Protein AF-A0A521L7B9-F1 (afdb_monomer_lite)

Radius of gyration: 40.17 Å; chains: 1; bounding box: 87×58×120 Å

Secondary structure (DSSP, 8-state):
-HHHHHHHHHHHHHHHHHHHHHHHHHHHTT-GGGHHHHHHHHHHHHHHHHHHHHHHHHHHTTS-HHHHHHHHHHHHHHHHHHHHHHHHHHHHHTTTHHHHHHHHHHHHTTSS-HHHHHHHHHHHHHHHHHHHHHHHHHHHHHTS-SSHHHHHHHHHHHHHHHHHHHHHHH-----HHHHHHHHHHHHHHHHHHHHHHHHHHHHHTTS--SS--EEEE-TTTS-SSSHHHHHHHHHH---SEEEHHHHHHHHHHHHHHHHHHHS-------PPPPP-----PPP--HHHHHHHHHHHHHHHHHHHHHHHT-------TTEEEEEE-SS-EESSEEEEESEEEEEEEEE-SSS-EEEEEEETTEEEEEEEEE-TT-EEEEEEEEPSEEEEEEEESTTSPPEEEEEE--TTSPPP---HHHHHHHHHHHHHHHHHHHHHHHHHHHHHHHTTT-HHHHHHHHHHHHHHHHHHGGGGTT-HHHHHHHHHHHHHHH-TT--HHHHHHHHHHHHHHHHH----HHHHHHHHHHHHS-TT-PPPPHHHHHHHHHHHHHHHHHHHHH-HHHHHHHHHHHHHTTT--STTSHHHHHHHHHHHHHHHTPPPTTTT--

pLDDT: mean 78.17, std 13.89, range [32.19, 95.44]

Foldseek 3Di:
DQLLLLLLLVLLLQLLQLLLVLCLVCVVVVNNVLNVLLVLLLLVLLVVLVVVLVVVVVVLQPDALLVNLLVLLVLLLVLLVVLLVVLVVCVVCVVCVVPVSVVQLVVLCPDPPNSVSSSVVSNVSSNVSSNSSSSVLVSVCSVADDCVSLVSSLNSNVVSNVVSVCCNQPVDPDPVVVVSLVSSLQSLLQSLLSQLSSVVSCCVSVNDVPQQAWPAQQCVPQNCVDPVNVVCCSRRVDDNTGGRSSVCSSCVRSVVSVCVSPPDPPDPDDDDDDDDDDDDHDDDPPPVVVVSVCSSCVSSVVVVVVVVPPDAPDADPQEAEWEFEQAAIVVLEDEEEFFKYKYKYFYQYQAFFKKFKADPPDTPGIDGRAHHGGIGMHIDGGDADKIWMDGGDPPHDIGIYGYDYDPPDDFDADDPVNFCQLLVVVLVVLLVLLVQLLVLLVQLLVCVPPVVSNVVSLVSNLLSLLLCQLLCFPPPVLNVLSVVLVVLSVDPPRDSVSNNVSSVVSSVVSNVDRQTLLSSLRSLLCLLPPPPPDDRDPSSLVSSLVSLVSCLVVCCRGPVVLSVQLVVLSVCCVPPVDPDPSSVSNSVSSVVSSVSPDHDPVNVVD

Structure (mmCIF, N/CA/C/O backbone):
data_AF-A0A521L7B9-F1
#
_entry.id   AF-A0A521L7B9-F1
#
loop_
_atom_site.group_PDB
_atom_site.id
_atom_site.type_symbol
_atom_site.label_atom_id
_atom_site.label_alt_id
_atom_site.label_comp_id
_atom_site.label_asym_id
_atom_site.label_entity_id
_atom_site.label_seq_id
_atom_site.pdbx_PDB_ins_code
_atom_site.Cartn_x
_atom_site.Cartn_y
_atom_site.Cartn_z
_atom_site.occupancy
_atom_site.B_iso_or_equiv
_atom_site.auth_seq_id
_atom_site.auth_comp_id
_atom_site.auth_asym_id
_atom_site.auth_atom_id
_atom_site.pdbx_PDB_model_num
ATOM 1 N N . MET A 1 1 ? -19.609 1.562 13.236 1.00 66.69 1 MET A N 1
ATOM 2 C CA . MET A 1 1 ? -20.322 1.809 14.518 1.00 66.69 1 MET A CA 1
ATOM 3 C C . MET A 1 1 ? -20.718 0.514 15.228 1.00 66.69 1 MET A C 1
ATOM 5 O O . MET A 1 1 ? -20.285 0.310 16.351 1.00 66.69 1 MET A O 1
ATOM 9 N N . ILE A 1 2 ? -21.509 -0.377 14.615 1.00 68.56 2 ILE A N 1
ATOM 10 C CA . ILE A 1 2 ? -22.089 -1.525 15.342 1.00 68.56 2 ILE A CA 1
ATOM 11 C C . ILE A 1 2 ? -21.047 -2.578 15.768 1.00 68.56 2 ILE A C 1
ATOM 13 O O . ILE A 1 2 ? -21.135 -3.087 16.880 1.00 68.56 2 ILE A O 1
ATOM 17 N N . ILE A 1 3 ? -20.024 -2.859 14.952 1.00 71.88 3 ILE A N 1
ATOM 18 C CA . ILE A 1 3 ? -18.948 -3.794 15.341 1.00 71.88 3 ILE A CA 1
ATOM 19 C C . ILE A 1 3 ? -18.228 -3.304 16.598 1.00 71.88 3 ILE A C 1
ATOM 21 O O . ILE A 1 3 ? -18.140 -4.018 17.591 1.00 71.88 3 ILE A O 1
ATOM 25 N N . ALA A 1 4 ? -17.779 -2.046 16.567 1.00 79.06 4 ALA A N 1
ATOM 26 C CA . ALA A 1 4 ? -17.117 -1.394 17.689 1.00 79.06 4 ALA A CA 1
ATOM 27 C C . ALA A 1 4 ? -18.012 -1.370 18.939 1.00 79.06 4 ALA A C 1
ATOM 29 O O . ALA A 1 4 ? -17.526 -1.588 20.045 1.00 79.06 4 ALA A O 1
ATOM 30 N N . PHE A 1 5 ? -19.327 -1.182 18.763 1.00 82.44 5 PHE A N 1
ATOM 31 C CA . PHE A 1 5 ? -20.308 -1.322 19.839 1.00 82.44 5 PHE A CA 1
ATOM 32 C C . PHE A 1 5 ? -20.319 -2.726 20.441 1.00 82.44 5 PHE A C 1
ATOM 34 O O . PHE A 1 5 ? -20.245 -2.846 21.657 1.00 82.44 5 PHE A O 1
ATOM 41 N N . LEU A 1 6 ? -20.390 -3.782 19.631 1.00 75.50 6 LEU A N 1
ATOM 42 C CA . LEU A 1 6 ? -20.463 -5.159 20.129 1.00 75.50 6 LEU A CA 1
ATOM 43 C C . LEU A 1 6 ? -19.169 -5.626 20.784 1.00 75.50 6 LEU A C 1
ATOM 45 O O . LEU A 1 6 ? -19.227 -6.293 21.814 1.00 75.50 6 LEU A O 1
ATOM 49 N N . ILE A 1 7 ? -18.026 -5.254 20.210 1.00 80.06 7 ILE A N 1
ATOM 50 C CA . ILE A 1 7 ? -16.709 -5.538 20.784 1.00 80.06 7 ILE A CA 1
ATOM 51 C C . ILE A 1 7 ? -16.604 -4.852 22.140 1.00 80.06 7 ILE A C 1
ATOM 53 O O . ILE A 1 7 ? -16.412 -5.520 23.150 1.00 80.06 7 ILE A O 1
ATOM 57 N N . MET A 1 8 ? -16.847 -3.541 22.198 1.00 85.69 8 MET A N 1
ATOM 58 C CA . MET A 1 8 ? -16.730 -2.801 23.453 1.00 85.69 8 MET A CA 1
ATOM 59 C C . MET A 1 8 ? -17.795 -3.203 24.479 1.00 85.69 8 MET A C 1
ATOM 61 O O . MET A 1 8 ? -17.537 -3.187 25.679 1.00 85.69 8 MET A O 1
ATOM 65 N N . LEU A 1 9 ? -18.988 -3.601 24.031 1.00 82.62 9 LEU A N 1
ATOM 66 C CA . LEU A 1 9 ? -20.015 -4.173 24.897 1.00 82.62 9 LEU A CA 1
ATOM 67 C C . LEU A 1 9 ? -19.541 -5.489 25.513 1.00 82.62 9 LEU A C 1
ATOM 69 O O . LEU A 1 9 ? -19.749 -5.709 26.700 1.00 82.62 9 LEU A O 1
ATOM 73 N N . ARG A 1 10 ? -18.918 -6.367 24.726 1.00 82.31 10 ARG A N 1
ATOM 74 C CA . ARG A 1 10 ? -18.399 -7.644 25.209 1.00 82.31 10 ARG A CA 1
ATOM 75 C C . ARG A 1 10 ? -17.252 -7.435 26.190 1.00 82.31 10 ARG A C 1
ATOM 77 O O . ARG A 1 10 ? -17.404 -7.820 27.346 1.00 82.31 10 ARG A O 1
ATOM 84 N N . GLU A 1 11 ? -16.162 -6.814 25.749 1.00 86.31 11 GLU A N 1
ATOM 85 C CA . GLU A 1 11 ? -14.968 -6.641 26.587 1.00 86.31 11 GLU A CA 1
ATOM 86 C C . GLU A 1 11 ? -15.295 -5.781 27.812 1.00 86.31 11 GLU A C 1
ATOM 88 O O . GLU A 1 11 ? -14.889 -6.072 28.938 1.00 86.31 11 GLU A O 1
ATOM 93 N N . GLY A 1 12 ? -16.161 -4.780 27.627 1.00 85.56 12 GLY A N 1
ATOM 94 C CA . GLY A 1 12 ? -16.713 -3.993 28.717 1.00 85.56 12 GLY A CA 1
ATOM 95 C C . GLY A 1 12 ? -17.512 -4.838 29.711 1.00 85.56 12 GLY A C 1
ATOM 96 O O . GLY A 1 12 ? -17.372 -4.625 30.912 1.00 85.56 12 GLY A O 1
ATOM 97 N N . ILE A 1 13 ? -18.353 -5.783 29.264 1.00 81.62 13 ILE A N 1
ATOM 98 C CA . ILE A 1 13 ? -19.098 -6.683 30.163 1.00 81.62 13 ILE A CA 1
ATOM 99 C C . ILE A 1 13 ? -18.137 -7.615 30.902 1.00 81.62 13 ILE A C 1
ATOM 101 O O . ILE A 1 13 ? -18.343 -7.849 32.092 1.00 81.62 13 ILE A O 1
ATOM 105 N N . GLU A 1 14 ? -17.107 -8.142 30.240 1.00 80.50 14 GLU A N 1
ATOM 106 C CA . GLU A 1 14 ? -16.111 -9.026 30.858 1.00 80.50 14 GLU A CA 1
ATOM 107 C C . GLU A 1 14 ? -15.335 -8.284 31.960 1.00 80.50 14 GLU A C 1
ATOM 109 O O . GLU A 1 14 ? -15.332 -8.717 33.120 1.00 80.50 14 GLU A O 1
ATOM 114 N N . ALA A 1 15 ? -14.819 -7.090 31.654 1.00 85.31 15 ALA A N 1
ATOM 115 C CA . ALA A 1 15 ? -14.180 -6.214 32.633 1.00 85.31 15 ALA A CA 1
ATOM 116 C C . ALA A 1 15 ? -15.143 -5.815 33.768 1.00 85.31 15 ALA A C 1
ATOM 118 O O . ALA A 1 15 ? -14.800 -5.904 34.952 1.00 85.31 15 ALA A O 1
ATOM 119 N N . ALA A 1 16 ? -16.378 -5.424 33.437 1.00 82.94 16 ALA A N 1
ATOM 120 C CA . ALA A 1 16 ? -17.378 -5.014 34.419 1.00 82.94 16 ALA A CA 1
ATOM 121 C C . ALA A 1 16 ? -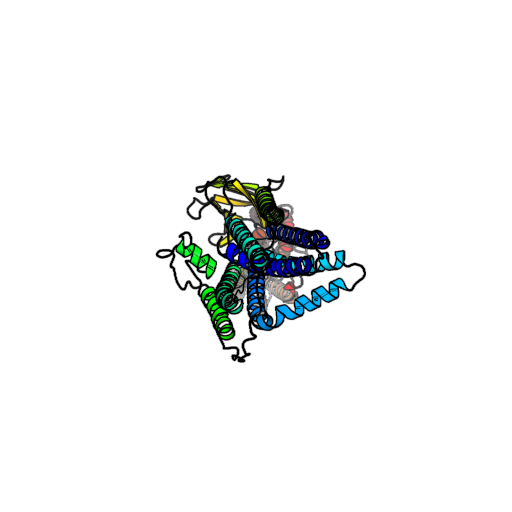17.838 -6.174 35.317 1.00 82.94 16 ALA A C 1
ATOM 123 O O . ALA A 1 16 ? -18.167 -5.953 36.484 1.00 82.94 16 ALA A O 1
ATOM 124 N N . LEU A 1 17 ? -17.828 -7.411 34.817 1.00 76.94 17 LEU A N 1
ATOM 125 C CA . LEU A 1 17 ? -18.130 -8.610 35.592 1.00 76.94 17 LEU A CA 1
ATOM 126 C C . LEU A 1 17 ? -17.011 -8.909 36.594 1.00 76.94 17 LEU A C 1
ATOM 128 O O . LEU A 1 17 ? -17.313 -9.173 37.758 1.00 76.94 17 LEU A O 1
ATOM 132 N N . ILE A 1 18 ? -15.740 -8.815 36.190 1.00 79.31 18 ILE A N 1
ATOM 133 C CA . ILE A 1 18 ? -14.602 -9.009 37.103 1.00 79.31 18 ILE A CA 1
ATOM 134 C C . ILE A 1 18 ? -14.622 -7.944 38.206 1.00 79.31 18 ILE A C 1
ATOM 136 O O . ILE A 1 18 ? -14.633 -8.277 39.395 1.00 79.31 18 ILE A O 1
ATOM 140 N N . VAL A 1 19 ? -14.717 -6.666 37.824 1.00 82.94 19 VAL A N 1
ATOM 141 C CA . VAL A 1 19 ? -14.792 -5.543 38.772 1.00 82.94 19 VAL A CA 1
ATOM 142 C C . VAL A 1 19 ? -16.025 -5.675 39.670 1.00 82.94 19 VAL A C 1
ATOM 144 O O . VAL A 1 19 ? -15.927 -5.483 40.882 1.00 82.94 19 VAL A O 1
ATOM 147 N N . GLY A 1 20 ? -17.173 -6.069 39.113 1.00 78.00 20 GLY A N 1
ATOM 148 C CA . GLY A 1 20 ? -18.419 -6.280 39.847 1.00 78.00 20 GLY A CA 1
ATOM 149 C C . GLY A 1 20 ? -18.338 -7.407 40.879 1.00 78.00 20 GLY A C 1
ATOM 150 O O . GLY A 1 20 ? -18.853 -7.251 41.990 1.00 78.00 20 GLY A O 1
ATOM 151 N N . ILE A 1 21 ? -17.662 -8.520 40.565 1.00 73.44 21 ILE A N 1
ATOM 152 C CA . ILE A 1 21 ? -17.423 -9.627 41.506 1.00 73.44 21 ILE A CA 1
ATOM 153 C C . ILE A 1 21 ? -16.518 -9.170 42.652 1.00 73.44 21 ILE A C 1
ATOM 155 O O . ILE A 1 21 ? -16.868 -9.382 43.816 1.00 73.44 21 ILE A O 1
ATOM 159 N N . VAL A 1 22 ? -15.397 -8.509 42.346 1.00 77.19 22 VAL A N 1
ATOM 160 C CA . VAL A 1 22 ? -14.447 -8.016 43.358 1.00 77.19 22 VAL A CA 1
ATOM 161 C C . VAL A 1 22 ? -15.104 -6.958 44.249 1.00 77.19 22 VAL A C 1
ATOM 163 O O . VAL A 1 22 ? -15.042 -7.059 45.475 1.00 77.19 22 VAL A O 1
ATOM 166 N N . ALA A 1 23 ? -15.823 -5.996 43.663 1.00 79.06 23 ALA A N 1
ATOM 167 C CA . ALA A 1 23 ? -16.570 -4.982 44.405 1.00 79.06 23 ALA A CA 1
ATOM 168 C C . ALA A 1 23 ? -17.636 -5.613 45.314 1.00 79.06 23 ALA A C 1
ATOM 170 O O . A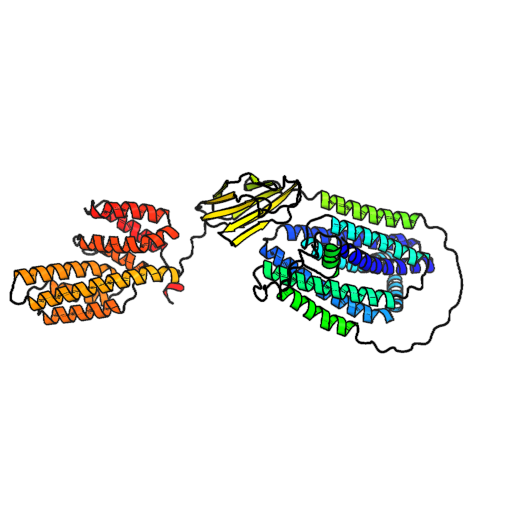LA A 1 23 ? -17.745 -5.263 46.491 1.00 79.06 23 ALA A O 1
ATOM 171 N N . SER A 1 24 ? -18.393 -6.588 44.799 1.00 72.94 24 SER A N 1
ATOM 172 C CA . SER A 1 24 ? -19.403 -7.310 45.579 1.00 72.94 24 SER A CA 1
ATOM 173 C C . SER A 1 24 ? -18.784 -8.097 46.734 1.00 72.94 24 SER A C 1
ATOM 175 O O . SER A 1 24 ? -19.358 -8.124 47.822 1.00 72.94 24 SER A O 1
ATOM 177 N N . TYR A 1 25 ? -17.620 -8.720 46.530 1.00 72.44 25 TYR A N 1
ATOM 178 C CA . TYR A 1 25 ? -16.895 -9.436 47.580 1.00 72.44 25 TYR A CA 1
ATOM 179 C C . TYR A 1 25 ? -16.409 -8.481 48.677 1.00 72.44 25 TYR A C 1
ATOM 181 O O . TYR A 1 25 ? -16.700 -8.711 49.846 1.00 72.44 25 TYR A O 1
ATOM 189 N N . LEU A 1 26 ? -15.769 -7.361 48.322 1.00 77.62 26 LEU A N 1
ATOM 190 C CA . LEU A 1 26 ? -15.310 -6.356 49.293 1.00 77.62 26 LEU A CA 1
ATOM 191 C C . LEU A 1 26 ? -16.465 -5.796 50.133 1.00 77.62 26 LEU A C 1
ATOM 193 O O . LEU A 1 26 ? -16.333 -5.622 51.345 1.00 77.62 26 LEU A O 1
ATOM 197 N N . VAL A 1 27 ? -17.623 -5.564 49.505 1.00 77.06 27 VAL A N 1
ATOM 198 C CA . VAL A 1 27 ? -18.835 -5.104 50.194 1.00 77.06 27 VAL A CA 1
ATOM 199 C C . VAL A 1 27 ? -19.421 -6.188 51.105 1.00 77.06 27 VAL A C 1
ATOM 201 O O . VAL A 1 27 ? -19.838 -5.868 52.219 1.00 77.06 27 VAL A O 1
ATOM 204 N N . ARG A 1 28 ? -19.451 -7.457 50.669 1.00 73.62 28 ARG A N 1
ATOM 205 C CA . ARG A 1 28 ? -19.952 -8.592 51.472 1.00 73.62 28 ARG A CA 1
ATOM 206 C C . ARG A 1 28 ? -19.047 -8.922 52.657 1.00 73.62 28 ARG A C 1
ATOM 208 O O . ARG A 1 28 ? -19.558 -9.265 53.716 1.00 73.62 28 ARG A O 1
ATOM 215 N N . SER A 1 29 ? -17.740 -8.758 52.496 1.00 71.62 29 SER A N 1
ATOM 216 C CA . SER A 1 29 ? -16.729 -8.997 53.531 1.00 71.62 29 SER A CA 1
ATOM 217 C C . SER A 1 29 ? -16.524 -7.796 54.468 1.00 71.62 29 SER A C 1
ATOM 219 O O . SER A 1 29 ? -15.582 -7.789 55.253 1.00 71.62 29 SER A O 1
ATOM 221 N N . ASN A 1 30 ? -17.392 -6.776 54.389 1.00 75.94 30 ASN A N 1
ATOM 222 C CA . ASN A 1 30 ? -17.356 -5.545 55.189 1.00 75.94 30 ASN A CA 1
ATOM 223 C C . ASN A 1 30 ? -16.046 -4.731 55.071 1.00 75.94 30 ASN A C 1
ATOM 225 O O . ASN A 1 30 ? -15.676 -4.004 55.985 1.00 75.94 30 ASN A O 1
ATOM 229 N N . ARG A 1 31 ? -15.347 -4.832 53.933 1.00 76.81 31 ARG A N 1
ATOM 230 C CA . ARG A 1 31 ? -14.055 -4.181 53.642 1.00 76.81 31 ARG A CA 1
ATOM 231 C C . ARG A 1 31 ? -14.212 -3.041 52.628 1.00 76.81 31 ARG A C 1
ATOM 233 O O . ARG A 1 31 ? -13.482 -2.958 51.641 1.00 76.81 31 ARG A O 1
ATOM 240 N N . ARG A 1 32 ? -15.204 -2.171 52.846 1.00 76.19 32 ARG A N 1
ATOM 241 C CA . ARG A 1 32 ? -15.571 -1.088 51.908 1.00 76.19 32 ARG A CA 1
ATOM 242 C C . ARG A 1 32 ? -14.468 -0.049 51.710 1.00 76.19 32 ARG A C 1
ATOM 244 O O . ARG A 1 32 ? -14.416 0.560 50.646 1.00 76.19 32 ARG A O 1
ATOM 251 N N . ASP A 1 33 ? -13.570 0.090 52.678 1.00 79.75 33 ASP A N 1
ATOM 252 C CA . ASP A 1 33 ? -12.459 1.051 52.647 1.00 79.75 33 ASP A CA 1
ATOM 253 C C . ASP A 1 33 ? -11.467 0.792 51.504 1.00 79.75 33 ASP A C 1
ATOM 255 O O . ASP A 1 33 ? -10.721 1.681 51.109 1.00 79.75 33 ASP A O 1
ATOM 259 N N . TRP A 1 34 ? -11.495 -0.408 50.916 1.00 80.56 34 TRP A N 1
ATOM 260 C CA . TRP A 1 34 ? -10.646 -0.791 49.789 1.00 80.56 34 TRP A CA 1
ATOM 261 C C . TRP A 1 34 ? -11.301 -0.577 48.415 1.00 80.56 34 TRP A C 1
ATOM 263 O O . TRP A 1 34 ? -10.661 -0.790 47.386 1.00 80.56 34 TRP A O 1
ATOM 273 N N . LEU A 1 35 ? -12.556 -0.114 48.361 1.00 80.88 35 LEU A N 1
ATOM 274 C CA . LEU A 1 35 ? -13.212 0.243 47.097 1.00 80.88 35 LEU A CA 1
ATOM 275 C C . LEU A 1 35 ? -12.468 1.349 46.321 1.00 80.88 35 LEU A C 1
ATOM 277 O O . LEU A 1 35 ? -12.334 1.197 45.109 1.00 80.88 35 LEU A O 1
ATOM 281 N N . PRO A 1 36 ? -11.934 2.421 46.944 1.00 85.31 36 PRO A N 1
ATOM 282 C CA . PRO A 1 36 ? -11.129 3.412 46.227 1.00 85.31 36 PRO A CA 1
ATOM 283 C C . PRO A 1 36 ? -9.871 2.811 45.588 1.00 85.31 36 PRO A C 1
ATOM 285 O O . PRO A 1 36 ? -9.504 3.205 44.487 1.00 85.31 36 PRO A O 1
ATOM 288 N N . ALA A 1 37 ? -9.244 1.822 46.234 1.00 82.81 37 ALA A N 1
ATOM 289 C CA . ALA A 1 37 ? -8.082 1.116 45.694 1.00 82.81 37 ALA A CA 1
ATOM 290 C C . ALA A 1 37 ? -8.448 0.284 44.447 1.00 82.81 37 ALA A C 1
ATOM 292 O O . ALA A 1 37 ? -7.736 0.322 43.445 1.00 82.81 37 ALA A O 1
ATOM 293 N N . LEU A 1 38 ? -9.601 -0.396 44.465 1.00 84.38 38 LEU A N 1
ATOM 294 C CA . LEU A 1 38 ? -10.159 -1.062 43.281 1.00 84.38 38 LEU A CA 1
ATOM 295 C C . LEU A 1 38 ? -10.376 -0.064 42.129 1.00 84.38 38 LEU A C 1
ATOM 297 O O . LEU A 1 38 ? -9.899 -0.296 41.020 1.00 84.38 38 LEU A O 1
ATOM 301 N N . TRP A 1 39 ? -11.039 1.067 42.391 1.00 86.69 39 TRP A N 1
ATOM 302 C CA . TRP A 1 39 ? -11.306 2.090 41.371 1.00 86.69 39 TRP A CA 1
ATOM 303 C C . TRP A 1 39 ? -10.042 2.768 40.841 1.00 86.69 39 TRP A C 1
ATOM 305 O O . TRP A 1 39 ? -9.980 3.070 39.652 1.00 86.69 39 TRP A O 1
ATOM 315 N N . LEU A 1 40 ? -9.023 2.958 41.682 1.00 87.75 40 LEU A N 1
ATOM 316 C CA . LEU A 1 40 ? -7.717 3.454 41.254 1.00 87.75 40 LEU A CA 1
ATOM 317 C C . LEU A 1 40 ? -7.061 2.493 40.252 1.00 87.75 40 LEU A C 1
ATOM 319 O O . LEU A 1 40 ? -6.557 2.942 39.226 1.00 87.75 40 LEU A O 1
ATOM 323 N N . GLY A 1 41 ? -7.118 1.180 40.507 1.00 86.75 41 GLY A N 1
ATOM 324 C CA . GLY A 1 41 ? -6.627 0.164 39.569 1.00 86.75 41 GLY A CA 1
ATOM 325 C C . GLY A 1 41 ? -7.365 0.189 38.227 1.00 86.75 41 GLY A C 1
ATOM 326 O O . GLY A 1 41 ? -6.726 0.182 37.176 1.00 86.75 41 GLY A O 1
ATOM 327 N N . VAL A 1 42 ? -8.699 0.305 38.252 1.00 88.88 42 VAL A N 1
ATOM 328 C CA . VAL A 1 42 ? -9.531 0.436 37.039 1.00 88.88 42 VAL A CA 1
ATOM 329 C C . VAL A 1 42 ? -9.184 1.710 36.260 1.00 88.88 42 VAL A C 1
ATOM 331 O O . VAL A 1 42 ? -9.010 1.656 35.043 1.00 88.88 42 VAL A O 1
ATOM 334 N N . ALA A 1 43 ? -9.049 2.851 36.942 1.00 87.38 43 ALA A N 1
ATOM 335 C CA . ALA A 1 43 ? -8.714 4.127 36.310 1.00 87.38 43 ALA A CA 1
ATOM 336 C C . ALA A 1 43 ? -7.321 4.098 35.661 1.00 87.38 43 ALA A C 1
ATOM 338 O O . ALA A 1 43 ? -7.171 4.531 34.518 1.00 87.38 43 ALA A O 1
ATOM 339 N N . LEU A 1 44 ? -6.323 3.530 36.349 1.00 88.81 44 LEU A N 1
ATOM 340 C CA . LEU A 1 44 ? -4.974 3.336 35.808 1.00 88.81 44 LEU A CA 1
ATOM 341 C C . LEU A 1 44 ? -4.977 2.415 34.581 1.00 88.81 44 LEU A C 1
ATOM 343 O O . LEU A 1 44 ? -4.301 2.714 33.601 1.00 88.81 44 LEU A O 1
ATOM 347 N N . ALA A 1 45 ? -5.760 1.333 34.599 1.00 88.06 45 ALA A N 1
ATOM 348 C CA . ALA A 1 45 ? -5.880 0.421 33.462 1.00 88.06 45 ALA A CA 1
ATOM 349 C C . ALA A 1 45 ? -6.527 1.093 32.242 1.00 88.06 45 ALA A C 1
ATOM 351 O O . ALA A 1 45 ? -6.048 0.925 31.119 1.00 88.06 45 ALA A O 1
ATOM 352 N N . CYS A 1 46 ? -7.576 1.895 32.456 1.00 87.69 46 CYS A N 1
ATOM 353 C CA . CYS A 1 46 ? -8.218 2.665 31.389 1.00 87.69 46 CYS A CA 1
ATOM 354 C C . CYS A 1 46 ? -7.249 3.692 30.784 1.00 87.69 46 CYS A C 1
ATOM 356 O O . CYS A 1 46 ? -7.134 3.781 29.564 1.00 87.69 46 CYS A O 1
ATOM 358 N N . ALA A 1 47 ? -6.516 4.429 31.627 1.00 86.12 47 ALA A N 1
ATOM 359 C CA . ALA A 1 47 ? -5.520 5.398 31.179 1.00 86.12 47 ALA A CA 1
ATOM 360 C C . ALA A 1 47 ? -4.382 4.731 30.389 1.00 86.12 47 ALA A C 1
ATOM 362 O O . ALA A 1 47 ? -4.018 5.214 29.320 1.00 86.12 47 ALA A O 1
ATOM 363 N N . ALA A 1 48 ? -3.864 3.597 30.873 1.00 87.94 48 ALA A N 1
ATOM 364 C CA . ALA A 1 48 ? -2.827 2.833 30.184 1.00 87.94 48 ALA A CA 1
ATOM 365 C C . ALA A 1 48 ? -3.307 2.308 28.821 1.00 87.94 48 ALA A C 1
ATOM 367 O O . ALA A 1 48 ? -2.598 2.449 27.830 1.00 87.94 48 ALA A O 1
ATOM 368 N N . SER A 1 49 ? -4.528 1.769 28.750 1.00 88.56 49 SER A N 1
ATOM 369 C CA . SER A 1 49 ? -5.103 1.262 27.496 1.00 88.56 49 SER A CA 1
ATOM 370 C C . SER A 1 49 ? -5.282 2.387 26.469 1.00 88.56 49 SER A C 1
ATOM 372 O O . SER A 1 49 ? -4.875 2.246 25.319 1.00 88.56 49 SER A O 1
ATOM 374 N N . LEU A 1 50 ? -5.807 3.546 26.890 1.00 85.25 50 LEU A N 1
ATOM 375 C CA . LEU A 1 50 ? -5.929 4.726 26.026 1.00 85.25 50 LEU A CA 1
ATOM 376 C C . LEU A 1 50 ? -4.565 5.247 25.554 1.00 85.25 50 LEU A C 1
ATOM 378 O O . LEU A 1 50 ? -4.429 5.607 24.388 1.00 85.25 50 LEU A O 1
ATOM 382 N N . ALA A 1 51 ? -3.557 5.265 26.431 1.00 84.25 51 ALA A N 1
ATOM 383 C CA . ALA A 1 51 ? -2.205 5.690 26.077 1.00 84.25 51 ALA A CA 1
ATOM 384 C C . ALA A 1 51 ? -1.567 4.762 25.032 1.00 84.25 51 ALA A C 1
ATOM 386 O O . ALA A 1 51 ? -0.981 5.248 24.069 1.00 84.25 51 ALA A O 1
ATOM 387 N N . VAL A 1 52 ? -1.726 3.441 25.181 1.00 84.81 52 VAL A N 1
ATOM 388 C CA . VAL A 1 52 ? -1.255 2.460 24.190 1.00 84.81 52 VAL A CA 1
ATOM 389 C C . VAL A 1 52 ? -1.987 2.633 22.861 1.00 84.81 52 VAL A C 1
ATOM 391 O O . VAL A 1 52 ? -1.341 2.666 21.819 1.00 84.81 52 VAL A O 1
ATOM 394 N N . GLY A 1 53 ? -3.311 2.811 22.884 1.00 82.00 53 GLY A N 1
ATOM 395 C CA . GLY A 1 53 ? -4.089 3.059 21.668 1.00 82.00 53 GLY A CA 1
ATOM 396 C C . GLY A 1 53 ? -3.659 4.329 20.936 1.00 82.00 53 GLY A C 1
ATOM 397 O O . GLY A 1 53 ? -3.464 4.297 19.725 1.00 82.00 53 GLY A O 1
ATOM 398 N N . ALA A 1 54 ? -3.438 5.424 21.667 1.00 78.62 54 ALA A N 1
ATOM 399 C CA . ALA A 1 54 ? -2.941 6.672 21.094 1.00 78.62 54 ALA A CA 1
ATOM 400 C C . ALA A 1 54 ? -1.519 6.523 20.528 1.00 78.62 54 ALA A C 1
ATOM 402 O O . ALA A 1 54 ? -1.246 7.007 19.435 1.00 78.62 54 ALA A O 1
ATOM 403 N N . ALA A 1 55 ? -0.622 5.832 21.238 1.00 78.00 55 ALA A N 1
ATOM 404 C CA . ALA A 1 55 ? 0.739 5.589 20.766 1.00 78.00 55 ALA A CA 1
ATOM 405 C C . ALA A 1 55 ? 0.759 4.755 19.474 1.00 78.00 55 ALA A C 1
ATOM 407 O O . ALA A 1 55 ? 1.495 5.087 18.549 1.00 78.00 55 ALA A O 1
ATOM 408 N N . LEU A 1 56 ? -0.069 3.709 19.388 1.00 75.94 56 LEU A N 1
ATOM 409 C CA . LEU A 1 56 ? -0.190 2.884 18.184 1.00 75.94 56 LEU A CA 1
ATOM 410 C C . LEU A 1 56 ? -0.753 3.683 16.999 1.00 75.94 56 LEU A C 1
ATOM 412 O O . LEU A 1 56 ? -0.194 3.611 15.910 1.00 75.94 56 LEU A O 1
ATOM 416 N N . ASP A 1 57 ? -1.806 4.480 17.210 1.00 73.25 57 ASP A N 1
ATOM 417 C CA . ASP A 1 57 ? -2.408 5.324 16.164 1.00 73.25 57 ASP A CA 1
ATOM 418 C C . ASP A 1 57 ? -1.404 6.341 15.588 1.00 73.25 57 ASP A C 1
ATOM 420 O O . ASP A 1 57 ? -1.337 6.528 14.374 1.00 73.25 57 ASP A O 1
ATOM 424 N N . LEU A 1 58 ? -0.572 6.948 16.446 1.00 70.50 58 LEU A N 1
ATOM 425 C CA . LEU A 1 58 ? 0.477 7.882 16.024 1.00 70.50 58 LEU A CA 1
ATOM 426 C C . LEU A 1 58 ? 1.541 7.209 15.148 1.00 70.50 58 LEU A C 1
ATOM 428 O O . LEU A 1 58 ? 1.921 7.767 14.124 1.00 70.50 58 LEU A O 1
ATOM 432 N N . VAL A 1 59 ? 1.992 6.008 15.521 1.00 71.38 59 VAL A N 1
ATOM 433 C CA . VAL A 1 59 ? 3.036 5.276 14.781 1.00 71.38 59 VAL A CA 1
ATOM 434 C C . VAL A 1 59 ? 2.542 4.817 13.404 1.00 71.38 59 VAL A C 1
ATOM 436 O O . VAL A 1 59 ? 3.298 4.848 12.437 1.00 71.38 59 VAL A O 1
ATOM 439 N N . ILE A 1 60 ? 1.274 4.415 13.285 1.00 66.62 60 ILE A N 1
ATOM 440 C CA . ILE A 1 60 ? 0.711 3.911 12.018 1.00 66.62 60 ILE A CA 1
ATOM 441 C C . ILE A 1 60 ? 0.487 5.042 11.006 1.00 66.62 60 ILE A C 1
ATOM 443 O O . ILE A 1 60 ? 0.651 4.842 9.799 1.00 66.62 60 ILE A O 1
ATOM 447 N N . GLY A 1 61 ? 0.157 6.245 11.487 1.00 62.88 61 GLY A N 1
ATOM 448 C CA . GLY A 1 61 ? -0.084 7.413 10.640 1.00 62.88 61 GLY A CA 1
ATOM 449 C C . GLY A 1 61 ? 1.125 7.871 9.813 1.00 62.88 61 GLY A C 1
ATOM 450 O O . GLY A 1 61 ? 0.936 8.587 8.832 1.00 62.88 61 GLY A O 1
ATOM 451 N N . GLU A 1 62 ? 2.341 7.456 10.177 1.00 66.75 62 GLU A N 1
ATOM 452 C CA . GLU A 1 62 ? 3.588 7.832 9.494 1.00 66.75 62 GLU A CA 1
ATOM 453 C C . GLU A 1 62 ? 4.069 6.799 8.458 1.00 66.75 62 GLU A C 1
ATOM 455 O O . GLU A 1 62 ? 5.031 7.058 7.733 1.00 66.75 62 GLU A O 1
ATOM 460 N N . LEU A 1 63 ? 3.423 5.630 8.363 1.00 63.16 63 LEU A N 1
ATOM 461 C CA . LEU A 1 63 ? 3.868 4.554 7.474 1.00 63.16 63 LEU A CA 1
ATOM 462 C C . LEU A 1 63 ? 3.530 4.824 5.986 1.00 63.16 63 LEU A C 1
ATOM 464 O O . LEU A 1 63 ? 2.469 5.378 5.684 1.00 63.16 63 LEU A O 1
ATOM 468 N N . PRO A 1 64 ? 4.393 4.398 5.037 1.00 64.56 64 PRO A N 1
ATOM 469 C CA . PRO A 1 64 ? 4.069 4.347 3.604 1.00 64.56 64 PRO A CA 1
ATOM 470 C C . PRO A 1 64 ? 2.862 3.436 3.331 1.00 64.56 64 PRO A C 1
ATOM 472 O O . PRO A 1 64 ? 2.671 2.466 4.067 1.00 64.56 64 PRO A O 1
ATOM 475 N N . GLN A 1 65 ? 2.093 3.676 2.262 1.00 65.81 65 GLN A N 1
ATOM 476 C CA . GLN A 1 65 ? 0.811 2.994 2.023 1.00 65.81 65 GLN A CA 1
ATOM 477 C C . GLN A 1 65 ? 0.934 1.467 1.969 1.00 65.81 65 GLN A C 1
ATOM 479 O O . GLN A 1 65 ? 0.237 0.758 2.688 1.00 65.81 65 GLN A O 1
ATOM 484 N N . ARG A 1 66 ? 1.923 0.940 1.238 1.00 69.19 66 ARG A N 1
ATOM 485 C CA . ARG A 1 66 ? 2.198 -0.508 1.216 1.00 69.19 66 ARG A CA 1
ATOM 486 C C . ARG A 1 66 ? 2.468 -1.089 2.611 1.00 69.19 66 ARG A C 1
ATOM 488 O O . ARG A 1 66 ? 2.154 -2.245 2.875 1.00 69.19 66 ARG A O 1
ATOM 495 N N . GLY A 1 67 ? 3.082 -0.300 3.493 1.00 70.12 67 GLY A N 1
ATOM 496 C CA . GLY A 1 67 ? 3.307 -0.667 4.888 1.00 70.12 67 GLY A CA 1
ATOM 497 C C . GLY A 1 67 ? 2.029 -0.613 5.726 1.00 70.12 67 GLY A C 1
ATOM 498 O O . GLY A 1 67 ? 1.865 -1.463 6.594 1.00 70.12 67 GLY A O 1
ATOM 499 N N . GLN A 1 68 ? 1.129 0.336 5.449 1.00 71.19 68 GLN A N 1
ATOM 500 C CA . GLN A 1 68 ? -0.179 0.453 6.103 1.00 71.19 68 GLN A CA 1
ATOM 501 C C . GLN A 1 68 ? -1.068 -0.748 5.772 1.00 71.19 68 GLN A C 1
ATOM 503 O O . GLN A 1 68 ? -1.525 -1.407 6.701 1.00 71.19 68 GLN A O 1
ATOM 508 N N . GLU A 1 69 ? -1.185 -1.118 4.495 1.00 77.94 69 GLU A N 1
ATOM 509 C CA . GLU A 1 69 ? -1.980 -2.276 4.054 1.00 77.94 69 GLU A CA 1
ATOM 510 C C . GLU A 1 69 ? -1.461 -3.604 4.627 1.00 77.94 69 GLU A C 1
ATOM 512 O O . GLU A 1 69 ? -2.205 -4.458 5.113 1.00 77.94 69 GLU A O 1
ATOM 517 N N . LEU A 1 70 ? -0.137 -3.778 4.640 1.00 78.50 70 LEU A N 1
ATOM 518 C CA . LEU A 1 70 ? 0.497 -4.971 5.204 1.00 78.50 70 LEU A CA 1
ATOM 519 C C . LEU A 1 70 ? 0.284 -5.040 6.721 1.00 78.50 70 LEU A C 1
ATOM 521 O O . LEU A 1 70 ? -0.010 -6.103 7.273 1.00 78.50 70 LEU A O 1
ATOM 525 N N . PHE A 1 71 ? 0.410 -3.904 7.403 1.00 75.94 71 PHE A N 1
ATOM 526 C CA . PHE A 1 71 ? 0.178 -3.814 8.836 1.00 75.94 71 PHE A CA 1
ATOM 527 C C . PHE A 1 71 ? -1.297 -4.042 9.192 1.00 75.94 71 PHE A C 1
ATOM 529 O O . PHE A 1 71 ? -1.576 -4.752 10.160 1.00 75.94 71 PHE A O 1
ATOM 536 N N . GLU A 1 72 ? -2.230 -3.524 8.389 1.00 78.38 72 GLU A N 1
ATOM 537 C CA . GLU A 1 72 ? -3.664 -3.787 8.509 1.00 78.38 72 GLU A CA 1
ATOM 538 C C . GLU A 1 72 ? -3.958 -5.280 8.389 1.00 78.38 72 GLU A C 1
ATOM 540 O O . GLU A 1 72 ? -4.594 -5.852 9.278 1.00 78.38 72 GLU A O 1
ATOM 545 N N . ALA A 1 73 ? -3.420 -5.943 7.365 1.00 82.88 73 ALA A N 1
ATOM 546 C CA . ALA A 1 73 ? -3.603 -7.376 7.198 1.00 82.88 73 ALA A CA 1
ATOM 547 C C . ALA A 1 73 ? -3.058 -8.180 8.388 1.00 82.88 73 ALA A C 1
ATOM 549 O O . ALA A 1 73 ? -3.721 -9.089 8.895 1.00 82.88 73 ALA A O 1
ATOM 550 N N . VAL A 1 74 ? -1.859 -7.839 8.872 1.00 83.69 74 VAL A N 1
ATOM 551 C CA . VAL A 1 74 ? -1.238 -8.512 10.022 1.00 83.69 74 VAL A CA 1
ATOM 552 C C . VAL A 1 74 ? -2.071 -8.309 11.284 1.00 83.69 74 VAL A C 1
ATOM 554 O O . VAL A 1 74 ? -2.365 -9.285 11.977 1.00 83.69 74 VAL A O 1
ATOM 557 N N . ILE A 1 75 ? -2.494 -7.078 11.580 1.00 78.56 75 ILE A N 1
ATOM 558 C CA . ILE A 1 75 ? -3.354 -6.798 12.735 1.00 78.56 75 ILE A CA 1
ATOM 559 C C . ILE A 1 75 ? -4.699 -7.508 12.599 1.00 78.56 75 ILE A C 1
ATOM 561 O O . ILE A 1 75 ? -5.156 -8.100 13.575 1.00 78.56 75 ILE A O 1
ATOM 565 N N . GLY A 1 76 ? -5.319 -7.495 11.419 1.00 81.25 76 GLY A N 1
ATOM 566 C CA . GLY A 1 76 ? -6.580 -8.184 11.152 1.00 81.25 76 GLY A CA 1
ATOM 567 C C . GLY A 1 76 ? -6.486 -9.687 11.427 1.00 81.25 76 GLY A C 1
ATOM 568 O O . GLY A 1 76 ? -7.345 -10.247 12.112 1.00 81.25 76 GLY A O 1
ATOM 569 N N . LEU A 1 77 ? -5.400 -10.333 10.989 1.00 85.88 77 LEU A N 1
ATOM 570 C CA . LEU A 1 77 ? -5.138 -11.752 11.255 1.00 85.88 77 LEU A CA 1
ATOM 571 C C . LEU A 1 77 ? -4.845 -12.034 12.732 1.00 85.88 77 LEU A C 1
ATOM 573 O O . LEU A 1 77 ? -5.368 -13.005 13.284 1.00 85.88 77 LEU A O 1
ATOM 577 N N . VAL A 1 78 ? -4.045 -11.191 13.393 1.00 81.06 78 VAL A N 1
ATOM 578 C CA . VAL A 1 78 ? -3.768 -11.307 14.834 1.00 81.06 78 VAL A CA 1
ATOM 579 C C . VAL A 1 78 ? -5.061 -11.156 15.634 1.00 81.06 78 VAL A C 1
ATOM 581 O O . VAL A 1 78 ? -5.343 -11.983 16.502 1.00 81.06 78 VAL A O 1
ATOM 584 N N . ALA A 1 79 ? -5.888 -10.165 15.298 1.00 80.94 79 ALA A N 1
ATOM 585 C CA . ALA A 1 79 ? -7.194 -9.948 15.901 1.00 80.94 79 ALA A CA 1
ATOM 586 C C . ALA A 1 79 ? -8.117 -11.159 15.693 1.00 80.94 79 ALA A C 1
ATOM 588 O O . ALA A 1 79 ? -8.704 -11.653 16.656 1.00 80.94 79 ALA A O 1
ATOM 589 N N . ALA A 1 80 ? -8.203 -11.703 14.475 1.00 85.19 80 ALA A N 1
ATOM 590 C CA . ALA A 1 80 ? -9.007 -12.890 14.189 1.00 85.19 80 ALA A CA 1
ATOM 591 C C . ALA A 1 80 ? -8.531 -14.129 14.974 1.00 85.19 80 ALA A C 1
ATOM 593 O O . ALA A 1 80 ? -9.351 -14.860 15.543 1.00 85.19 80 ALA A O 1
ATOM 594 N N . ALA A 1 81 ? -7.216 -14.355 15.059 1.00 84.56 81 ALA A N 1
ATOM 595 C CA . ALA A 1 81 ? -6.630 -15.451 15.831 1.00 84.56 81 ALA A CA 1
ATOM 596 C C . ALA A 1 81 ? -6.916 -15.305 17.333 1.00 84.56 81 ALA A C 1
ATOM 598 O O . ALA A 1 81 ? -7.295 -16.273 18.000 1.00 84.56 81 ALA A O 1
ATOM 599 N N . MET A 1 82 ? -6.790 -14.086 17.854 1.00 78.44 82 MET A N 1
ATOM 600 C CA . MET A 1 82 ? -7.042 -13.753 19.249 1.00 78.44 82 MET A CA 1
ATOM 601 C C . MET A 1 82 ? -8.524 -13.911 19.620 1.00 78.44 82 MET A C 1
ATOM 603 O O . MET A 1 82 ? -8.825 -14.621 20.581 1.00 78.44 82 MET A O 1
ATOM 607 N N . LEU A 1 83 ? -9.449 -13.379 18.806 1.00 79.69 83 LEU A N 1
ATOM 608 C CA . LEU A 1 83 ? -10.898 -13.582 18.962 1.00 79.69 83 LEU A CA 1
ATOM 609 C C . LEU A 1 83 ? -11.249 -15.070 18.978 1.00 79.69 83 LEU A C 1
ATOM 611 O O . LEU A 1 83 ? -11.973 -15.540 19.855 1.00 79.69 83 LEU A O 1
ATOM 615 N N . THR A 1 84 ? -10.695 -15.833 18.038 1.00 84.88 84 THR A N 1
ATOM 616 C CA . THR A 1 84 ? -10.948 -17.274 17.938 1.00 84.88 84 THR A CA 1
ATOM 617 C C . THR A 1 84 ? -10.441 -18.004 19.175 1.00 84.88 84 THR A C 1
ATOM 619 O O . THR A 1 84 ? -11.189 -18.763 19.795 1.00 84.88 84 THR A O 1
ATOM 622 N N . SER A 1 85 ? -9.197 -17.737 19.584 1.00 80.50 85 SER A N 1
ATOM 623 C CA . SER A 1 85 ? -8.598 -18.302 20.796 1.00 80.50 85 SER A CA 1
ATOM 624 C C . SER A 1 85 ? -9.463 -18.024 22.027 1.00 80.50 85 SER A C 1
ATOM 626 O O . SER A 1 85 ? -9.781 -18.946 22.781 1.00 80.50 85 SER A O 1
ATOM 628 N N . MET A 1 86 ? -9.932 -16.786 22.188 1.00 73.12 86 MET A N 1
ATOM 629 C CA . MET A 1 86 ? -10.757 -16.375 23.320 1.00 73.12 86 MET A CA 1
ATOM 630 C C . MET A 1 86 ? -12.135 -17.050 23.316 1.00 73.12 86 MET A C 1
ATOM 632 O O . MET A 1 86 ? -12.570 -17.553 24.353 1.00 73.12 86 MET A O 1
ATOM 636 N N . VAL A 1 87 ? -12.789 -17.172 22.156 1.00 79.25 87 VAL A N 1
ATOM 637 C CA . VAL A 1 87 ? -14.064 -17.899 22.011 1.00 79.25 87 VAL A CA 1
ATOM 638 C C . VAL A 1 87 ? -13.920 -19.365 22.453 1.00 79.25 87 VAL A C 1
ATOM 640 O O . VAL A 1 87 ? -14.766 -19.888 23.190 1.00 79.25 87 VAL A O 1
ATOM 643 N N . PHE A 1 88 ? -12.827 -20.037 22.074 1.00 79.06 88 PHE A N 1
ATOM 644 C CA . PHE A 1 88 ? -12.549 -21.410 22.515 1.00 79.06 88 PHE A CA 1
ATOM 645 C C . PHE A 1 88 ? -12.108 -21.493 23.986 1.00 79.06 88 PHE A C 1
ATOM 647 O O . PHE A 1 88 ? -12.499 -22.434 24.689 1.00 79.06 88 PHE A O 1
ATOM 654 N N . TRP A 1 89 ? -11.352 -20.511 24.482 1.00 74.00 89 TRP A N 1
ATOM 655 C CA . TRP A 1 89 ? -10.925 -20.431 25.879 1.00 74.00 89 TRP A CA 1
ATOM 656 C C . TRP A 1 89 ? -12.117 -20.243 26.821 1.00 74.00 89 TRP A C 1
ATOM 658 O O . TRP A 1 89 ? -12.292 -21.038 27.745 1.00 74.00 89 TRP A O 1
ATOM 668 N N . MET A 1 90 ? -13.012 -19.290 26.545 1.00 65.88 90 MET A N 1
ATOM 669 C CA . MET A 1 90 ? -14.214 -19.047 27.353 1.00 65.88 90 MET A CA 1
ATOM 670 C C . MET A 1 90 ? -15.152 -20.253 27.370 1.00 65.88 90 MET A C 1
ATOM 672 O O . MET A 1 90 ? -15.714 -20.598 28.412 1.00 65.88 90 MET A O 1
ATOM 676 N N . ARG A 1 91 ? -15.277 -20.968 26.245 1.00 69.38 91 ARG A N 1
ATOM 677 C CA . ARG A 1 91 ? -16.029 -22.229 26.192 1.00 69.38 91 ARG A CA 1
ATOM 678 C C . ARG A 1 91 ? -15.480 -23.274 27.174 1.00 69.38 91 ARG A C 1
ATOM 680 O O . ARG A 1 91 ? -16.248 -24.075 27.719 1.00 69.38 91 ARG A O 1
ATOM 687 N N . LYS A 1 92 ? -14.166 -23.282 27.412 1.00 64.19 92 LYS A N 1
ATOM 688 C CA . LYS A 1 92 ? -13.505 -24.153 28.393 1.00 64.19 92 LYS A CA 1
ATOM 689 C C . LYS A 1 92 ? -13.640 -23.601 29.821 1.00 64.19 92 LYS A C 1
ATOM 691 O O . LYS A 1 92 ? -13.990 -24.369 30.717 1.00 64.19 92 LYS A O 1
ATOM 696 N N . ALA A 1 93 ? -13.452 -22.293 30.006 1.00 56.69 93 ALA A N 1
ATOM 697 C CA . ALA A 1 93 ? -13.400 -21.600 31.296 1.00 56.69 93 ALA A CA 1
ATOM 698 C C . ALA A 1 93 ? -14.770 -21.352 31.958 1.00 56.69 93 ALA A C 1
ATOM 700 O O . ALA A 1 93 ? -14.852 -21.273 33.183 1.00 56.69 93 ALA A O 1
ATOM 701 N N . ALA A 1 94 ? -15.877 -21.333 31.200 1.00 56.47 94 ALA A N 1
ATOM 702 C CA . ALA A 1 94 ? -17.241 -21.122 31.718 1.00 56.47 94 ALA A CA 1
ATOM 703 C C . ALA A 1 94 ? -17.696 -22.132 32.803 1.00 56.47 94 ALA A C 1
ATOM 705 O O . ALA A 1 94 ? -18.801 -22.014 33.337 1.00 56.47 94 ALA A O 1
ATOM 706 N N . ARG A 1 95 ? -16.871 -23.141 33.122 1.00 57.12 95 ARG A N 1
ATOM 707 C CA . ARG A 1 95 ? -17.097 -24.147 34.166 1.00 57.12 95 ARG A CA 1
ATOM 708 C C . ARG A 1 95 ? -16.361 -23.884 35.496 1.00 57.12 95 ARG A C 1
ATOM 710 O O . ARG A 1 95 ? -16.841 -24.410 36.494 1.00 57.12 95 ARG A O 1
ATOM 717 N N . SER A 1 96 ? -15.279 -23.090 35.554 1.00 54.28 96 SER A N 1
ATOM 718 C CA . SER A 1 96 ? -14.437 -22.933 36.771 1.00 54.28 96 SER A CA 1
ATOM 719 C C . SER A 1 96 ? -14.237 -21.496 37.287 1.00 54.28 96 SER A C 1
ATOM 721 O O . SER A 1 96 ? -13.842 -21.324 38.440 1.00 54.28 96 SER A O 1
ATOM 723 N N . ILE A 1 97 ? -14.599 -20.466 36.508 1.00 54.78 97 ILE A N 1
ATOM 724 C CA . ILE A 1 97 ? -14.333 -19.034 36.791 1.00 54.78 97 ILE A CA 1
ATOM 725 C C . ILE A 1 97 ? -14.710 -18.582 38.212 1.00 54.78 97 ILE A C 1
ATOM 727 O O . ILE A 1 97 ? -13.985 -17.811 38.834 1.00 54.78 97 ILE A O 1
ATOM 731 N N . LYS A 1 98 ? -15.828 -19.067 38.766 1.00 53.16 98 LYS A N 1
ATOM 732 C CA . LYS A 1 98 ? -16.284 -18.637 40.097 1.00 53.16 98 LYS A CA 1
ATOM 733 C C . LYS A 1 98 ? -15.331 -19.065 41.226 1.00 53.16 98 LYS A C 1
ATOM 735 O O . LYS A 1 98 ? -15.191 -18.313 42.182 1.00 53.16 98 LYS A O 1
ATOM 740 N N . GLY A 1 99 ? -14.700 -20.239 41.125 1.00 56.00 99 GLY A N 1
ATOM 741 C CA . GLY A 1 99 ? -13.827 -20.779 42.178 1.00 56.00 99 GLY A CA 1
ATOM 742 C C . GLY A 1 99 ? -12.415 -20.189 42.159 1.00 56.00 99 GLY A C 1
ATOM 743 O O . GLY A 1 99 ? -11.870 -19.861 43.209 1.00 56.00 99 GLY A O 1
ATOM 744 N N . GLU A 1 100 ? -11.847 -19.988 40.968 1.00 57.31 100 GLU A N 1
ATOM 745 C CA . GLU A 1 100 ? -10.481 -19.470 40.795 1.00 57.31 100 GLU A CA 1
ATOM 746 C C . GLU A 1 100 ? -10.364 -17.985 41.185 1.00 57.31 100 GLU A C 1
ATOM 748 O O . GLU A 1 100 ? -9.403 -17.590 41.844 1.00 57.31 100 GLU A O 1
ATOM 753 N N . LEU A 1 101 ? -11.378 -17.169 40.868 1.00 55.47 101 LEU A N 1
ATOM 754 C CA . LEU A 1 101 ? -11.417 -15.755 41.267 1.00 55.47 101 LEU A CA 1
ATOM 755 C C . LEU A 1 101 ? -11.541 -15.568 42.784 1.00 55.47 101 LEU A C 1
ATOM 757 O O . LEU A 1 101 ? -10.942 -14.645 43.331 1.00 55.47 101 LEU A O 1
ATOM 761 N N . GLN A 1 102 ? -12.291 -16.437 43.472 1.00 60.44 102 GLN A N 1
ATOM 762 C CA . GLN A 1 102 ? -12.400 -16.386 44.934 1.00 60.44 102 GLN A CA 1
ATOM 763 C C . GLN A 1 102 ? -11.052 -16.706 45.596 1.00 60.44 102 GLN A C 1
ATOM 765 O O . GLN A 1 102 ? -10.604 -15.945 46.449 1.00 60.44 102 GLN A O 1
ATOM 770 N N . ALA A 1 103 ? -10.353 -17.742 45.120 1.00 59.34 103 ALA A N 1
ATOM 771 C CA . ALA A 1 103 ? -9.027 -18.109 45.620 1.00 59.34 103 ALA A CA 1
ATOM 772 C C . ALA A 1 103 ? -7.961 -17.021 45.369 1.00 59.34 103 ALA A C 1
ATOM 774 O O . ALA A 1 103 ? -7.131 -16.757 46.237 1.00 59.34 103 ALA A O 1
ATOM 775 N N . GLY A 1 104 ? -7.996 -16.354 44.207 1.00 58.31 104 GLY A N 1
ATOM 776 C CA . GLY A 1 104 ? -7.069 -15.264 43.881 1.00 58.31 104 GLY A CA 1
ATOM 777 C C . GLY A 1 104 ? -7.264 -14.012 44.744 1.00 58.31 104 GLY A C 1
ATOM 778 O O . GLY A 1 104 ? -6.288 -13.384 45.155 1.00 58.31 104 GLY A O 1
ATOM 779 N N . VAL A 1 105 ? -8.516 -13.670 45.071 1.00 58.75 105 VAL A N 1
ATOM 780 C CA . VAL A 1 105 ? -8.831 -12.556 45.982 1.00 58.75 105 VAL A CA 1
ATOM 781 C C . VAL A 1 105 ? -8.408 -12.886 47.415 1.00 58.75 105 VAL A C 1
ATOM 783 O O . VAL A 1 105 ? -7.802 -12.041 48.073 1.00 58.75 105 VAL A O 1
ATOM 786 N N . ASP A 1 106 ? -8.650 -14.113 47.882 1.00 62.59 106 ASP A N 1
ATOM 787 C CA . ASP A 1 106 ? -8.241 -14.545 49.222 1.00 62.59 106 ASP A CA 1
ATOM 788 C C . ASP A 1 106 ? -6.704 -14.539 49.384 1.00 62.59 106 ASP A C 1
ATOM 790 O O . ASP A 1 106 ? -6.197 -14.087 50.413 1.00 62.59 106 ASP A O 1
ATOM 794 N N . ALA A 1 107 ? -5.950 -14.922 48.345 1.00 60.88 107 ALA A N 1
ATOM 795 C CA . ALA A 1 107 ? -4.483 -14.868 48.328 1.00 60.88 107 ALA A CA 1
ATOM 796 C C . ALA A 1 107 ? -3.913 -13.434 48.263 1.00 60.88 107 ALA A C 1
ATOM 798 O O . ALA A 1 107 ? -2.887 -13.133 48.875 1.00 60.88 107 ALA A O 1
ATOM 799 N N . ALA A 1 108 ? -4.576 -12.515 47.552 1.00 56.94 108 ALA A N 1
ATOM 800 C CA . ALA A 1 108 ? -4.169 -11.107 47.510 1.00 56.94 108 ALA A CA 1
ATOM 801 C C . ALA A 1 108 ? -4.381 -10.396 48.862 1.00 56.94 108 ALA A C 1
ATOM 803 O O . ALA A 1 108 ? -3.674 -9.439 49.192 1.00 56.94 108 ALA A O 1
ATOM 804 N N . LEU A 1 109 ? -5.334 -10.879 49.663 1.00 58.47 109 LEU A N 1
ATOM 805 C CA . LEU A 1 109 ? -5.687 -10.318 50.966 1.00 58.47 109 LEU A CA 1
ATOM 806 C C . LEU A 1 109 ? -4.852 -10.871 52.134 1.00 58.47 109 LEU A C 1
ATOM 808 O O . LEU A 1 109 ? -4.962 -10.334 53.237 1.00 58.47 109 LEU A O 1
ATOM 812 N N . SER A 1 110 ? -4.004 -11.885 51.921 1.00 62.16 110 SER A N 1
ATOM 813 C CA . SER A 1 110 ? -3.151 -12.483 52.964 1.00 62.16 110 SER A CA 1
ATOM 814 C C . SER A 1 110 ? -1.740 -11.875 53.085 1.00 62.16 110 SER A C 1
ATOM 816 O O . SER A 1 110 ? -1.002 -12.242 53.994 1.00 62.16 110 SER A O 1
ATOM 818 N N . GLY A 1 111 ? -1.338 -10.951 52.200 1.00 57.62 111 GLY A N 1
ATOM 819 C CA . GLY A 1 111 ? -0.013 -10.300 52.221 1.00 57.62 111 GLY A CA 1
ATOM 820 C C . GLY A 1 111 ? 0.045 -8.974 53.002 1.00 57.62 111 GLY A C 1
ATOM 821 O O . GLY A 1 111 ? -0.983 -8.405 53.345 1.00 57.62 111 GLY A O 1
ATOM 822 N N . GLY A 1 112 ? 1.245 -8.430 53.257 1.00 54.44 112 GLY A N 1
ATOM 823 C CA . GLY A 1 112 ? 1.454 -7.173 54.011 1.00 54.44 112 GLY A CA 1
ATOM 824 C C . GLY A 1 112 ? 1.225 -5.857 53.236 1.00 54.44 112 GLY A C 1
ATOM 825 O O . GLY A 1 112 ? 1.210 -4.789 53.838 1.00 54.44 112 GLY A O 1
ATOM 826 N N . ARG A 1 113 ? 1.025 -5.903 51.907 1.00 63.38 113 ARG A N 1
ATOM 827 C CA . ARG A 1 113 ? 0.761 -4.732 51.027 1.00 63.38 113 ARG A CA 1
ATOM 828 C C . ARG A 1 113 ? -0.603 -4.855 50.327 1.00 63.38 113 ARG A C 1
ATOM 830 O O . ARG A 1 113 ? -0.707 -4.738 49.109 1.00 63.38 113 ARG A O 1
ATOM 837 N N . GLN A 1 114 ? -1.644 -5.105 51.120 1.00 69.75 114 GLN A N 1
ATOM 838 C CA . GLN A 1 114 ? -3.000 -5.498 50.685 1.00 69.75 114 GLN A CA 1
ATOM 839 C C . GLN A 1 114 ? -3.643 -4.511 49.696 1.00 69.75 114 GLN A C 1
ATOM 841 O O . GLN A 1 114 ? -4.266 -4.927 48.723 1.00 69.75 114 GLN A O 1
ATOM 846 N N . GLY A 1 115 ? -3.431 -3.204 49.889 1.00 69.06 115 GLY A N 1
ATOM 847 C CA . GLY A 1 115 ? -3.947 -2.169 48.987 1.00 69.06 115 GLY A CA 1
ATOM 848 C C . GLY A 1 115 ? -3.323 -2.181 47.602 1.00 69.06 115 GLY A C 1
ATOM 849 O O . GLY A 1 115 ? -4.032 -2.117 46.605 1.00 69.06 115 GLY A O 1
ATOM 850 N N . LEU A 1 116 ? -1.998 -2.311 47.537 1.00 75.25 116 LEU A N 1
ATOM 851 C CA . LEU A 1 116 ? -1.267 -2.375 46.270 1.00 75.25 116 LEU A CA 1
ATOM 852 C C . LEU A 1 116 ? -1.554 -3.680 45.524 1.00 75.25 116 LEU A C 1
ATOM 854 O O . LEU A 1 116 ? -1.656 -3.664 44.302 1.00 75.25 116 LEU A O 1
ATOM 858 N N . ALA A 1 117 ? -1.739 -4.788 46.248 1.00 76.25 117 ALA A N 1
ATOM 859 C CA . ALA A 1 117 ? -2.144 -6.060 45.656 1.00 76.25 117 ALA A CA 1
ATOM 860 C C . ALA A 1 117 ? -3.540 -5.969 45.019 1.00 76.25 117 ALA A C 1
ATOM 862 O O . ALA A 1 117 ? -3.734 -6.458 43.910 1.00 76.25 117 ALA A O 1
ATOM 863 N N . LEU A 1 118 ? -4.491 -5.289 45.671 1.00 78.94 118 LEU A N 1
ATOM 864 C CA . LEU A 1 118 ? -5.833 -5.087 45.126 1.00 78.94 118 LEU A CA 1
ATOM 865 C C . LEU A 1 118 ? -5.844 -4.127 43.924 1.00 78.94 118 LEU A C 1
ATOM 867 O O . LEU A 1 118 ? -6.510 -4.417 42.932 1.00 78.94 118 LEU A O 1
ATOM 871 N N . VAL A 1 119 ? -5.081 -3.025 43.986 1.00 83.31 119 VAL A N 1
ATOM 872 C CA . VAL A 1 119 ? -4.875 -2.116 42.839 1.00 83.31 119 VAL A CA 1
ATOM 873 C C . VAL A 1 119 ? -4.271 -2.889 41.669 1.00 83.31 119 VAL A C 1
ATOM 875 O O . VAL A 1 119 ? -4.784 -2.796 40.561 1.00 83.31 119 VAL A O 1
ATOM 878 N N . GLY A 1 120 ? -3.218 -3.675 41.912 1.00 80.19 120 GLY A N 1
ATOM 879 C CA . GLY A 1 120 ? -2.536 -4.471 40.892 1.00 80.19 120 GLY A CA 1
ATOM 880 C C . GLY A 1 120 ? -3.425 -5.557 40.289 1.00 80.19 120 GLY A C 1
ATOM 881 O O . GLY A 1 120 ? -3.438 -5.721 39.075 1.00 80.19 120 GLY A O 1
ATOM 882 N N . LEU A 1 121 ? -4.222 -6.251 41.107 1.00 80.38 121 LEU A N 1
ATOM 883 C CA . LEU A 1 121 ? -5.182 -7.253 40.642 1.00 80.38 121 LEU A CA 1
ATOM 884 C C . LEU A 1 121 ? -6.238 -6.624 39.725 1.00 80.38 121 LEU A C 1
ATOM 886 O O . LEU A 1 121 ? -6.487 -7.129 38.634 1.00 80.38 121 LEU A O 1
ATOM 890 N N . ALA A 1 122 ? -6.838 -5.513 40.158 1.00 84.06 122 ALA A N 1
ATOM 891 C CA . ALA A 1 122 ? -7.827 -4.781 39.375 1.00 84.06 122 ALA A CA 1
ATOM 892 C C . ALA A 1 122 ? -7.228 -4.210 38.085 1.00 84.06 122 ALA A C 1
ATOM 894 O O . ALA A 1 122 ? -7.830 -4.326 37.021 1.00 84.06 122 ALA A O 1
ATOM 895 N N . PHE A 1 123 ? -6.029 -3.634 38.183 1.00 87.31 123 PHE A N 1
ATOM 896 C CA . PHE A 1 123 ? -5.285 -3.110 37.048 1.00 87.31 123 PHE A CA 1
ATOM 897 C C . PHE A 1 123 ? -5.006 -4.207 36.020 1.00 87.31 123 PHE A C 1
ATOM 899 O O . PHE A 1 123 ? -5.387 -4.051 34.870 1.00 87.31 123 PHE A O 1
ATOM 906 N N . LEU A 1 124 ? -4.405 -5.330 36.425 1.00 81.81 124 LEU A N 1
ATOM 907 C CA . LEU A 1 124 ? -4.055 -6.426 35.517 1.00 81.81 124 LEU A CA 1
ATOM 908 C C . LEU A 1 124 ? -5.287 -7.083 34.891 1.00 81.81 124 LEU A C 1
ATOM 910 O O . LEU A 1 124 ? -5.258 -7.436 33.714 1.00 81.81 124 LEU A O 1
ATOM 914 N N . ALA A 1 125 ? -6.370 -7.221 35.658 1.00 82.69 125 ALA A N 1
ATOM 915 C CA . ALA A 1 125 ? -7.618 -7.762 35.143 1.00 82.69 125 ALA A CA 1
ATOM 916 C C . ALA A 1 125 ? -8.236 -6.858 34.067 1.00 82.69 125 ALA A C 1
ATOM 918 O O . ALA A 1 125 ? -8.639 -7.354 33.025 1.00 82.69 125 ALA A O 1
ATOM 919 N N . VAL A 1 126 ? -8.293 -5.542 34.297 1.00 88.81 126 VAL A N 1
ATOM 920 C CA . VAL A 1 126 ? -8.937 -4.603 33.364 1.00 88.81 126 VAL A CA 1
ATOM 921 C C . VAL A 1 126 ? -8.023 -4.219 32.202 1.00 88.81 126 VAL A C 1
ATOM 923 O O . VAL A 1 126 ? -8.506 -4.070 31.086 1.00 88.81 126 VAL A O 1
ATOM 926 N N . VAL A 1 127 ? -6.713 -4.069 32.424 1.00 86.12 127 VAL A N 1
ATOM 927 C CA . VAL A 1 127 ? -5.766 -3.668 31.368 1.00 86.12 127 VAL A CA 1
ATOM 928 C C . VAL A 1 127 ? -5.660 -4.736 30.293 1.00 86.12 127 VAL A C 1
ATOM 930 O O . VAL A 1 127 ? -5.486 -4.393 29.134 1.00 86.12 127 VAL A O 1
ATOM 933 N N . ARG A 1 128 ? -5.809 -6.018 30.649 1.00 84.81 128 ARG A N 1
ATOM 934 C CA . ARG A 1 128 ? -5.866 -7.100 29.670 1.00 84.81 128 ARG A CA 1
ATOM 935 C C . ARG A 1 128 ? -7.015 -6.864 28.693 1.00 84.81 128 ARG A C 1
ATOM 937 O O . ARG A 1 128 ? -6.739 -6.622 27.526 1.00 84.81 128 ARG A O 1
ATOM 944 N N . GLU A 1 129 ? -8.252 -6.822 29.191 1.00 88.00 129 GLU A N 1
ATOM 945 C CA . GLU A 1 129 ? -9.461 -6.598 28.376 1.00 88.00 129 GLU A CA 1
ATOM 946 C C . GLU A 1 129 ? -9.415 -5.247 27.633 1.00 88.00 129 GLU A C 1
ATOM 948 O O . GLU A 1 129 ? -9.867 -5.115 26.494 1.00 88.00 129 GLU A O 1
ATOM 953 N N . GLY A 1 130 ? -8.819 -4.228 28.263 1.00 86.75 130 GLY A N 1
ATOM 954 C CA . GLY A 1 130 ? -8.601 -2.910 27.673 1.00 86.75 130 GLY A CA 1
ATOM 955 C C . GLY A 1 130 ? -7.623 -2.930 26.497 1.00 86.75 130 GLY A C 1
ATOM 956 O O . GLY A 1 130 ? -7.903 -2.314 25.471 1.00 86.75 130 GLY A O 1
ATOM 957 N N . LEU A 1 131 ? -6.513 -3.666 26.600 1.00 83.81 131 LEU A N 1
ATOM 958 C CA . LEU A 1 131 ? -5.565 -3.851 25.499 1.00 83.81 131 LEU A CA 1
ATOM 959 C C . LEU A 1 131 ? -6.198 -4.649 24.356 1.00 83.81 131 LEU A C 1
ATOM 961 O O . LEU A 1 131 ? -6.033 -4.260 23.203 1.00 83.81 131 LEU A O 1
ATOM 965 N N . GLU A 1 132 ? -6.966 -5.702 24.659 1.00 84.19 132 GLU A N 1
ATOM 966 C CA . GLU A 1 132 ? -7.711 -6.459 23.641 1.00 84.19 132 GLU A CA 1
ATOM 967 C C . GLU A 1 132 ? -8.659 -5.525 22.868 1.00 84.19 132 GLU A C 1
ATOM 969 O O . GLU A 1 132 ? -8.616 -5.456 21.639 1.00 84.19 132 GLU A O 1
ATOM 974 N N . SER A 1 133 ? -9.424 -4.703 23.596 1.00 86.69 133 SER A N 1
ATOM 975 C CA . SER A 1 133 ? -10.322 -3.696 23.018 1.00 86.69 133 SER A CA 1
ATOM 976 C C . SER A 1 133 ? -9.587 -2.698 22.122 1.00 86.69 133 SER A C 1
ATOM 978 O O . SER A 1 133 ? -10.078 -2.369 21.046 1.00 86.69 133 SER A O 1
ATOM 980 N N . VAL A 1 134 ? -8.410 -2.220 22.540 1.00 86.19 134 VAL A N 1
ATOM 981 C CA . VAL A 1 134 ? -7.585 -1.288 21.757 1.00 86.19 134 VAL A CA 1
ATOM 982 C C . VAL A 1 134 ? -7.144 -1.923 20.444 1.00 86.19 134 VAL A C 1
ATOM 984 O O . VAL A 1 134 ? -7.323 -1.305 19.397 1.00 86.19 134 VAL A O 1
ATOM 987 N N . PHE A 1 135 ? -6.631 -3.156 20.473 1.00 80.25 135 PHE A N 1
ATOM 988 C CA . PHE A 1 135 ? -6.224 -3.862 19.257 1.00 80.25 135 PHE A CA 1
ATOM 989 C C . PHE A 1 135 ? -7.401 -4.072 18.298 1.00 80.25 135 PHE A C 1
ATOM 991 O O . PHE A 1 135 ? -7.266 -3.824 17.100 1.00 80.25 135 PHE A O 1
ATOM 998 N N . PHE A 1 136 ? -8.572 -4.461 18.806 1.00 79.25 136 PHE A N 1
ATOM 999 C CA . PHE A 1 136 ? -9.756 -4.670 17.970 1.00 79.25 136 PHE A CA 1
ATOM 1000 C C . PHE A 1 136 ? -10.327 -3.373 17.395 1.00 79.25 136 PHE A C 1
ATOM 1002 O O . PHE A 1 136 ? -10.695 -3.322 16.221 1.00 79.25 136 PHE A O 1
ATOM 1009 N N . LEU A 1 137 ? -10.407 -2.317 18.207 1.00 80.56 137 LEU A N 1
ATOM 1010 C CA . LEU A 1 137 ? -10.882 -1.016 17.746 1.00 80.56 137 LEU A CA 1
ATOM 1011 C C . LEU A 1 137 ? -9.924 -0.410 16.726 1.00 80.56 137 LEU A C 1
ATOM 1013 O O . LEU A 1 137 ? -10.396 0.183 15.763 1.00 80.56 137 LEU A O 1
ATOM 1017 N N . LEU A 1 138 ? -8.614 -0.601 16.898 1.00 77.44 138 LEU A N 1
ATOM 1018 C CA . LEU A 1 138 ? -7.609 -0.172 15.934 1.00 77.44 138 LEU A CA 1
ATOM 1019 C C . LEU A 1 138 ? -7.758 -0.924 14.609 1.00 77.44 138 LEU A C 1
ATOM 1021 O O . LEU A 1 138 ? -7.818 -0.280 13.571 1.00 77.44 138 LEU A O 1
ATOM 1025 N N . ALA A 1 139 ? -7.918 -2.252 14.642 1.00 75.19 139 ALA A N 1
ATOM 1026 C CA . ALA A 1 139 ? -8.138 -3.063 13.442 1.00 75.19 139 ALA A CA 1
ATOM 1027 C C . ALA A 1 139 ? -9.347 -2.585 12.616 1.00 75.19 139 ALA A C 1
ATOM 1029 O O . ALA A 1 139 ? -9.306 -2.595 11.393 1.00 75.19 139 ALA A O 1
ATOM 1030 N N . ILE A 1 140 ? -10.422 -2.150 13.283 1.00 73.25 140 ILE A N 1
ATOM 1031 C CA . ILE A 1 140 ? -11.642 -1.648 12.627 1.00 73.25 140 ILE A CA 1
ATOM 1032 C C . ILE A 1 140 ? -11.516 -0.178 12.225 1.00 73.25 140 ILE A C 1
ATOM 1034 O O . ILE A 1 140 ? -12.129 0.243 11.250 1.00 73.25 140 ILE A O 1
ATOM 1038 N N . ALA A 1 141 ? -10.769 0.622 12.986 1.00 72.25 141 ALA A N 1
ATOM 1039 C CA . ALA A 1 141 ? -10.562 2.034 12.686 1.00 72.25 141 ALA A CA 1
ATOM 1040 C C . ALA A 1 141 ? -9.692 2.252 11.440 1.00 72.25 141 ALA A C 1
ATOM 1042 O O . ALA A 1 141 ? -9.808 3.312 10.833 1.00 72.25 141 ALA A O 1
ATOM 1043 N N . GLN A 1 142 ? -8.861 1.274 11.058 1.00 66.50 142 GLN A N 1
ATOM 1044 C CA . GLN A 1 142 ? -8.123 1.314 9.789 1.00 66.50 142 GLN A CA 1
ATOM 1045 C C . GLN A 1 142 ? -9.040 1.077 8.579 1.00 66.50 142 GLN A C 1
ATOM 1047 O O . GLN A 1 142 ? -8.928 1.779 7.585 1.00 66.50 142 GLN A O 1
ATOM 1052 N N . GLN A 1 143 ? -10.055 0.219 8.720 1.00 63.38 143 GLN A N 1
ATOM 1053 C CA . GLN A 1 143 ? -10.976 -0.164 7.636 1.00 63.38 143 GLN A CA 1
ATOM 1054 C C . GLN A 1 143 ? -11.932 0.955 7.169 1.00 63.38 143 GLN A C 1
ATOM 1056 O O . GLN A 1 143 ? -12.749 0.734 6.276 1.00 63.38 143 GLN A O 1
ATOM 1061 N N . GLY A 1 144 ? -11.919 2.138 7.793 1.00 59.59 144 GLY A N 1
ATOM 1062 C CA . GLY A 1 144 ? -12.750 3.253 7.345 1.00 59.59 144 GLY A CA 1
ATOM 1063 C C . GLY A 1 144 ? -12.567 4.535 8.148 1.00 59.59 144 GLY A C 1
ATOM 1064 O O . GLY A 1 144 ? -12.474 4.528 9.377 1.00 59.59 144 GLY A O 1
ATOM 1065 N N . SER A 1 145 ? -12.583 5.679 7.461 1.00 52.03 145 SER A N 1
ATOM 1066 C CA . SER A 1 145 ? -12.478 6.979 8.121 1.00 52.03 145 SER A CA 1
ATOM 1067 C C . SER A 1 145 ? -13.784 7.407 8.780 1.00 52.03 145 SER A C 1
ATOM 1069 O O . SER A 1 145 ? -14.833 7.483 8.137 1.00 52.03 145 SER A O 1
ATOM 1071 N N . GLY A 1 146 ? -13.709 7.771 10.060 1.00 62.06 146 GLY A N 1
ATOM 1072 C CA . GLY A 1 146 ? -14.796 8.466 10.732 1.00 62.06 146 GLY A CA 1
ATOM 1073 C C . GLY A 1 146 ? -14.809 8.310 12.249 1.00 62.06 146 GLY A C 1
ATOM 1074 O O . GLY A 1 146 ? -14.065 7.538 12.845 1.00 62.06 146 GLY A O 1
ATOM 1075 N N . TRP A 1 147 ? -15.690 9.065 12.894 1.00 68.31 147 TRP A N 1
ATOM 1076 C CA . TRP A 1 147 ? -15.923 9.060 14.343 1.00 68.31 147 TRP A CA 1
ATOM 1077 C C . TRP A 1 147 ? -16.984 8.020 14.754 1.00 68.31 147 TRP A C 1
ATOM 1079 O O . TRP A 1 147 ? -17.202 7.753 15.936 1.00 68.31 147 TRP A O 1
ATOM 1089 N N . GLN A 1 148 ? -17.629 7.380 13.775 1.00 70.31 148 GLN A N 1
ATOM 1090 C CA . GLN A 1 148 ? -18.687 6.391 13.961 1.00 70.31 148 GLN A CA 1
ATOM 1091 C C . GLN A 1 148 ? -18.219 5.120 14.703 1.00 70.31 148 GLN A C 1
ATOM 1093 O O . GLN A 1 148 ? -18.996 4.600 15.509 1.00 70.31 148 GLN A O 1
ATOM 1098 N N . PRO A 1 149 ? -17.008 4.559 14.488 1.00 74.94 149 PRO A N 1
ATOM 1099 C CA . PRO A 1 149 ? -16.507 3.457 15.316 1.00 74.94 149 PRO A CA 1
ATOM 1100 C C . PRO A 1 149 ? -16.366 3.863 16.788 1.00 74.94 149 PRO A C 1
ATOM 1102 O O . PRO A 1 149 ? -16.799 3.122 17.668 1.00 74.94 149 PRO A O 1
ATOM 1105 N N . ALA A 1 150 ? -15.870 5.075 17.049 1.00 79.56 150 ALA A N 1
ATOM 1106 C CA . ALA A 1 150 ? -15.702 5.608 18.398 1.00 79.56 150 ALA A CA 1
ATOM 1107 C C . ALA A 1 150 ? -17.038 5.784 19.134 1.00 79.56 150 ALA A C 1
ATOM 1109 O O . ALA A 1 150 ? -17.163 5.379 20.289 1.00 79.56 150 ALA A O 1
ATOM 1110 N N . LEU A 1 151 ? -18.062 6.315 18.454 1.00 82.12 151 LEU A N 1
ATOM 1111 C CA . LEU A 1 151 ? -19.421 6.381 19.001 1.00 82.12 151 LEU A CA 1
ATOM 1112 C C . LEU A 1 151 ? -19.962 4.996 19.356 1.00 82.12 151 LEU A C 1
ATOM 1114 O O . LEU A 1 151 ? -20.537 4.807 20.425 1.00 82.12 151 LEU A O 1
ATOM 1118 N N . GLY A 1 152 ? -19.763 4.026 18.462 1.00 82.81 152 GLY A N 1
ATOM 1119 C CA . GLY A 1 152 ? -20.154 2.641 18.692 1.00 82.81 152 GLY A CA 1
ATOM 1120 C C . GLY A 1 152 ? -19.525 2.088 19.963 1.00 82.81 152 GLY A C 1
ATOM 1121 O O . GLY A 1 152 ? -20.242 1.635 20.855 1.00 82.81 152 GLY A O 1
ATOM 1122 N N . ALA A 1 153 ? -18.202 2.206 20.077 1.00 85.00 153 ALA A N 1
ATOM 1123 C CA . ALA A 1 153 ? -17.463 1.798 21.264 1.00 85.00 153 ALA A CA 1
ATOM 1124 C C . ALA A 1 153 ? -17.991 2.490 22.534 1.00 85.00 153 ALA A C 1
ATOM 1126 O O . ALA A 1 153 ? -18.260 1.822 23.530 1.00 85.00 153 ALA A O 1
ATOM 1127 N N . ALA A 1 154 ? -18.231 3.804 22.493 1.00 86.75 154 ALA A N 1
ATOM 1128 C CA . ALA A 1 154 ? -18.762 4.551 23.634 1.00 86.75 154 ALA A CA 1
ATOM 1129 C C . ALA A 1 154 ? -20.138 4.032 24.093 1.00 86.75 154 ALA A C 1
ATOM 1131 O O . ALA A 1 154 ? -20.343 3.813 25.288 1.00 86.75 154 ALA A O 1
ATOM 1132 N N . PHE A 1 155 ? -21.064 3.768 23.164 1.00 87.00 155 PHE A N 1
ATOM 1133 C CA . PHE A 1 155 ? -22.361 3.165 23.494 1.00 87.00 155 PHE A CA 1
ATOM 1134 C C . PHE A 1 155 ? -22.220 1.746 24.060 1.00 87.00 155 PHE A C 1
ATOM 1136 O O . PHE A 1 155 ? -22.942 1.387 24.993 1.00 87.00 155 PHE A O 1
ATOM 1143 N N . GLY A 1 156 ? -21.282 0.954 23.533 1.00 86.12 156 GLY A N 1
ATOM 1144 C CA . GLY A 1 156 ? -21.004 -0.399 24.015 1.00 86.12 156 GLY A CA 1
ATOM 1145 C C . GLY A 1 156 ? -20.502 -0.380 25.454 1.00 86.12 156 GLY A C 1
ATOM 1146 O O . GLY A 1 156 ? -21.034 -1.089 26.307 1.00 86.12 156 GLY A O 1
ATOM 1147 N N . LEU A 1 157 ? -19.558 0.519 25.748 1.00 87.56 157 LEU A N 1
ATOM 1148 C CA . LEU A 1 157 ? -19.011 0.721 27.087 1.00 87.56 157 LEU A CA 1
ATOM 1149 C C . LEU A 1 157 ? -20.072 1.223 28.078 1.00 87.56 157 LEU A C 1
ATOM 1151 O O . LEU A 1 157 ? -20.141 0.732 29.204 1.00 87.56 157 LEU A O 1
ATOM 1155 N N . LEU A 1 158 ? -20.922 2.172 27.670 1.00 87.56 158 LEU A N 1
ATOM 1156 C CA . LEU A 1 158 ? -22.025 2.676 28.497 1.00 87.56 158 LEU A CA 1
ATOM 1157 C C . LEU A 1 158 ? -22.996 1.555 28.882 1.00 87.56 158 LEU A C 1
ATOM 1159 O O . LEU A 1 158 ? -23.366 1.421 30.052 1.00 87.56 158 LEU A O 1
ATOM 1163 N N . LEU A 1 159 ? -23.390 0.727 27.913 1.00 85.94 159 LEU A N 1
ATOM 1164 C CA . LEU A 1 159 ? -24.285 -0.397 28.165 1.00 85.94 159 LEU A CA 1
ATOM 1165 C C . LEU A 1 159 ? -23.605 -1.472 29.025 1.00 85.94 159 LEU A C 1
ATOM 1167 O O . LEU A 1 159 ? -24.227 -1.979 29.959 1.00 85.94 159 LEU A O 1
ATOM 1171 N N . ALA A 1 160 ? -22.327 -1.769 28.783 1.00 85.25 160 ALA A N 1
ATOM 1172 C CA . ALA A 1 160 ? -21.539 -2.682 29.604 1.00 85.25 160 ALA A CA 1
ATOM 1173 C C . ALA A 1 160 ? -21.435 -2.225 31.067 1.00 85.25 160 ALA A C 1
ATOM 1175 O O . ALA A 1 160 ? -21.651 -3.023 31.981 1.00 85.25 160 ALA A O 1
ATOM 1176 N N . ALA A 1 161 ? -21.188 -0.934 31.300 1.00 83.81 161 ALA A N 1
ATOM 1177 C CA . ALA A 1 161 ? -21.189 -0.346 32.635 1.00 83.81 161 ALA A CA 1
ATOM 1178 C C . ALA A 1 161 ? -22.567 -0.473 33.309 1.00 83.81 161 ALA A C 1
ATOM 1180 O O . ALA A 1 161 ? -22.651 -0.834 34.486 1.00 83.81 161 ALA A O 1
ATOM 1181 N N . GLY A 1 162 ? -23.651 -0.251 32.558 1.00 83.56 162 GLY A N 1
ATOM 1182 C CA . GLY A 1 162 ? -25.021 -0.470 33.028 1.00 83.56 162 GLY A CA 1
ATOM 1183 C C . GLY A 1 162 ? -25.288 -1.926 33.427 1.00 83.56 162 GLY A C 1
ATOM 1184 O O . GLY A 1 162 ? -25.849 -2.184 34.494 1.00 83.56 162 GLY A O 1
ATOM 1185 N N . VAL A 1 163 ? -24.831 -2.888 32.619 1.00 77.75 163 VAL A N 1
ATOM 1186 C CA . VAL A 1 163 ? -24.925 -4.328 32.918 1.00 77.75 163 VAL A CA 1
ATOM 1187 C C . VAL A 1 163 ? -24.090 -4.691 34.148 1.00 77.75 163 VAL A C 1
ATOM 1189 O O . VAL A 1 163 ? -24.586 -5.388 35.032 1.00 77.75 163 VAL A O 1
ATOM 1192 N N . GLY A 1 164 ? -22.862 -4.184 34.264 1.00 76.56 164 GLY A N 1
ATOM 1193 C CA . GLY A 1 164 ? -22.010 -4.372 35.441 1.00 76.56 164 GLY A CA 1
ATOM 1194 C C . GLY A 1 164 ? -22.650 -3.843 36.722 1.00 76.56 164 GLY A C 1
ATOM 1195 O O . GLY A 1 164 ? -22.678 -4.533 37.744 1.00 76.56 164 GLY A O 1
ATOM 1196 N N . TYR A 1 165 ? -23.250 -2.652 36.650 1.00 78.75 165 TYR A N 1
ATOM 1197 C CA . TYR A 1 165 ? -24.019 -2.087 37.754 1.00 78.75 165 TYR A CA 1
ATOM 1198 C C . TYR A 1 165 ? -25.227 -2.960 38.106 1.00 78.75 165 TYR A C 1
ATOM 1200 O O . TYR A 1 165 ? -25.468 -3.218 39.284 1.00 78.75 165 TYR A O 1
ATOM 1208 N N . ALA A 1 166 ? -25.959 -3.471 37.112 1.00 74.75 166 ALA A N 1
ATOM 1209 C CA . ALA A 1 166 ? -27.075 -4.383 37.339 1.00 74.75 166 ALA A CA 1
ATOM 1210 C C . ALA A 1 166 ? -26.621 -5.701 37.995 1.00 74.75 166 ALA A C 1
ATOM 1212 O O . ALA A 1 166 ? -27.299 -6.198 38.891 1.00 74.75 166 ALA A O 1
ATOM 1213 N N . ILE A 1 167 ? -25.460 -6.250 37.623 1.00 70.25 167 ILE A N 1
ATOM 1214 C CA . ILE A 1 167 ? -24.878 -7.444 38.262 1.00 70.25 167 ILE A CA 1
ATOM 1215 C C . ILE A 1 167 ? -24.532 -7.158 39.729 1.00 70.25 167 ILE A C 1
ATOM 1217 O O . ILE A 1 167 ? -24.906 -7.943 40.604 1.00 70.25 167 ILE A O 1
ATOM 1221 N N . TYR A 1 168 ? -23.883 -6.022 40.004 1.00 69.56 168 TYR A N 1
ATOM 1222 C CA . TYR A 1 168 ? -23.576 -5.565 41.362 1.00 69.56 168 TYR A CA 1
ATOM 1223 C C . TYR A 1 168 ? -24.847 -5.339 42.204 1.00 69.56 168 TYR A C 1
ATOM 1225 O O . TYR A 1 168 ? -24.909 -5.764 43.357 1.00 69.56 168 TYR A O 1
ATOM 1233 N N . ALA A 1 169 ? -25.875 -4.707 41.628 1.00 67.62 169 ALA A N 1
ATOM 1234 C CA . ALA A 1 169 ? -27.090 -4.311 42.335 1.00 67.62 169 ALA A CA 1
ATOM 1235 C C . ALA A 1 169 ? -28.103 -5.454 42.525 1.00 67.62 169 ALA A C 1
ATOM 1237 O O . ALA A 1 169 ? -28.765 -5.510 43.561 1.00 67.62 169 ALA A O 1
ATOM 1238 N N . LEU A 1 170 ? -28.256 -6.353 41.543 1.00 62.75 170 LEU A N 1
ATOM 1239 C CA . LEU A 1 170 ? -29.323 -7.364 41.528 1.00 62.75 170 LEU A CA 1
ATOM 1240 C C . LEU A 1 170 ? -28.848 -8.811 41.758 1.00 62.75 170 LEU A C 1
ATOM 1242 O O . LEU A 1 170 ? -29.695 -9.683 41.946 1.00 62.75 170 LEU A O 1
ATOM 1246 N N . GLY A 1 171 ? -27.545 -9.120 41.748 1.00 57.81 171 GLY A N 1
ATOM 1247 C CA . GLY A 1 171 ? -27.064 -10.499 41.951 1.00 57.81 171 GLY A CA 1
ATOM 1248 C C . GLY A 1 171 ? -27.699 -11.524 40.991 1.00 57.81 171 GLY A C 1
ATOM 1249 O O . GLY A 1 171 ? -28.004 -12.651 41.390 1.00 57.81 171 GLY A O 1
ATOM 1250 N N . VAL A 1 172 ? -27.972 -11.105 39.750 1.00 54.09 172 VAL A N 1
ATOM 1251 C CA . VAL A 1 172 ? -28.847 -11.803 38.793 1.00 54.09 172 VAL A CA 1
ATOM 1252 C C . VAL A 1 172 ? -28.286 -13.161 38.365 1.00 54.09 172 VAL A C 1
ATOM 1254 O O . VAL A 1 172 ? -27.114 -13.302 38.019 1.00 54.09 172 VAL A O 1
ATOM 1257 N N . LYS A 1 173 ? -29.182 -14.154 38.293 1.00 55.78 173 LYS A N 1
ATOM 1258 C CA . LYS A 1 173 ? -28.988 -15.492 37.709 1.00 55.78 173 LYS A CA 1
ATOM 1259 C C . LYS A 1 173 ? -28.915 -15.438 36.170 1.00 55.78 173 LYS A C 1
ATOM 1261 O O . LYS A 1 173 ? -29.752 -16.023 35.487 1.00 55.78 173 LYS A O 1
ATOM 1266 N N . LEU A 1 174 ? -27.955 -14.709 35.603 1.00 56.47 174 LEU A N 1
ATOM 1267 C CA . LEU A 1 174 ? -27.727 -14.705 34.153 1.00 56.47 174 LEU A CA 1
ATOM 1268 C C . LEU A 1 174 ? -27.204 -16.078 33.709 1.00 56.47 174 LEU A C 1
ATOM 1270 O O . LEU A 1 174 ? -26.206 -16.576 34.234 1.00 56.47 174 LEU A O 1
ATOM 1274 N N . ASN A 1 175 ? -27.868 -16.699 32.728 1.00 62.62 175 ASN A N 1
ATOM 1275 C CA . ASN A 1 175 ? -27.390 -17.942 32.126 1.00 62.62 175 ASN A CA 1
ATOM 1276 C C . ASN A 1 175 ? -26.253 -17.630 31.141 1.00 62.62 175 ASN A C 1
ATOM 1278 O O . ASN A 1 175 ? -26.437 -17.626 29.922 1.00 62.62 175 ASN A O 1
ATOM 1282 N N . LEU A 1 176 ? -25.071 -17.367 31.704 1.00 63.34 176 LEU A N 1
ATOM 1283 C CA . LEU A 1 176 ? -23.825 -17.047 31.000 1.00 63.34 176 LEU A CA 1
ATOM 1284 C C . LEU A 1 176 ? -23.531 -18.036 29.861 1.00 63.34 176 LEU A C 1
ATOM 1286 O O . LEU A 1 176 ? -23.024 -17.651 28.816 1.00 63.34 176 LEU A O 1
ATOM 1290 N N . ARG A 1 177 ? -23.930 -19.306 30.009 1.00 65.00 177 ARG A N 1
ATOM 1291 C CA . ARG A 1 177 ? -23.729 -20.344 28.989 1.00 65.00 177 ARG A CA 1
ATOM 1292 C C . ARG A 1 177 ? -24.500 -20.071 27.695 1.00 65.00 177 ARG A C 1
ATOM 1294 O O . ARG A 1 177 ? -23.979 -20.345 26.619 1.00 65.00 177 ARG A O 1
ATOM 1301 N N . VAL A 1 178 ? -25.736 -19.577 27.785 1.00 69.56 178 VAL A N 1
ATOM 1302 C CA . VAL A 1 178 ? -26.556 -19.266 26.598 1.00 69.56 178 VAL A CA 1
ATOM 1303 C C . VAL A 1 178 ? -26.064 -17.982 25.945 1.00 69.56 178 VAL A C 1
ATOM 1305 O O . VAL A 1 178 ? -25.932 -17.947 24.724 1.00 69.56 178 VAL A O 1
ATOM 1308 N N . PHE A 1 179 ? -25.736 -16.978 26.763 1.00 67.94 179 PHE A N 1
ATOM 1309 C CA . PHE A 1 179 ? -25.168 -15.715 26.305 1.00 67.94 179 PHE A CA 1
ATOM 1310 C C . PHE A 1 179 ? -23.870 -15.942 25.514 1.00 67.94 179 PHE A C 1
ATOM 1312 O O . PHE A 1 179 ? -23.838 -15.641 24.325 1.00 67.94 179 PHE A O 1
ATOM 1319 N N . PHE A 1 180 ? -22.869 -16.604 26.109 1.00 70.00 180 PHE A N 1
ATOM 1320 C CA . PHE A 1 180 ? -21.581 -16.871 25.453 1.00 70.00 180 PHE A CA 1
ATOM 1321 C C . PHE A 1 180 ? -21.678 -17.782 24.228 1.00 70.00 180 PHE A C 1
ATOM 1323 O O . PHE A 1 180 ? -20.829 -17.719 23.343 1.00 70.00 180 PHE A O 1
ATOM 1330 N N . ARG A 1 181 ? -22.705 -18.638 24.140 1.00 78.62 181 ARG A N 1
ATOM 1331 C CA . ARG A 1 181 ? -22.899 -19.476 22.953 1.00 78.62 181 ARG A CA 1
ATOM 1332 C C . ARG A 1 181 ? -23.338 -18.646 21.751 1.00 78.62 181 ARG A C 1
ATOM 1334 O O . ARG A 1 181 ? -22.803 -18.843 20.668 1.00 78.62 181 ARG A O 1
ATOM 1341 N N . TRP A 1 182 ? -24.301 -17.745 21.935 1.00 81.06 182 TRP A N 1
ATOM 1342 C CA . TRP A 1 182 ? -24.800 -16.905 20.845 1.00 81.06 182 TRP A CA 1
ATOM 1343 C C . TRP A 1 182 ? -23.806 -15.813 20.463 1.00 81.06 182 TRP A C 1
ATOM 1345 O O . TRP A 1 182 ? -23.554 -15.620 19.276 1.00 81.06 182 TRP A O 1
ATOM 1355 N N . THR A 1 183 ? -23.185 -15.161 21.448 1.00 74.06 183 THR A N 1
ATOM 1356 C CA . THR A 1 183 ? -22.139 -14.171 21.167 1.00 74.06 183 THR A CA 1
ATOM 1357 C C . THR A 1 183 ? -20.902 -14.823 20.552 1.00 74.06 183 THR A C 1
ATOM 1359 O O . THR A 1 183 ? -20.345 -14.271 19.614 1.00 74.06 183 THR A O 1
ATOM 1362 N N . GLY A 1 184 ? -20.525 -16.036 20.974 1.00 80.50 184 GLY A N 1
ATOM 1363 C CA . GLY A 1 184 ? -19.420 -16.789 20.373 1.00 80.50 184 GLY A CA 1
ATOM 1364 C C . GLY A 1 184 ? -19.644 -17.140 18.899 1.00 80.50 184 GLY A C 1
ATOM 1365 O O . GLY A 1 184 ? -18.728 -16.979 18.101 1.00 80.50 184 GLY A O 1
ATOM 1366 N N . VAL A 1 185 ? -20.862 -17.550 18.507 1.00 86.25 185 VAL A N 1
ATOM 1367 C CA . VAL A 1 185 ? -21.192 -17.755 17.080 1.00 86.25 185 VAL A CA 1
ATOM 1368 C C . VAL A 1 185 ? -21.039 -16.451 16.306 1.00 86.25 185 VAL A C 1
ATOM 1370 O O . VAL A 1 185 ? -20.373 -16.441 15.278 1.00 86.25 185 VAL A O 1
ATOM 1373 N N . LEU A 1 186 ? -21.612 -15.355 16.809 1.00 83.00 186 LEU A N 1
ATOM 1374 C CA . LEU A 1 186 ? -21.537 -14.046 16.161 1.00 83.00 186 LEU A CA 1
ATOM 1375 C C . LEU A 1 186 ? -20.085 -13.589 15.946 1.00 83.00 186 LEU A C 1
ATOM 1377 O O . LEU A 1 186 ? -19.738 -13.131 14.864 1.00 83.00 186 LEU A O 1
ATOM 1381 N N . ILE A 1 187 ? -19.226 -13.766 16.952 1.00 80.88 187 ILE A N 1
ATOM 1382 C CA . ILE A 1 187 ? -17.807 -13.393 16.883 1.00 80.88 187 ILE A CA 1
ATOM 1383 C C . ILE A 1 187 ? -17.055 -14.219 15.837 1.00 80.88 187 ILE A C 1
ATOM 1385 O O . ILE A 1 187 ? -16.174 -13.678 15.183 1.00 80.88 187 ILE A O 1
ATOM 1389 N N . LEU A 1 188 ? -17.397 -15.495 15.628 1.00 87.25 188 LEU A N 1
ATOM 1390 C CA . LEU A 1 188 ? -16.763 -16.297 14.574 1.00 87.25 188 LEU A CA 1
ATOM 1391 C C . LEU A 1 188 ? -17.073 -15.760 13.171 1.00 87.25 188 LEU A C 1
ATOM 1393 O O . LEU A 1 188 ? -16.191 -15.774 12.317 1.00 87.25 188 LEU A O 1
ATOM 1397 N N . PHE A 1 189 ? -18.283 -15.240 12.946 1.00 88.69 189 PHE A N 1
ATOM 1398 C CA . PHE A 1 189 ? -18.623 -14.552 11.696 1.00 88.69 189 PHE A CA 1
ATOM 1399 C C . PHE A 1 189 ? -17.846 -13.238 11.533 1.00 88.69 189 PHE A C 1
ATOM 1401 O O . PHE A 1 189 ? -17.323 -12.975 10.453 1.00 88.69 189 PHE A O 1
ATOM 1408 N N . VAL A 1 190 ? -17.707 -12.450 12.606 1.00 83.94 190 VAL A N 1
ATOM 1409 C CA . VAL A 1 190 ? -16.887 -11.224 12.595 1.00 83.94 190 VAL A CA 1
ATOM 1410 C C . VAL A 1 190 ? -15.415 -11.555 12.325 1.00 83.94 190 VAL A C 1
ATOM 1412 O O . VAL A 1 190 ? -14.784 -10.918 11.490 1.00 83.94 190 VAL A O 1
ATOM 1415 N N . ALA A 1 191 ? -14.869 -12.581 12.981 1.00 86.94 191 ALA A N 1
ATOM 1416 C CA . ALA A 1 191 ? -13.490 -13.023 12.792 1.00 86.94 191 ALA A CA 1
ATOM 1417 C C . ALA A 1 191 ? -13.245 -13.533 11.364 1.00 86.94 191 ALA A C 1
ATOM 1419 O O . ALA A 1 191 ? -12.207 -13.231 10.786 1.00 86.94 191 ALA A O 1
ATOM 1420 N N . ALA A 1 192 ? -14.213 -14.233 10.763 1.00 90.25 192 ALA A N 1
ATOM 1421 C CA . ALA A 1 192 ? -14.155 -14.598 9.349 1.00 90.25 192 ALA A CA 1
ATOM 1422 C C . ALA A 1 192 ? -14.120 -13.358 8.439 1.00 90.25 192 ALA A C 1
ATOM 1424 O O . ALA A 1 192 ? -13.356 -13.331 7.477 1.00 90.25 192 ALA A O 1
ATOM 1425 N N . GLY A 1 193 ? -14.885 -12.314 8.779 1.00 87.75 193 GLY A N 1
ATOM 1426 C CA . GLY A 1 193 ? -14.859 -11.027 8.079 1.00 87.75 193 GLY A CA 1
ATOM 1427 C C . GLY A 1 193 ? -13.497 -10.336 8.165 1.00 87.75 193 GLY A C 1
ATOM 1428 O O . GLY A 1 193 ? -12.986 -9.871 7.153 1.00 87.75 193 GLY A O 1
ATOM 1429 N N . LEU A 1 194 ? -12.858 -10.347 9.342 1.00 87.31 194 LEU A N 1
ATOM 1430 C CA . LEU A 1 194 ? -11.493 -9.828 9.518 1.00 87.31 194 LEU A CA 1
ATOM 1431 C C . LEU A 1 194 ? -10.464 -10.593 8.673 1.00 87.31 194 LEU A C 1
ATOM 1433 O O . LEU A 1 194 ? -9.553 -9.982 8.125 1.00 87.31 194 LEU A O 1
ATOM 1437 N N . VAL A 1 195 ? -10.614 -11.915 8.540 1.00 90.12 195 VAL A N 1
ATOM 1438 C CA . VAL A 1 195 ? -9.742 -12.735 7.683 1.00 90.12 195 VAL A CA 1
ATOM 1439 C C . VAL A 1 195 ? -9.938 -12.394 6.205 1.00 90.12 195 VAL A C 1
ATOM 1441 O O . VAL A 1 195 ? -8.952 -12.266 5.484 1.00 90.12 195 VAL A O 1
ATOM 1444 N N . ALA A 1 196 ? -11.182 -12.219 5.751 1.00 89.56 196 ALA A N 1
ATOM 1445 C CA . ALA A 1 196 ? -11.467 -11.800 4.379 1.00 89.56 196 ALA A CA 1
ATOM 1446 C C . ALA A 1 196 ? -10.877 -10.413 4.073 1.00 89.56 196 ALA A C 1
ATOM 1448 O O . ALA A 1 196 ? -10.192 -10.256 3.065 1.00 89.56 196 ALA A O 1
ATOM 1449 N N . ASN A 1 197 ? -11.045 -9.448 4.983 1.00 85.00 197 ASN A N 1
ATOM 1450 C CA . ASN A 1 197 ? -10.447 -8.118 4.846 1.00 85.00 197 ASN A CA 1
ATOM 1451 C C . ASN A 1 197 ? -8.913 -8.169 4.836 1.00 85.00 197 ASN A C 1
ATOM 1453 O O . ASN A 1 197 ? -8.300 -7.497 4.020 1.00 85.00 197 ASN A O 1
ATOM 1457 N N . ALA A 1 198 ? -8.280 -9.017 5.653 1.00 88.00 198 ALA A N 1
ATOM 1458 C CA . ALA A 1 198 ? -6.826 -9.166 5.621 1.00 88.00 198 ALA A CA 1
ATOM 1459 C C . ALA A 1 198 ? -6.306 -9.701 4.275 1.00 88.00 198 ALA A C 1
ATOM 1461 O O . ALA A 1 198 ? -5.228 -9.310 3.834 1.00 88.00 198 ALA A O 1
ATOM 1462 N N . VAL A 1 199 ? -7.059 -10.585 3.607 1.00 89.56 199 VAL A N 1
ATOM 1463 C CA . VAL A 1 199 ? -6.727 -11.039 2.244 1.00 89.56 199 VAL A CA 1
ATOM 1464 C C . VAL A 1 199 ? -6.850 -9.896 1.242 1.00 89.56 199 VAL A C 1
ATOM 1466 O O . VAL A 1 199 ? -5.991 -9.768 0.372 1.00 89.56 199 VAL A O 1
ATOM 1469 N N . ARG A 1 200 ? -7.863 -9.039 1.397 1.00 86.25 200 ARG A N 1
ATOM 1470 C CA . ARG A 1 200 ? -8.020 -7.840 0.575 1.00 86.25 200 ARG A CA 1
ATOM 1471 C C . ARG A 1 200 ? -6.858 -6.860 0.755 1.00 86.25 200 ARG A C 1
ATOM 1473 O O . ARG A 1 200 ? -6.217 -6.542 -0.238 1.00 86.25 200 ARG A O 1
ATOM 1480 N N . SER A 1 201 ? -6.481 -6.521 1.986 1.00 83.69 201 SER A N 1
ATOM 1481 C CA . SER A 1 201 ? -5.305 -5.671 2.233 1.00 83.69 201 SER A CA 1
ATOM 1482 C C . SER A 1 201 ? -4.006 -6.311 1.708 1.00 83.69 201 SER A C 1
ATOM 1484 O O . SER A 1 201 ? -3.079 -5.624 1.292 1.00 83.69 201 SER A O 1
ATOM 1486 N N . LEU A 1 202 ? -3.920 -7.648 1.633 1.00 85.00 202 LEU A N 1
ATOM 1487 C CA . LEU A 1 202 ? -2.813 -8.347 0.957 1.00 85.00 202 LEU A CA 1
ATOM 1488 C C . LEU A 1 202 ? -2.823 -8.179 -0.574 1.00 85.00 202 LEU A C 1
ATOM 1490 O O . LEU A 1 202 ? -1.748 -8.134 -1.186 1.00 85.00 202 LEU A O 1
ATOM 1494 N N . HIS A 1 203 ? -4.013 -8.130 -1.181 1.00 84.56 203 HIS A N 1
ATOM 1495 C CA . HIS A 1 203 ? -4.196 -7.810 -2.597 1.00 84.56 203 HIS A CA 1
ATOM 1496 C C . HIS A 1 203 ? -3.808 -6.353 -2.876 1.00 84.56 203 HIS A C 1
ATOM 1498 O O . HIS A 1 203 ? -3.042 -6.100 -3.804 1.00 84.56 203 HIS A O 1
ATOM 1504 N N . GLU A 1 204 ? -4.267 -5.423 -2.039 1.00 79.62 204 GLU A N 1
ATOM 1505 C CA . GLU A 1 204 ? -3.997 -3.980 -2.137 1.00 79.62 204 GLU A CA 1
ATOM 1506 C C . GLU A 1 204 ? -2.508 -3.669 -1.896 1.00 79.62 204 GLU A C 1
ATOM 1508 O O . GLU A 1 204 ? -1.890 -2.923 -2.652 1.00 79.62 204 GLU A O 1
ATOM 1513 N N . ALA A 1 205 ? -1.852 -4.366 -0.961 1.00 76.25 205 ALA A N 1
ATOM 1514 C CA . ALA A 1 205 ? -0.402 -4.282 -0.751 1.00 76.25 205 ALA A CA 1
ATOM 1515 C C . ALA A 1 205 ? 0.446 -4.860 -1.910 1.00 76.25 205 ALA A C 1
ATOM 1517 O O . ALA A 1 205 ? 1.688 -4.853 -1.845 1.00 76.25 205 ALA A O 1
ATOM 1518 N N . GLY A 1 206 ? -0.190 -5.447 -2.933 1.00 73.81 206 GLY A N 1
ATOM 1519 C CA . GLY A 1 206 ? 0.464 -6.103 -4.065 1.00 73.81 206 GLY A CA 1
ATOM 1520 C C . GLY A 1 206 ? 1.342 -7.293 -3.664 1.00 73.81 206 GLY A C 1
ATOM 1521 O O . GLY A 1 206 ? 2.306 -7.615 -4.363 1.00 73.81 206 GLY A O 1
ATOM 1522 N N . LEU A 1 207 ? 1.080 -7.903 -2.502 1.00 77.56 207 LEU A N 1
ATOM 1523 C CA . LEU A 1 207 ? 1.809 -9.074 -1.999 1.00 77.56 207 LEU A CA 1
ATOM 1524 C C . LEU A 1 207 ? 1.182 -10.388 -2.458 1.00 77.56 207 LEU A C 1
ATOM 1526 O O . LEU A 1 207 ? 1.882 -11.391 -2.593 1.00 77.56 207 LEU A O 1
ATOM 1530 N N . TRP A 1 208 ? -0.127 -10.383 -2.698 1.00 76.94 208 TRP A N 1
ATOM 1531 C CA . TRP A 1 208 ? -0.868 -11.542 -3.166 1.00 76.94 208 TRP A CA 1
ATOM 1532 C C . TRP A 1 208 ? -1.816 -11.123 -4.289 1.00 76.94 208 TRP A C 1
ATOM 1534 O O . TRP A 1 208 ? -2.851 -10.525 -4.041 1.00 76.94 208 TRP A O 1
ATOM 1544 N N . ASN A 1 209 ? -1.494 -11.463 -5.539 1.00 80.94 209 ASN A N 1
ATOM 1545 C CA . ASN A 1 209 ? -2.303 -11.057 -6.702 1.00 80.94 209 ASN A CA 1
ATOM 1546 C C . ASN A 1 209 ? -3.088 -12.214 -7.341 1.00 80.94 209 ASN A C 1
ATOM 1548 O O . ASN A 1 209 ? -3.582 -12.116 -8.463 1.00 80.94 209 ASN A O 1
ATOM 1552 N N . HIS A 1 210 ? -3.200 -13.341 -6.642 1.00 80.31 210 HIS A N 1
ATOM 1553 C CA . HIS A 1 210 ? -3.947 -14.503 -7.114 1.00 80.31 210 HIS A CA 1
ATOM 1554 C C . HIS A 1 210 ? -5.397 -14.458 -6.615 1.00 80.31 210 HIS A C 1
ATOM 1556 O O . HIS A 1 210 ? -5.654 -14.007 -5.507 1.00 80.31 210 HIS A O 1
ATOM 1562 N N . LEU A 1 211 ? -6.342 -14.998 -7.397 1.00 81.19 211 LEU A N 1
ATOM 1563 C CA . LEU A 1 211 ? -7.770 -15.108 -7.033 1.00 81.19 211 LEU A CA 1
ATOM 1564 C C . LEU A 1 211 ? -8.507 -13.754 -6.888 1.00 81.19 211 LEU A C 1
ATOM 1566 O O . LEU A 1 211 ? -9.520 -13.675 -6.197 1.00 81.19 211 LEU A O 1
ATOM 1570 N N . GLN A 1 212 ? -8.061 -12.708 -7.593 1.00 82.81 212 GLN A N 1
ATOM 1571 C CA . GLN A 1 212 ? -8.715 -11.385 -7.628 1.00 82.81 212 GLN A CA 1
ATOM 1572 C C . GLN A 1 212 ? -9.965 -11.316 -8.529 1.00 82.81 212 GLN A C 1
ATOM 1574 O O . GLN A 1 212 ? -10.536 -10.250 -8.736 1.00 82.81 212 GLN A O 1
ATOM 1579 N N . GLN A 1 213 ? -10.408 -12.444 -9.090 1.00 83.25 213 GLN A N 1
ATOM 1580 C CA . GLN A 1 213 ? -11.617 -12.480 -9.913 1.00 83.25 213 GLN A CA 1
ATOM 1581 C C . GLN A 1 213 ? -12.837 -12.141 -9.052 1.00 83.25 213 GLN A C 1
ATOM 1583 O O . GLN A 1 213 ? -13.065 -12.782 -8.024 1.00 83.25 213 GLN A O 1
ATOM 1588 N N . THR A 1 214 ? -13.617 -11.147 -9.468 1.00 83.12 214 THR A N 1
ATOM 1589 C CA . THR A 1 214 ? -14.849 -10.754 -8.780 1.00 83.12 214 THR A CA 1
ATOM 1590 C C . THR A 1 214 ? -15.873 -11.883 -8.868 1.00 83.12 214 THR A C 1
ATOM 1592 O O . THR A 1 214 ? -16.220 -12.327 -9.962 1.00 83.12 214 THR A O 1
ATOM 1595 N N . VAL A 1 215 ? -16.356 -12.360 -7.718 1.00 84.19 215 VAL A N 1
ATOM 1596 C CA . VAL A 1 215 ? -17.341 -13.457 -7.657 1.00 84.19 215 VAL A CA 1
ATOM 1597 C C . VAL A 1 215 ? -18.758 -12.929 -7.799 1.00 84.19 215 VAL A C 1
ATOM 1599 O O . VAL A 1 215 ? -19.598 -13.563 -8.435 1.00 84.19 215 VAL A O 1
ATOM 1602 N N . TYR A 1 216 ? -19.031 -11.781 -7.187 1.00 80.69 216 TYR A N 1
ATOM 1603 C CA . TYR A 1 216 ? -20.336 -11.145 -7.222 1.00 80.69 216 TYR A CA 1
ATOM 1604 C C . TYR A 1 216 ? -20.205 -9.625 -7.153 1.00 80.69 216 TYR A C 1
ATOM 1606 O O . TYR A 1 216 ? -19.260 -9.100 -6.566 1.00 80.69 216 TYR A O 1
ATOM 1614 N N . ASP A 1 217 ? -21.185 -8.947 -7.747 1.00 81.12 217 ASP A N 1
ATOM 1615 C CA . ASP A 1 217 ? -21.387 -7.505 -7.651 1.00 81.12 217 ASP A CA 1
ATOM 1616 C C . ASP A 1 217 ? -22.824 -7.272 -7.172 1.00 81.12 217 ASP A C 1
ATOM 1618 O O . ASP A 1 217 ? -23.791 -7.443 -7.918 1.00 81.12 217 ASP A O 1
ATOM 1622 N N . LEU A 1 218 ? -22.961 -6.997 -5.877 1.00 80.94 218 LEU A N 1
ATOM 1623 C CA . LEU A 1 218 ? -24.237 -6.761 -5.210 1.00 80.94 218 LEU A CA 1
ATOM 1624 C C . LEU A 1 218 ? -24.508 -5.269 -4.991 1.00 80.94 218 LEU A C 1
ATOM 1626 O O . LEU A 1 218 ? -25.578 -4.941 -4.482 1.00 80.94 218 LEU A O 1
ATOM 1630 N N . GLY A 1 219 ? -23.622 -4.372 -5.438 1.00 76.12 219 GLY A N 1
ATOM 1631 C CA . GLY A 1 219 ? -23.806 -2.919 -5.347 1.00 76.12 219 GLY A CA 1
ATOM 1632 C C . GLY A 1 219 ? -25.164 -2.414 -5.868 1.00 76.12 219 GLY A C 1
ATOM 1633 O O . GLY A 1 219 ? -25.793 -1.600 -5.196 1.00 76.12 219 GLY A O 1
ATOM 1634 N N . PRO A 1 220 ? -25.719 -2.940 -6.983 1.00 78.12 220 PRO A N 1
ATOM 1635 C CA . PRO A 1 220 ? -27.023 -2.497 -7.491 1.00 78.12 220 PRO A CA 1
ATOM 1636 C C . PRO A 1 220 ? -28.228 -2.8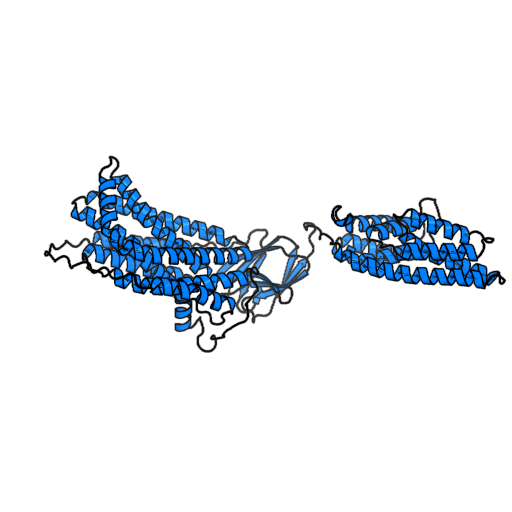63 -6.608 1.00 78.12 220 PRO A C 1
ATOM 1638 O O . PRO A 1 220 ? -29.283 -2.243 -6.725 1.00 78.12 220 PRO A O 1
ATOM 1641 N N . VAL A 1 221 ? -28.108 -3.899 -5.769 1.00 80.19 221 VAL A N 1
ATOM 1642 C CA . VAL A 1 221 ? -29.222 -4.462 -4.977 1.00 80.19 221 VAL A CA 1
ATOM 1643 C C . VAL A 1 221 ? -29.045 -4.185 -3.486 1.00 80.19 221 VAL A C 1
ATOM 1645 O O . VAL A 1 221 ? -30.021 -3.953 -2.772 1.00 80.19 221 VAL A O 1
ATOM 1648 N N . LEU A 1 222 ? -27.803 -4.216 -3.011 1.00 77.75 222 LEU A N 1
ATOM 1649 C CA . LEU A 1 222 ? -27.425 -4.052 -1.619 1.00 77.75 222 LEU A CA 1
ATOM 1650 C C . LEU A 1 222 ? -26.130 -3.217 -1.507 1.00 77.75 222 LEU A C 1
ATOM 1652 O O . LEU A 1 222 ? -25.060 -3.774 -1.235 1.00 77.75 222 LEU A O 1
ATOM 1656 N N . PRO A 1 223 ? -26.237 -1.888 -1.684 1.00 75.00 223 PRO A N 1
ATOM 1657 C CA . PRO A 1 223 ? -25.132 -0.958 -1.476 1.00 75.00 223 PRO A CA 1
ATOM 1658 C C . PRO A 1 223 ? -24.644 -0.997 -0.020 1.00 75.00 223 PRO A C 1
ATOM 1660 O O . PRO A 1 223 ? -25.458 -1.056 0.909 1.00 75.00 223 PRO A O 1
ATOM 1663 N N . ALA A 1 224 ? -23.335 -0.950 0.200 1.00 68.19 224 ALA A N 1
ATOM 1664 C CA . ALA A 1 224 ? -22.671 -0.910 1.501 1.00 68.19 224 ALA A CA 1
ATOM 1665 C C . ALA A 1 224 ? -22.827 0.439 2.212 1.00 68.19 224 ALA A C 1
ATOM 1667 O O . ALA A 1 224 ? -22.770 0.475 3.441 1.00 68.19 224 ALA A O 1
ATOM 1668 N N . ASP A 1 225 ? -23.084 1.526 1.484 1.00 67.06 225 ASP A N 1
ATOM 1669 C CA . ASP A 1 225 ? -23.499 2.814 2.052 1.00 67.06 225 ASP A CA 1
ATOM 1670 C C . ASP A 1 225 ? -24.968 2.800 2.530 1.00 67.06 225 ASP A C 1
ATOM 1672 O O . ASP A 1 225 ? -25.355 3.574 3.411 1.00 67.06 225 ASP A O 1
ATOM 1676 N N . GLY A 1 226 ? -25.783 1.866 2.028 1.00 70.81 226 GLY A N 1
ATOM 1677 C CA . GLY A 1 226 ? -27.131 1.606 2.521 1.00 70.81 226 GLY A CA 1
ATOM 1678 C C . GLY A 1 226 ? -27.141 0.978 3.920 1.00 70.81 226 GLY A C 1
ATOM 1679 O O . GLY A 1 226 ? -26.292 0.166 4.272 1.00 70.81 226 GLY A O 1
ATOM 1680 N N . VAL A 1 227 ? -28.166 1.282 4.728 1.00 75.50 227 VAL A N 1
ATOM 1681 C CA . VAL A 1 227 ? -28.324 0.745 6.100 1.00 75.50 227 VAL A CA 1
ATOM 1682 C C . VAL A 1 227 ? -28.156 -0.786 6.194 1.00 75.50 227 VAL A C 1
ATOM 1684 O O . VAL A 1 227 ? -27.384 -1.234 7.045 1.00 75.50 227 VAL A O 1
ATOM 1687 N N . PRO A 1 228 ? -28.831 -1.620 5.372 1.00 78.31 228 PRO A N 1
ATOM 1688 C CA . PRO A 1 228 ? -28.668 -3.070 5.464 1.00 78.31 228 PRO A CA 1
ATOM 1689 C C . PRO A 1 228 ? -27.286 -3.549 4.993 1.00 78.31 228 PRO A C 1
ATOM 1691 O O . PRO A 1 228 ? -26.744 -4.476 5.596 1.00 78.31 228 PRO A O 1
ATOM 1694 N N . GLY A 1 229 ? -26.689 -2.904 3.985 1.00 74.69 229 GLY A N 1
ATOM 1695 C CA . GLY A 1 229 ? -25.337 -3.214 3.519 1.00 74.69 229 GLY A CA 1
ATOM 1696 C C . GLY A 1 229 ? -24.272 -2.850 4.551 1.00 74.69 229 GLY A C 1
ATOM 1697 O O . GLY A 1 229 ? -23.422 -3.679 4.850 1.00 74.69 229 GLY A O 1
ATOM 1698 N N . ALA A 1 230 ? -24.382 -1.693 5.207 1.00 67.25 230 ALA A N 1
ATOM 1699 C CA . ALA A 1 230 ? -23.497 -1.281 6.298 1.00 67.25 230 ALA A CA 1
ATOM 1700 C C . ALA A 1 230 ? -23.578 -2.222 7.514 1.00 67.25 230 ALA A C 1
ATOM 1702 O O . ALA A 1 230 ? -22.574 -2.485 8.181 1.00 67.25 230 ALA A O 1
ATOM 1703 N N . ILE A 1 231 ? -24.772 -2.751 7.816 1.00 71.88 231 ILE A N 1
ATOM 1704 C CA . ILE A 1 231 ? -24.949 -3.768 8.861 1.00 71.88 231 ILE A CA 1
ATOM 1705 C C . ILE A 1 231 ? -24.255 -5.064 8.440 1.00 71.88 231 ILE A C 1
ATOM 1707 O O . ILE A 1 231 ? -23.455 -5.597 9.201 1.00 71.88 231 ILE A O 1
ATOM 1711 N N . LEU A 1 232 ? -24.518 -5.573 7.238 1.00 76.62 232 LEU A N 1
ATOM 1712 C CA . LEU A 1 232 ? -23.901 -6.819 6.782 1.00 76.62 232 LEU A CA 1
ATOM 1713 C C . LEU A 1 232 ? -22.380 -6.691 6.671 1.00 76.62 232 LEU A C 1
ATOM 1715 O O . LEU A 1 232 ? -21.658 -7.593 7.096 1.00 76.62 232 LEU 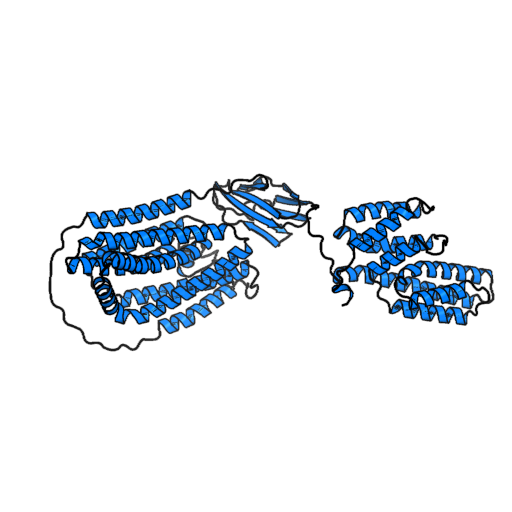A O 1
ATOM 1719 N N . SER A 1 233 ? -21.899 -5.557 6.164 1.00 71.94 233 SER A N 1
ATOM 1720 C CA . SER A 1 233 ? -20.476 -5.246 6.054 1.00 71.94 233 SER A CA 1
ATOM 1721 C C . SER A 1 233 ? -19.835 -5.234 7.433 1.00 71.94 233 SER A C 1
ATOM 1723 O O . SER A 1 233 ? -18.847 -5.923 7.673 1.00 71.94 233 SER A O 1
ATOM 1725 N N . GLY A 1 234 ? -20.495 -4.585 8.397 1.00 65.12 234 GLY A N 1
ATOM 1726 C CA . GLY A 1 234 ? -20.021 -4.561 9.767 1.00 65.12 234 GLY A CA 1
ATOM 1727 C C . GLY A 1 234 ? -19.978 -5.942 10.433 1.00 65.12 234 GLY A C 1
ATOM 1728 O O . GLY A 1 234 ? -18.980 -6.339 11.022 1.00 65.12 234 GLY A O 1
ATOM 1729 N N . PHE A 1 235 ? -21.073 -6.690 10.392 1.00 69.44 235 PHE A N 1
ATOM 1730 C CA . PHE A 1 235 ? -21.181 -7.936 11.156 1.00 69.44 235 PHE A CA 1
ATOM 1731 C C . PHE A 1 235 ? -20.471 -9.123 10.513 1.00 69.44 235 PHE A C 1
ATOM 1733 O O . PHE A 1 235 ? -19.979 -10.003 11.218 1.00 69.44 235 PHE A O 1
ATOM 1740 N N . PHE A 1 236 ? -20.478 -9.175 9.186 1.00 77.50 236 PHE A N 1
ATOM 1741 C CA . PHE A 1 236 ? -20.088 -10.357 8.430 1.00 77.50 236 PHE A CA 1
ATOM 1742 C C . PHE A 1 236 ? -18.934 -10.082 7.471 1.00 77.50 236 PHE A C 1
ATOM 1744 O O . PHE A 1 236 ? -18.575 -10.990 6.735 1.00 77.50 236 PHE A O 1
ATOM 1751 N N . GLY A 1 237 ? -18.361 -8.873 7.451 1.00 75.00 237 GLY A N 1
ATOM 1752 C CA . GLY A 1 237 ? -17.345 -8.506 6.461 1.00 75.00 237 GLY A CA 1
ATOM 1753 C C . GLY A 1 237 ? -17.883 -8.537 5.029 1.00 75.00 237 GLY A C 1
ATOM 1754 O O . GLY A 1 237 ? -17.137 -8.828 4.103 1.00 75.00 237 GLY A O 1
ATOM 1755 N N . TYR A 1 238 ? -19.188 -8.309 4.843 1.00 80.06 238 TYR A N 1
ATOM 1756 C CA . TYR A 1 238 ? -19.789 -8.199 3.514 1.00 80.06 238 TYR A CA 1
ATOM 1757 C C . TYR A 1 238 ? -19.192 -7.019 2.740 1.00 80.06 238 TYR A C 1
ATOM 1759 O O . TYR A 1 238 ? -19.037 -5.919 3.274 1.00 80.06 238 TYR A O 1
ATOM 1767 N N . GLN A 1 239 ? -18.921 -7.258 1.464 1.00 78.00 239 GLN A N 1
ATOM 1768 C CA . GLN A 1 239 ? -18.454 -6.257 0.519 1.00 78.00 239 GLN A CA 1
ATOM 1769 C C . GLN A 1 239 ? -19.377 -6.281 -0.693 1.00 78.00 239 GLN A C 1
ATOM 1771 O O . GLN A 1 239 ? -19.828 -7.351 -1.087 1.00 78.00 239 GLN A O 1
ATOM 1776 N N . GLU A 1 240 ? -19.650 -5.129 -1.307 1.00 79.75 240 GLU A N 1
ATOM 1777 C CA . GLU A 1 240 ? -20.472 -5.071 -2.528 1.00 79.75 240 GLU A CA 1
ATOM 1778 C C . GLU A 1 240 ? -19.843 -5.864 -3.678 1.00 79.75 240 GLU A C 1
ATOM 1780 O O . GLU A 1 240 ? -20.553 -6.457 -4.489 1.00 79.75 240 GLU A O 1
ATOM 1785 N N . ARG A 1 241 ? -18.506 -5.879 -3.725 1.00 80.25 241 ARG A N 1
ATOM 1786 C CA . ARG A 1 241 ? -17.694 -6.507 -4.767 1.00 80.25 241 ARG A CA 1
ATOM 1787 C C . ARG A 1 241 ? -16.613 -7.345 -4.101 1.00 80.25 241 ARG A C 1
ATOM 1789 O O . ARG A 1 241 ? -15.552 -6.829 -3.773 1.00 80.25 241 ARG A O 1
ATOM 1796 N N . ALA A 1 242 ? -16.892 -8.621 -3.864 1.00 82.50 242 ALA A N 1
ATOM 1797 C CA . ALA A 1 242 ? -15.915 -9.505 -3.233 1.00 82.50 242 ALA A CA 1
ATOM 1798 C C . ALA A 1 242 ? -15.095 -10.267 -4.277 1.00 82.50 242 ALA A C 1
ATOM 1800 O O . ALA A 1 242 ? -15.640 -10.871 -5.215 1.00 82.50 242 ALA A O 1
ATOM 1801 N N . ALA A 1 243 ? -13.777 -10.283 -4.082 1.00 87.19 243 ALA A N 1
ATOM 1802 C CA . ALA A 1 243 ? -12.881 -11.146 -4.837 1.00 87.19 243 ALA A CA 1
ATOM 1803 C C . ALA A 1 243 ? -13.018 -12.615 -4.404 1.00 87.19 243 ALA A C 1
ATOM 1805 O O . ALA A 1 243 ? -13.385 -12.936 -3.270 1.00 87.19 243 ALA A O 1
ATOM 1806 N N . LEU A 1 244 ? -12.666 -13.539 -5.298 1.00 87.19 244 LEU A N 1
ATOM 1807 C CA . LEU A 1 244 ? -12.730 -14.974 -5.019 1.00 87.19 244 LEU A CA 1
ATOM 1808 C C . LEU A 1 244 ? -11.824 -15.374 -3.851 1.00 87.19 244 LEU A C 1
ATOM 1810 O O . LEU A 1 244 ? -12.225 -16.196 -3.028 1.00 87.19 244 LEU A O 1
ATOM 1814 N N . GLY A 1 245 ? -10.651 -14.747 -3.730 1.00 85.31 245 GLY A N 1
ATOM 1815 C CA . GLY A 1 245 ? -9.752 -14.925 -2.589 1.00 85.31 245 GLY A CA 1
ATOM 1816 C C . GLY A 1 245 ? -10.407 -14.590 -1.244 1.00 85.31 245 GLY A C 1
ATOM 1817 O O . GLY A 1 245 ? -10.278 -15.366 -0.298 1.00 85.31 245 GLY A O 1
ATOM 1818 N N . GLU A 1 246 ? -11.173 -13.500 -1.170 1.00 88.75 246 GLU A N 1
ATOM 1819 C CA . GLU A 1 246 ? -11.857 -13.058 0.054 1.00 88.75 246 GLU A CA 1
ATOM 1820 C C . GLU A 1 246 ? -12.951 -14.046 0.474 1.00 88.75 246 GLU A C 1
ATOM 1822 O O . GLU A 1 246 ? -13.002 -14.476 1.627 1.00 88.75 246 GLU A O 1
ATOM 1827 N N . VAL A 1 247 ? -13.793 -14.475 -0.475 1.00 88.00 247 VAL A N 1
ATOM 1828 C CA . VAL A 1 247 ? -14.884 -15.433 -0.218 1.00 88.00 247 VAL A CA 1
ATOM 1829 C C . VAL A 1 247 ? -14.334 -16.792 0.210 1.00 88.00 247 VAL A C 1
ATOM 1831 O O . VAL A 1 247 ? -14.840 -17.408 1.153 1.00 88.00 247 VAL A O 1
ATOM 1834 N N . VAL A 1 248 ? -13.279 -17.265 -0.461 1.00 89.88 248 VAL A N 1
ATOM 1835 C CA . VAL A 1 248 ? -12.617 -18.525 -0.110 1.00 89.88 248 VAL A CA 1
ATOM 1836 C C . VAL A 1 248 ? -12.021 -18.436 1.289 1.00 89.88 248 VAL A C 1
ATOM 1838 O O . VAL A 1 248 ? -12.255 -19.341 2.087 1.00 89.88 248 VAL A O 1
ATOM 1841 N N . ALA A 1 249 ? -11.308 -17.358 1.620 1.00 90.50 249 ALA A N 1
ATOM 1842 C CA . ALA A 1 249 ? -10.714 -17.174 2.941 1.00 90.50 249 ALA A CA 1
ATOM 1843 C C . ALA A 1 249 ? -11.777 -17.110 4.047 1.00 90.50 249 ALA A C 1
ATOM 1845 O O . ALA A 1 249 ? -11.645 -17.784 5.073 1.00 90.50 249 ALA A O 1
ATOM 1846 N N . TYR A 1 250 ? -12.873 -16.390 3.798 1.00 91.25 250 TYR A N 1
ATOM 1847 C CA . TYR A 1 250 ? -14.017 -16.314 4.699 1.00 91.25 250 TYR A CA 1
ATOM 1848 C C . TYR A 1 250 ? -14.584 -17.702 5.020 1.00 91.25 250 TYR A C 1
ATOM 1850 O O . TYR A 1 250 ? -14.700 -18.093 6.184 1.00 91.25 250 TYR A O 1
ATOM 1858 N N . LEU A 1 251 ? -14.911 -18.484 3.985 1.00 92.69 251 LEU A N 1
ATOM 1859 C CA . LEU A 1 251 ? -15.517 -19.808 4.141 1.00 92.69 251 LEU A CA 1
ATOM 1860 C C . LEU A 1 251 ? -14.533 -20.837 4.702 1.00 92.69 251 LEU A C 1
ATOM 1862 O O . LEU A 1 251 ? -14.922 -21.652 5.547 1.00 92.69 251 LEU A O 1
ATOM 1866 N N . ALA A 1 252 ? -13.272 -20.795 4.267 1.00 92.50 252 ALA A N 1
ATOM 1867 C CA . ALA A 1 252 ? -12.208 -21.676 4.737 1.00 92.50 252 ALA A CA 1
ATOM 1868 C C . ALA A 1 252 ? -11.910 -21.467 6.223 1.00 92.50 252 ALA A C 1
ATOM 1870 O O . ALA A 1 252 ? -11.578 -22.426 6.914 1.00 92.50 252 ALA A O 1
ATOM 1871 N N . PHE A 1 253 ? -12.072 -20.246 6.734 1.00 93.31 253 PHE A N 1
ATOM 1872 C CA . PHE A 1 253 ? -11.939 -19.953 8.155 1.00 93.31 253 PHE A CA 1
ATOM 1873 C C . PHE A 1 253 ? -13.217 -20.275 8.945 1.00 93.31 253 PHE A C 1
ATOM 1875 O O . PHE A 1 253 ? -13.165 -20.962 9.971 1.00 93.31 253 PHE A O 1
ATOM 1882 N N . LEU A 1 254 ? -14.379 -19.809 8.478 1.00 93.25 254 LEU A N 1
ATOM 1883 C CA . LEU A 1 254 ? -15.640 -19.912 9.214 1.00 93.25 254 LEU A CA 1
ATOM 1884 C C . LEU A 1 254 ? -16.117 -21.359 9.354 1.00 93.25 254 LEU A C 1
ATOM 1886 O O . LEU A 1 254 ? -16.521 -21.779 10.436 1.00 93.25 254 LEU A O 1
ATOM 1890 N N . THR A 1 255 ? -16.067 -22.142 8.276 1.00 93.44 255 THR A N 1
ATOM 1891 C CA . THR A 1 255 ? -16.606 -23.511 8.257 1.00 93.44 255 THR A CA 1
ATOM 1892 C C . THR A 1 255 ? -15.961 -24.416 9.318 1.00 93.44 255 THR A C 1
ATOM 1894 O O . THR A 1 255 ? -16.699 -24.998 10.122 1.00 93.44 255 THR A O 1
ATOM 1897 N N . PRO A 1 256 ? -14.618 -24.543 9.403 1.00 92.12 256 PRO A N 1
ATOM 1898 C CA . PRO A 1 256 ? -13.996 -25.389 10.418 1.00 92.12 256 PRO A CA 1
ATOM 1899 C C . PRO A 1 256 ? -14.149 -24.819 11.831 1.00 92.12 256 PRO A C 1
ATOM 1901 O O . PRO A 1 256 ? -14.442 -25.580 12.756 1.00 92.12 256 PRO A O 1
ATOM 1904 N N . THR A 1 257 ? -13.994 -23.506 12.026 1.00 90.50 257 THR A N 1
ATOM 1905 C CA . THR A 1 257 ? -14.081 -22.891 13.362 1.00 90.50 257 THR A CA 1
ATOM 1906 C C . THR A 1 257 ? -15.491 -22.996 13.937 1.00 90.50 257 THR A C 1
ATOM 1908 O O . THR A 1 257 ? -15.657 -23.413 15.087 1.00 90.50 257 THR A O 1
ATOM 1911 N N . LEU A 1 258 ? -16.521 -22.740 13.128 1.00 91.25 258 LEU A N 1
ATOM 1912 C CA . LEU A 1 258 ? -17.917 -22.892 13.520 1.00 91.25 258 LEU A CA 1
ATOM 1913 C C . LEU A 1 258 ? -18.277 -24.361 13.768 1.00 91.25 258 LEU A C 1
ATOM 1915 O O . LEU A 1 258 ? -18.922 -24.670 14.772 1.00 91.25 258 LEU A O 1
ATOM 1919 N N . ALA A 1 259 ? -17.813 -25.292 12.926 1.00 90.56 259 ALA A N 1
ATOM 1920 C CA . ALA A 1 259 ? -18.025 -26.723 13.142 1.00 90.56 259 ALA A CA 1
ATOM 1921 C C . ALA A 1 259 ? -17.391 -27.208 14.459 1.00 90.56 259 ALA A C 1
ATOM 1923 O O . ALA A 1 259 ? -18.026 -27.941 15.224 1.00 90.56 259 ALA A O 1
ATOM 1924 N N . LEU A 1 260 ? -16.166 -26.773 14.770 1.00 89.31 260 LEU A N 1
ATOM 1925 C CA . LEU A 1 260 ? -15.495 -27.067 16.041 1.00 89.31 260 LEU A CA 1
ATOM 1926 C C . LEU A 1 260 ? -16.221 -26.424 17.230 1.00 89.31 260 LEU A C 1
ATOM 1928 O O . LEU A 1 260 ? -16.374 -27.061 18.278 1.00 89.31 260 LEU A O 1
ATOM 1932 N N . PHE A 1 261 ? -16.710 -25.192 17.077 1.00 85.62 261 PHE A N 1
ATOM 1933 C CA . PHE A 1 261 ? -17.452 -24.481 18.115 1.00 85.62 261 PHE A CA 1
ATOM 1934 C C . PHE A 1 261 ? -18.811 -25.131 18.424 1.00 85.62 261 PHE A C 1
ATOM 1936 O O . PHE A 1 261 ? -19.187 -25.262 19.591 1.00 85.62 261 PHE A O 1
ATOM 1943 N N . LEU A 1 262 ? -19.525 -25.603 17.399 1.00 86.94 262 LEU A N 1
ATOM 1944 C CA . LEU A 1 262 ? -20.838 -26.238 17.535 1.00 86.94 262 LEU A CA 1
ATOM 1945 C C . LEU A 1 262 ? -20.768 -27.735 17.874 1.00 86.94 262 LEU A C 1
ATOM 1947 O O . LEU A 1 262 ? -21.726 -28.269 18.442 1.00 86.94 262 LEU A O 1
ATOM 1951 N N . ARG A 1 263 ? -19.653 -28.427 17.585 1.00 85.19 263 ARG A N 1
ATOM 1952 C CA . ARG A 1 263 ? -19.456 -29.838 17.964 1.00 85.19 263 ARG A CA 1
ATOM 1953 C C . ARG A 1 263 ? -19.627 -30.006 19.475 1.00 85.19 263 ARG A C 1
ATOM 1955 O O . ARG A 1 263 ? -18.828 -29.498 20.256 1.00 85.19 263 ARG A O 1
ATOM 1962 N N . ARG A 1 264 ? -20.696 -30.707 19.878 1.00 58.66 264 ARG A N 1
ATOM 1963 C CA . ARG A 1 264 ? -21.158 -30.934 21.261 1.00 58.66 264 ARG A CA 1
ATOM 1964 C C . ARG A 1 264 ? -20.008 -31.206 22.242 1.00 58.66 264 ARG A C 1
ATOM 1966 O O . ARG A 1 264 ? -19.339 -32.229 22.151 1.00 58.66 264 ARG A O 1
ATOM 1973 N N . GLY A 1 265 ? -19.867 -30.349 23.256 1.00 53.62 265 GLY A N 1
ATOM 1974 C CA . GLY A 1 265 ? -19.318 -30.800 24.534 1.00 53.62 265 GLY A CA 1
ATOM 1975 C C . GLY A 1 265 ? -20.368 -31.700 25.178 1.00 53.62 265 GLY A C 1
ATOM 1976 O O . GLY A 1 265 ? -21.487 -31.235 25.399 1.00 53.62 265 GLY A O 1
ATOM 1977 N N . GLN A 1 266 ? -20.047 -32.978 25.389 1.00 42.03 266 GLN A N 1
ATOM 1978 C CA . GLN A 1 266 ? -20.927 -33.936 26.056 1.00 42.03 266 GLN A CA 1
ATOM 1979 C C . GLN A 1 266 ? -21.499 -33.315 27.333 1.00 42.03 266 GLN A C 1
ATOM 1981 O O . GLN A 1 266 ? -20.772 -32.790 28.180 1.00 42.03 266 GLN A O 1
ATOM 1986 N N . ALA A 1 267 ? -22.825 -33.334 27.425 1.00 38.38 267 ALA A N 1
ATOM 1987 C CA . ALA A 1 267 ? -23.553 -32.906 28.598 1.00 38.38 267 ALA A CA 1
ATOM 1988 C C . ALA A 1 267 ? -23.246 -33.883 29.739 1.00 38.38 267 ALA A C 1
ATOM 1990 O O . ALA A 1 267 ? -23.853 -34.943 29.834 1.00 38.38 267 ALA A O 1
ATOM 1991 N N . GLY A 1 268 ? -22.294 -33.525 30.598 1.00 36.84 268 GLY A N 1
ATOM 1992 C CA . GLY A 1 268 ? -22.239 -34.069 31.945 1.00 36.84 268 GLY A CA 1
ATOM 1993 C C . GLY A 1 268 ? -23.418 -33.499 32.723 1.00 36.84 268 GLY A C 1
ATOM 1994 O O . GLY A 1 268 ? -23.434 -32.311 33.051 1.00 36.84 268 GLY A O 1
ATOM 1995 N N . THR A 1 269 ? -24.428 -34.328 32.954 1.00 40.12 269 THR A N 1
ATOM 1996 C CA . THR A 1 269 ? -25.532 -34.086 33.882 1.00 40.12 269 THR A CA 1
ATOM 1997 C C . THR A 1 269 ? -24.933 -33.844 35.267 1.00 40.12 269 THR A C 1
ATOM 1999 O O . THR A 1 269 ? -24.482 -34.778 35.921 1.00 40.12 269 THR A O 1
ATOM 2002 N N . VAL A 1 270 ? -24.886 -32.589 35.715 1.00 37.34 270 VAL A N 1
ATOM 2003 C CA . VAL A 1 270 ? -24.591 -32.267 37.117 1.00 37.34 270 VAL A CA 1
ATOM 2004 C C . VAL A 1 270 ? -25.897 -31.841 37.766 1.00 37.34 270 VAL A C 1
ATOM 2006 O O . VAL A 1 270 ? -26.571 -30.927 37.287 1.00 37.34 270 VAL A O 1
ATOM 2009 N N . ALA A 1 271 ? -26.251 -32.575 38.818 1.00 35.84 271 ALA A N 1
ATOM 2010 C CA . ALA A 1 271 ? -27.461 -32.433 39.606 1.00 35.84 271 ALA A CA 1
ATOM 2011 C C . ALA A 1 271 ? -27.660 -30.999 40.121 1.00 35.84 271 ALA A C 1
ATOM 2013 O O . ALA A 1 271 ? -26.714 -30.299 40.488 1.00 35.84 271 ALA A O 1
ATOM 2014 N N . ALA A 1 272 ? -28.923 -30.578 40.142 1.00 32.19 272 ALA A N 1
ATOM 2015 C CA . ALA A 1 272 ? -29.358 -29.292 40.658 1.00 32.19 272 ALA A CA 1
ATOM 2016 C C . ALA A 1 272 ? -29.002 -29.154 42.148 1.00 32.19 272 ALA A C 1
ATOM 2018 O O . ALA A 1 272 ? -29.486 -29.915 42.983 1.00 32.19 272 ALA A O 1
ATOM 2019 N N . VAL A 1 273 ? -28.187 -28.153 42.484 1.00 35.72 273 VAL A N 1
ATOM 2020 C CA . VAL A 1 273 ? -28.005 -27.704 43.870 1.00 35.72 273 VAL A CA 1
ATOM 2021 C C . VAL A 1 273 ? -29.177 -26.788 44.240 1.00 35.72 273 VAL A C 1
ATOM 2023 O O . VAL A 1 273 ? -29.498 -25.846 43.510 1.00 35.72 273 VAL A O 1
ATOM 2026 N N . ALA A 1 274 ? -29.830 -27.111 45.358 1.00 34.16 274 ALA A N 1
ATOM 2027 C CA . ALA A 1 274 ? -31.030 -26.474 45.899 1.00 34.16 274 ALA A CA 1
ATOM 2028 C C . ALA A 1 274 ? -30.864 -24.969 46.218 1.00 34.16 274 ALA A C 1
ATOM 2030 O O . ALA A 1 274 ? -29.749 -24.508 46.477 1.00 34.16 274 ALA A O 1
ATOM 2031 N N . PRO A 1 275 ? -31.961 -24.184 46.247 1.00 44.41 275 PRO A N 1
ATOM 2032 C CA . PRO A 1 275 ? -31.918 -22.779 46.631 1.00 44.41 275 PRO A CA 1
ATOM 2033 C C . PRO A 1 275 ? -32.066 -22.601 48.153 1.00 44.41 275 PRO A C 1
ATOM 2035 O O . PRO A 1 275 ? -32.789 -23.341 48.814 1.00 44.41 275 PRO A O 1
ATOM 2038 N N . SER A 1 276 ? -31.429 -21.573 48.715 1.00 35.94 276 SER A N 1
ATOM 2039 C CA . SER A 1 276 ? -31.673 -21.074 50.081 1.00 35.94 276 SER A CA 1
ATOM 2040 C C . SER A 1 276 ? -31.223 -19.601 50.184 1.00 35.94 276 SER A C 1
ATOM 2042 O O . SER A 1 276 ? -30.473 -19.153 49.314 1.00 35.94 276 SER A O 1
ATOM 2044 N N . PRO A 1 277 ? -31.765 -18.785 51.113 1.00 48.84 277 PRO A N 1
ATOM 2045 C CA . PRO A 1 277 ? -32.896 -17.911 50.803 1.00 48.84 277 PRO A CA 1
ATOM 2046 C C . PRO A 1 277 ? -32.597 -16.399 50.879 1.00 48.84 277 PRO A C 1
ATOM 2048 O O . PRO A 1 277 ? -31.548 -15.951 51.323 1.00 48.84 277 PRO A O 1
ATOM 2051 N N . ALA A 1 278 ? -33.590 -15.653 50.383 1.00 43.12 278 ALA A N 1
ATOM 2052 C CA . ALA A 1 278 ? -34.006 -14.271 50.642 1.00 43.12 278 ALA A CA 1
ATOM 2053 C C . ALA A 1 278 ? -33.034 -13.249 51.281 1.00 43.12 278 ALA A C 1
ATOM 2055 O O . ALA A 1 278 ? -32.703 -13.300 52.458 1.00 43.12 278 ALA A O 1
ATOM 2056 N N . GLY A 1 279 ? -32.811 -12.169 50.522 1.00 50.75 279 GLY A N 1
ATOM 2057 C CA . GLY A 1 279 ? -33.335 -10.853 50.901 1.00 50.75 279 GLY A CA 1
ATOM 2058 C C . GLY A 1 279 ? -32.582 -10.059 51.968 1.00 50.75 279 GLY A C 1
ATOM 2059 O O . GLY A 1 279 ? -32.949 -10.066 53.138 1.00 50.75 279 GLY A O 1
ATOM 2060 N N . ARG A 1 280 ? -31.668 -9.188 51.527 1.00 39.69 280 ARG A N 1
ATOM 2061 C CA . ARG A 1 280 ? -31.384 -7.939 52.247 1.00 39.69 280 ARG A CA 1
ATOM 2062 C C . ARG A 1 280 ? -31.300 -6.786 51.251 1.00 39.69 280 ARG A C 1
ATOM 2064 O O . ARG A 1 280 ? -30.453 -6.793 50.362 1.00 39.69 280 ARG A O 1
ATOM 2071 N N . ARG A 1 281 ? -32.226 -5.826 51.374 1.00 46.94 281 ARG A N 1
ATOM 2072 C CA . ARG A 1 281 ? -32.268 -4.602 50.560 1.00 46.94 281 ARG A CA 1
ATOM 2073 C C . ARG A 1 281 ? -30.979 -3.810 50.793 1.00 46.94 281 ARG A C 1
ATOM 2075 O O . ARG A 1 281 ? -30.686 -3.449 51.930 1.00 46.94 281 ARG A O 1
ATOM 2082 N N . MET A 1 282 ? -30.217 -3.554 49.732 1.00 45.31 282 MET A N 1
ATOM 2083 C CA . MET A 1 282 ? -29.109 -2.597 49.762 1.00 45.31 282 MET A CA 1
ATOM 2084 C C . MET A 1 282 ? -29.658 -1.166 49.603 1.00 45.31 282 MET A C 1
ATOM 2086 O O . MET A 1 282 ? -30.594 -0.970 48.825 1.00 45.31 282 MET A O 1
ATOM 2090 N N . PRO A 1 283 ? -29.118 -0.165 50.324 1.00 39.00 283 PRO A N 1
ATOM 2091 C CA . PRO A 1 283 ? -29.540 1.228 50.194 1.00 39.00 283 PRO A CA 1
ATOM 2092 C C . PRO A 1 283 ? -28.976 1.866 48.905 1.00 39.00 283 PRO A C 1
ATOM 2094 O O . PRO A 1 283 ? -28.018 1.344 48.324 1.00 39.00 283 PRO A O 1
ATOM 2097 N N . PRO A 1 284 ? -29.548 2.993 48.437 1.00 42.53 284 PRO A N 1
ATOM 2098 C CA . PRO A 1 284 ? -29.258 3.542 47.117 1.00 42.53 284 PRO A CA 1
ATOM 2099 C C . PRO A 1 284 ? -27.901 4.262 47.097 1.00 42.53 284 PRO A C 1
ATOM 2101 O O . PRO A 1 284 ? -27.769 5.398 47.546 1.00 42.53 284 PRO A O 1
ATOM 2104 N N . LEU A 1 285 ? -26.878 3.621 46.529 1.00 46.59 285 LEU A N 1
ATOM 2105 C CA . LEU A 1 285 ? -25.581 4.242 46.240 1.00 46.59 285 LEU A CA 1
ATOM 2106 C C . LEU A 1 285 ? -25.664 5.075 44.950 1.00 46.59 285 LEU A C 1
ATOM 2108 O O . LEU A 1 285 ? -25.186 4.675 43.890 1.00 46.59 285 LEU A O 1
ATOM 2112 N N . ARG A 1 286 ? -26.265 6.267 45.053 1.00 45.97 286 ARG A N 1
ATOM 2113 C CA . ARG A 1 286 ? -26.291 7.270 43.970 1.00 45.97 286 ARG A CA 1
ATOM 2114 C C . ARG A 1 286 ? -24.882 7.747 43.574 1.00 45.97 286 ARG A C 1
ATOM 2116 O O . ARG A 1 286 ? -24.664 8.086 42.421 1.00 45.97 286 ARG A O 1
ATOM 2123 N N . LEU A 1 287 ? -23.906 7.682 44.484 1.00 46.31 287 LEU A N 1
ATOM 2124 C CA . LEU A 1 287 ? -22.520 8.117 44.247 1.00 46.31 287 LEU A CA 1
ATOM 2125 C C . LEU A 1 287 ? -21.695 7.171 43.355 1.00 46.31 287 LEU A C 1
ATOM 2127 O O . LEU A 1 287 ? -20.870 7.645 42.582 1.00 46.31 287 LEU A O 1
ATOM 2131 N N . ALA A 1 288 ? -21.934 5.856 43.408 1.00 47.22 288 ALA A N 1
ATOM 2132 C CA . ALA A 1 288 ? -21.179 4.894 42.597 1.00 47.22 288 ALA A CA 1
ATOM 2133 C C . ALA A 1 288 ? -21.585 4.952 41.115 1.00 47.22 288 ALA A C 1
ATOM 2135 O O . ALA A 1 288 ? -20.720 4.951 40.247 1.00 47.22 288 ALA A O 1
ATOM 2136 N N . GLY A 1 289 ? -22.886 5.094 40.830 1.00 48.84 289 GLY A N 1
ATOM 2137 C CA . GLY A 1 289 ? -23.381 5.263 39.459 1.00 48.84 289 GLY A CA 1
ATOM 2138 C C . GLY A 1 289 ? -22.930 6.579 38.819 1.00 48.84 289 GLY A C 1
ATOM 2139 O O . GLY A 1 289 ? -22.578 6.588 37.645 1.00 48.84 289 GLY A O 1
ATOM 2140 N N . ILE A 1 290 ? -22.862 7.670 39.593 1.00 52.97 290 ILE A N 1
ATOM 2141 C CA . ILE A 1 290 ? -22.365 8.971 39.115 1.00 52.97 290 ILE A CA 1
ATOM 2142 C C . ILE A 1 290 ? -20.866 8.903 38.796 1.00 52.97 290 ILE A C 1
ATOM 2144 O O . ILE A 1 290 ? -20.449 9.433 37.772 1.00 52.97 290 ILE A O 1
ATOM 2148 N N . ALA A 1 291 ? -20.063 8.211 39.610 1.00 51.88 291 ALA A N 1
ATOM 2149 C CA . ALA A 1 291 ? -18.637 8.032 39.339 1.00 51.88 291 ALA A CA 1
ATOM 2150 C C . ALA A 1 291 ? -18.384 7.194 38.073 1.00 51.88 291 ALA A C 1
ATOM 2152 O O . ALA A 1 291 ? -17.534 7.564 37.271 1.00 51.88 291 ALA A O 1
ATOM 2153 N N . THR A 1 292 ? -19.151 6.119 37.845 1.00 49.47 292 THR A N 1
ATOM 2154 C CA . THR A 1 292 ? -19.059 5.321 36.608 1.00 49.47 292 THR A CA 1
ATOM 2155 C C . THR A 1 292 ? -19.516 6.121 35.386 1.00 49.47 292 THR A C 1
ATOM 2157 O O . THR A 1 292 ? -18.856 6.084 34.353 1.00 49.47 292 THR A O 1
ATOM 2160 N N . LEU A 1 293 ? -20.594 6.903 35.510 1.00 51.72 293 LEU A N 1
ATOM 2161 C CA . LEU A 1 293 ? -21.075 7.773 34.435 1.00 51.72 293 LEU A CA 1
ATOM 2162 C C . LEU A 1 293 ? -20.063 8.887 34.112 1.00 51.72 293 LEU A C 1
ATOM 2164 O O . LEU A 1 293 ? -19.820 9.160 32.945 1.00 51.72 293 LEU A O 1
ATOM 2168 N N . LEU A 1 294 ? -19.422 9.489 35.120 1.00 57.16 294 LEU A N 1
ATOM 2169 C CA . LEU A 1 294 ? -18.387 10.515 34.938 1.00 57.16 294 LEU A CA 1
ATOM 2170 C C . LEU A 1 294 ? -17.091 9.954 34.342 1.00 57.16 294 LEU A C 1
ATOM 2172 O O . LEU A 1 294 ? -16.470 10.634 33.534 1.00 57.16 294 LEU A O 1
ATOM 2176 N N . LEU A 1 295 ? -16.692 8.726 34.686 1.00 53.84 295 LEU A N 1
ATOM 2177 C CA . LEU A 1 295 ? -15.517 8.068 34.096 1.00 53.84 295 LEU A CA 1
ATOM 2178 C C . LEU A 1 295 ? -15.761 7.675 32.635 1.00 53.84 295 LEU A C 1
ATOM 2180 O O . LEU A 1 295 ? -14.878 7.856 31.802 1.00 53.84 295 LEU A O 1
ATOM 2184 N N . VAL A 1 296 ? -16.966 7.202 32.303 1.00 51.53 296 VAL A N 1
ATOM 2185 C CA . VAL A 1 296 ? -17.336 6.862 30.921 1.00 51.53 296 VAL A CA 1
ATOM 2186 C C . VAL A 1 296 ? -17.538 8.121 30.073 1.00 51.53 296 VAL A C 1
ATOM 2188 O O . VAL A 1 296 ? -16.990 8.201 28.977 1.00 51.53 296 VAL A O 1
ATOM 2191 N N . CYS A 1 297 ? -18.237 9.142 30.580 1.00 52.56 297 CYS A N 1
ATOM 2192 C CA . CYS A 1 297 ? -18.389 10.425 29.884 1.00 52.56 297 CYS A CA 1
ATOM 2193 C C . CYS A 1 297 ? -17.062 11.191 29.785 1.00 52.56 297 CYS A C 1
ATOM 2195 O O . CYS A 1 297 ? -16.802 11.824 28.767 1.00 52.56 297 CYS A O 1
ATOM 2197 N N . GLY A 1 298 ? -16.206 11.115 30.806 1.00 59.03 298 GLY A N 1
ATOM 2198 C CA . GLY A 1 298 ? -14.873 11.717 30.811 1.00 59.03 298 GLY A CA 1
ATOM 2199 C C . GLY A 1 298 ? -13.899 11.001 29.877 1.00 59.03 298 GLY A C 1
ATOM 2200 O O . GLY A 1 298 ? -13.168 11.663 29.153 1.00 59.03 298 GLY A O 1
ATOM 2201 N N . GLY A 1 299 ? -13.931 9.665 29.825 1.00 51.09 299 GLY A N 1
ATOM 2202 C CA . GLY A 1 299 ? -13.140 8.864 28.887 1.00 51.09 299 GLY A CA 1
ATOM 2203 C C . GLY A 1 299 ? -13.587 9.046 27.435 1.00 51.09 299 GLY A C 1
ATOM 2204 O O . GLY A 1 299 ? -12.751 9.271 26.564 1.00 51.09 299 GLY A O 1
ATOM 2205 N N . ALA A 1 300 ? -14.899 9.045 27.176 1.00 52.03 300 ALA A N 1
ATOM 2206 C CA . ALA A 1 300 ? -15.456 9.362 25.862 1.00 52.03 300 ALA A CA 1
ATOM 2207 C C . ALA A 1 300 ? -15.158 10.815 25.462 1.00 52.03 300 ALA A C 1
ATOM 2209 O O . ALA A 1 300 ? -14.750 11.066 24.334 1.00 52.03 300 ALA A O 1
ATOM 2210 N N . GLY A 1 301 ? -15.286 11.765 26.391 1.00 55.38 301 GLY A N 1
ATOM 2211 C CA . GLY A 1 301 ? -14.949 13.170 26.177 1.00 55.38 301 GLY A CA 1
ATOM 2212 C C . GLY A 1 301 ? -13.463 13.386 25.901 1.00 55.38 301 GLY A C 1
ATOM 2213 O O . GLY A 1 301 ? -13.129 14.124 24.985 1.00 55.38 301 GLY A O 1
ATOM 2214 N N . ALA A 1 302 ? -12.569 12.704 26.621 1.00 52.56 302 ALA A N 1
ATOM 2215 C CA . ALA A 1 302 ? -11.127 12.761 26.395 1.00 52.56 302 ALA A CA 1
ATOM 2216 C C . ALA A 1 302 ? -10.721 12.105 25.068 1.00 52.56 302 ALA A C 1
ATOM 2218 O O . ALA A 1 302 ? -9.860 12.636 24.376 1.00 52.56 302 ALA A O 1
ATOM 2219 N N . PHE A 1 303 ? -11.365 11.000 24.681 1.00 46.91 303 PHE A N 1
ATOM 2220 C CA . PHE A 1 303 ? -11.144 10.353 23.387 1.00 46.91 303 PHE A CA 1
ATOM 2221 C C . PHE A 1 303 ? -11.662 11.210 22.225 1.00 46.91 303 PHE A C 1
ATOM 2223 O O . PHE A 1 303 ? -10.942 11.422 21.255 1.00 46.91 303 PHE A O 1
ATOM 2230 N N . ILE A 1 304 ? -12.874 11.768 22.335 1.00 54.47 304 ILE A N 1
ATOM 2231 C CA . ILE A 1 304 ? -13.435 12.709 21.352 1.00 54.47 304 ILE A CA 1
ATOM 2232 C C . ILE A 1 304 ? -12.566 13.967 21.279 1.00 54.47 304 ILE A C 1
ATOM 2234 O O . ILE A 1 304 ? -12.254 14.429 20.188 1.00 54.47 304 ILE A O 1
ATOM 2238 N N . TYR A 1 305 ? -12.111 14.489 22.420 1.00 52.97 305 TYR A N 1
ATOM 2239 C CA . TYR A 1 305 ? -11.201 15.627 22.482 1.00 52.97 305 TYR A CA 1
ATOM 2240 C C . TYR A 1 305 ? -9.857 15.312 21.813 1.00 52.97 305 TYR A C 1
ATOM 2242 O O . TYR A 1 305 ? -9.418 16.087 20.969 1.00 52.97 305 TYR A O 1
ATOM 2250 N N . ALA A 1 306 ? -9.241 14.162 22.095 1.00 48.88 306 ALA A N 1
ATOM 2251 C CA . ALA A 1 306 ? -7.997 13.732 21.458 1.00 48.88 306 ALA A CA 1
ATOM 2252 C C . ALA A 1 306 ? -8.159 13.502 19.943 1.00 48.88 306 ALA A C 1
ATOM 2254 O O . ALA A 1 306 ? -7.340 13.982 19.164 1.00 48.88 306 ALA A O 1
ATOM 2255 N N . ALA A 1 307 ? -9.249 12.860 19.511 1.00 48.94 307 ALA A N 1
ATOM 2256 C CA . ALA A 1 307 ? -9.573 12.656 18.099 1.00 48.94 307 ALA A CA 1
ATOM 2257 C C . ALA A 1 307 ? -9.858 13.983 17.370 1.00 48.94 307 ALA A C 1
ATOM 2259 O O . ALA A 1 307 ? -9.433 14.163 16.230 1.00 48.94 307 ALA A O 1
ATOM 2260 N N . SER A 1 308 ? -10.520 14.935 18.042 1.00 51.78 308 SER A N 1
ATOM 2261 C CA . SER A 1 308 ? -10.795 16.288 17.529 1.00 51.78 308 SER A CA 1
ATOM 2262 C C . SER A 1 308 ? -9.554 17.186 17.485 1.00 51.78 308 SER A C 1
ATOM 2264 O O . SER A 1 308 ? -9.505 18.130 16.704 1.00 51.78 308 SER A O 1
ATOM 2266 N N . LYS A 1 309 ? -8.533 16.878 18.297 1.00 41.72 309 LYS A N 1
ATOM 2267 C CA . LYS A 1 309 ? -7.240 17.574 18.350 1.00 41.72 309 LYS A CA 1
ATOM 2268 C C . LYS A 1 309 ? -6.160 16.948 17.471 1.00 41.72 309 LYS A C 1
ATOM 2270 O O . LYS A 1 309 ? -5.007 17.365 17.587 1.00 41.72 309 LYS A O 1
ATOM 2275 N N . ARG A 1 310 ? -6.499 16.004 16.579 1.00 51.16 310 ARG A N 1
ATOM 2276 C CA . ARG A 1 310 ? -5.596 15.599 15.491 1.00 51.16 310 ARG A CA 1
ATOM 2277 C C . ARG A 1 310 ? -5.164 16.863 14.755 1.00 51.16 310 ARG A C 1
ATOM 2279 O O . ARG A 1 310 ? -5.975 17.506 14.092 1.00 51.16 310 ARG A O 1
ATOM 2286 N N . GLN A 1 311 ? -3.906 17.250 14.940 1.00 50.03 311 GLN A N 1
ATOM 2287 C CA . GLN A 1 311 ? -3.371 18.414 14.260 1.00 50.03 311 GLN A CA 1
ATOM 2288 C C . GLN A 1 311 ? -3.371 18.096 12.763 1.00 50.03 311 GLN A C 1
ATOM 2290 O O . GLN A 1 311 ? -2.849 17.047 12.374 1.00 50.03 311 GLN A O 1
ATOM 2295 N N . PRO A 1 312 ? -3.997 18.937 11.925 1.00 56.84 312 PRO A N 1
ATOM 2296 C CA . PRO A 1 312 ? -3.898 18.771 10.486 1.00 56.84 312 PRO A CA 1
ATOM 2297 C C . PRO A 1 312 ? -2.420 18.795 10.101 1.00 56.84 312 PRO A C 1
ATOM 2299 O O . PRO A 1 312 ? -1.633 19.518 10.718 1.00 56.84 312 PRO A O 1
ATOM 2302 N N . ALA A 1 313 ? -2.038 17.995 9.105 1.00 60.22 313 ALA A N 1
ATOM 2303 C CA . ALA A 1 313 ? -0.693 18.072 8.556 1.00 60.22 313 ALA A CA 1
ATOM 2304 C C . ALA A 1 313 ? -0.420 19.527 8.142 1.00 60.22 313 ALA A C 1
ATOM 2306 O O . ALA A 1 313 ? -1.072 20.054 7.242 1.00 60.22 313 ALA A O 1
ATOM 2307 N N . VAL A 1 314 ? 0.497 20.192 8.845 1.00 67.69 314 VAL A N 1
ATOM 2308 C CA . VAL A 1 314 ? 0.914 21.557 8.522 1.00 67.69 314 VAL A CA 1
ATOM 2309 C C . VAL A 1 314 ? 1.956 21.465 7.416 1.00 67.69 314 VAL A C 1
ATOM 2311 O O . VAL A 1 314 ? 2.854 20.622 7.476 1.00 67.69 314 VAL A O 1
ATOM 2314 N N . VAL A 1 315 ? 1.815 22.315 6.402 1.00 71.19 315 VAL A N 1
ATOM 2315 C CA . VAL A 1 315 ? 2.770 22.422 5.296 1.00 71.19 315 VAL A CA 1
ATOM 2316 C C . VAL A 1 315 ? 4.100 22.934 5.857 1.00 71.19 315 VAL A C 1
ATOM 2318 O O . VAL A 1 315 ? 4.184 24.066 6.332 1.00 71.19 315 VAL A O 1
ATOM 2321 N N . GLY A 1 316 ? 5.124 22.084 5.860 1.00 74.81 316 GLY A N 1
ATOM 2322 C CA . GLY A 1 316 ? 6.499 22.447 6.186 1.00 74.81 316 GLY A CA 1
ATOM 2323 C C . GLY A 1 316 ? 7.217 23.106 5.005 1.00 74.81 316 GLY A C 1
ATOM 2324 O O . GLY A 1 316 ? 6.715 23.132 3.886 1.00 74.81 316 GLY A O 1
ATOM 2325 N N . ALA A 1 317 ? 8.430 23.615 5.235 1.00 68.44 317 ALA A N 1
ATOM 2326 C CA . ALA A 1 317 ? 9.195 24.372 4.233 1.00 68.44 317 ALA A CA 1
ATOM 2327 C C . ALA A 1 317 ? 9.558 23.583 2.955 1.00 68.44 317 ALA A C 1
ATOM 2329 O O . ALA A 1 317 ? 9.855 24.190 1.930 1.00 68.44 317 ALA A O 1
ATOM 2330 N N . HIS A 1 318 ? 9.537 22.249 3.015 1.00 75.56 318 HIS A N 1
ATOM 2331 C CA . HIS A 1 318 ? 9.838 21.349 1.894 1.00 75.56 318 HIS A CA 1
ATOM 2332 C C . HIS A 1 318 ? 8.612 20.557 1.415 1.00 75.56 318 HIS A C 1
ATOM 2334 O O . HIS A 1 318 ? 8.752 19.644 0.604 1.00 75.56 318 HIS A O 1
ATOM 2340 N N . ASP A 1 319 ? 7.423 20.888 1.925 1.00 84.50 319 ASP A N 1
ATOM 2341 C CA . ASP A 1 319 ? 6.188 20.198 1.578 1.00 84.50 319 ASP A CA 1
ATOM 2342 C C . ASP A 1 319 ? 5.450 20.916 0.447 1.00 84.50 319 ASP A C 1
ATOM 2344 O O . ASP A 1 319 ? 5.348 22.142 0.414 1.00 84.50 319 ASP A O 1
ATOM 2348 N N . ILE A 1 320 ? 4.878 20.135 -0.462 1.00 88.88 320 ILE A N 1
ATOM 2349 C CA . ILE A 1 320 ? 4.078 20.614 -1.584 1.00 88.88 320 ILE A CA 1
ATOM 2350 C C . ILE A 1 320 ? 2.609 20.600 -1.163 1.00 88.88 320 ILE A C 1
ATOM 2352 O O . ILE A 1 320 ? 2.025 19.544 -0.923 1.00 88.88 320 ILE A O 1
ATOM 2356 N N . ALA A 1 321 ? 1.999 21.775 -1.047 1.00 90.88 321 ALA A N 1
ATOM 2357 C CA . ALA A 1 321 ? 0.594 21.887 -0.673 1.00 90.88 321 ALA A CA 1
ATOM 2358 C C . ALA A 1 321 ? -0.320 21.578 -1.866 1.00 90.88 321 ALA A C 1
ATOM 2360 O O . ALA A 1 321 ? -0.206 22.211 -2.914 1.00 90.88 321 ALA A O 1
ATOM 2361 N N . ILE A 1 322 ? -1.257 20.652 -1.672 1.00 91.75 322 ILE A N 1
ATOM 2362 C CA . ILE A 1 322 ? -2.313 20.323 -2.631 1.00 91.75 322 ILE A CA 1
ATOM 2363 C C . ILE A 1 322 ? -3.655 20.547 -1.938 1.00 91.75 322 ILE A C 1
ATOM 2365 O O . ILE A 1 322 ? -3.879 20.032 -0.846 1.00 91.75 322 ILE A O 1
ATOM 2369 N N . ALA A 1 323 ? -4.566 21.294 -2.548 1.00 91.19 323 ALA A N 1
ATOM 2370 C CA . ALA A 1 323 ? -5.953 21.370 -2.100 1.00 91.19 323 ALA A CA 1
ATOM 2371 C C . ALA A 1 323 ? -6.847 20.589 -3.063 1.00 91.19 323 ALA A C 1
ATOM 2373 O O . ALA A 1 323 ? -6.768 20.809 -4.264 1.00 91.19 323 ALA A O 1
ATOM 2374 N N . ILE A 1 324 ? -7.698 19.700 -2.554 1.00 92.12 324 ILE A N 1
ATOM 2375 C CA . ILE A 1 324 ? -8.637 18.910 -3.362 1.00 92.12 324 ILE A CA 1
ATOM 2376 C C . ILE A 1 324 ? -10.084 19.314 -3.078 1.00 92.12 324 ILE A C 1
ATOM 2378 O O . ILE A 1 324 ? -10.446 19.639 -1.946 1.00 92.12 324 ILE A O 1
ATOM 2382 N N . THR A 1 325 ? -10.901 19.281 -4.123 1.00 89.56 325 THR A N 1
ATOM 2383 C CA . THR A 1 325 ? -12.363 19.432 -4.108 1.00 89.56 325 THR A CA 1
ATOM 2384 C C . THR A 1 325 ? -12.980 18.276 -4.896 1.00 89.56 325 THR A C 1
ATOM 2386 O O . THR A 1 325 ? -12.261 17.500 -5.521 1.00 89.56 325 THR A O 1
ATOM 2389 N N . GLU A 1 326 ? -14.306 18.154 -4.936 1.00 85.50 326 GLU A N 1
ATOM 2390 C CA . GLU A 1 326 ? -14.989 17.094 -5.693 1.00 85.50 326 GLU A CA 1
ATOM 2391 C C . GLU A 1 326 ? -14.725 17.151 -7.209 1.00 85.50 326 GLU A C 1
ATOM 2393 O O . GLU A 1 326 ? -15.049 16.199 -7.920 1.00 85.50 326 GLU A O 1
ATOM 2398 N N . ARG A 1 327 ? -14.220 18.283 -7.725 1.00 85.06 327 ARG A N 1
ATOM 2399 C CA . ARG A 1 327 ? -14.094 18.546 -9.168 1.00 85.06 327 ARG A CA 1
ATOM 2400 C C . ARG A 1 327 ? -12.701 18.966 -9.625 1.00 85.06 327 ARG A C 1
ATOM 2402 O O . ARG A 1 327 ? -12.472 19.007 -10.831 1.00 85.06 327 ARG A O 1
ATOM 2409 N N . SER A 1 328 ? -11.803 19.333 -8.719 1.00 87.31 328 SER A N 1
ATOM 2410 C CA . SER A 1 328 ? -10.473 19.828 -9.079 1.00 87.31 328 SER A CA 1
ATOM 2411 C C . SER A 1 328 ? -9.491 19.754 -7.916 1.00 87.31 328 SER A C 1
ATOM 2413 O O . SER A 1 328 ? -9.871 19.643 -6.749 1.00 87.31 328 SER A O 1
ATOM 2415 N N . CYS A 1 329 ? -8.212 19.875 -8.259 1.00 89.00 329 CYS A N 1
ATOM 2416 C CA . CYS A 1 329 ? -7.107 20.089 -7.339 1.00 89.00 329 CYS A CA 1
ATOM 2417 C C . CYS A 1 329 ? -6.449 21.441 -7.628 1.00 89.00 329 CYS A C 1
ATOM 2419 O O . CYS A 1 329 ? -6.384 21.886 -8.775 1.00 89.00 329 CYS A O 1
ATOM 2421 N N . GLU A 1 330 ? -5.937 22.083 -6.588 1.00 90.19 330 GLU A N 1
ATOM 2422 C CA . GLU A 1 330 ? -5.127 23.291 -6.665 1.00 90.19 330 GLU A CA 1
ATOM 2423 C C . GLU A 1 330 ? -3.753 23.017 -6.035 1.00 90.19 330 GLU A C 1
ATOM 2425 O O . GLU A 1 330 ? -3.687 22.754 -4.831 1.00 90.19 330 GLU A O 1
ATOM 2430 N N . PRO A 1 331 ? -2.655 23.102 -6.805 1.00 90.31 331 PRO A N 1
ATOM 2431 C CA . PRO A 1 331 ? -2.607 23.265 -8.261 1.00 90.31 331 PRO A CA 1
ATOM 2432 C C . PRO A 1 331 ? -3.045 21.999 -9.027 1.00 90.31 331 PRO A C 1
ATOM 2434 O O . PRO A 1 331 ? -2.801 20.879 -8.588 1.00 90.31 331 PRO A O 1
ATOM 2437 N N . ALA A 1 332 ? -3.643 22.187 -10.210 1.00 86.62 332 ALA A N 1
ATOM 2438 C CA . ALA A 1 332 ? -4.000 21.092 -11.125 1.00 86.62 332 ALA A CA 1
ATOM 2439 C C . ALA A 1 332 ? -2.830 20.644 -12.016 1.00 86.62 332 ALA A C 1
ATOM 2441 O O . ALA A 1 332 ? -2.873 19.575 -12.619 1.00 86.62 332 ALA A O 1
ATOM 2442 N N . ALA A 1 333 ? -1.789 21.468 -12.116 1.00 90.31 333 ALA A N 1
ATOM 2443 C CA . ALA A 1 333 ? -0.543 21.142 -12.785 1.00 90.31 333 ALA A CA 1
ATOM 2444 C C . ALA A 1 333 ? 0.618 21.597 -11.902 1.00 90.31 333 ALA A C 1
ATOM 2446 O O . ALA A 1 333 ? 0.656 22.762 -11.503 1.00 90.31 333 ALA A O 1
ATOM 2447 N N . LEU A 1 334 ? 1.544 20.696 -11.588 1.00 91.12 334 LEU A N 1
ATOM 2448 C CA . LEU A 1 334 ? 2.711 21.024 -10.777 1.00 91.12 334 LEU A CA 1
ATOM 2449 C C . LEU A 1 334 ? 3.971 20.331 -11.282 1.00 91.12 334 LEU A C 1
ATOM 2451 O O . LEU A 1 334 ? 3.915 19.237 -11.843 1.00 91.12 334 LEU A O 1
ATOM 2455 N N . THR A 1 335 ? 5.101 20.984 -11.032 1.00 89.38 335 THR A N 1
ATOM 2456 C CA . THR A 1 335 ? 6.430 20.489 -11.372 1.00 89.38 335 THR A CA 1
ATOM 2457 C C . THR A 1 335 ? 7.245 20.342 -10.099 1.00 89.38 335 THR A C 1
ATOM 2459 O O . THR A 1 335 ? 7.289 21.268 -9.288 1.00 89.38 335 THR A O 1
ATOM 2462 N N . VAL A 1 336 ? 7.869 19.182 -9.903 1.00 90.06 336 VAL A N 1
ATOM 2463 C CA . VAL A 1 336 ? 8.667 18.883 -8.706 1.00 90.06 336 VAL A CA 1
ATOM 2464 C C . VAL A 1 336 ? 10.005 18.258 -9.095 1.00 90.06 336 VAL A C 1
ATOM 2466 O O . VAL A 1 336 ? 10.075 17.546 -10.098 1.00 90.06 336 VAL A O 1
ATOM 2469 N N . PRO A 1 337 ? 11.077 18.481 -8.318 1.00 85.94 337 PRO A N 1
ATOM 2470 C CA . PRO A 1 337 ? 12.323 17.768 -8.532 1.00 85.94 337 PRO A CA 1
ATOM 2471 C C . PRO A 1 337 ? 12.137 16.287 -8.198 1.00 85.94 337 PRO A C 1
ATOM 2473 O O . PRO A 1 337 ? 11.474 15.915 -7.230 1.00 85.94 337 PRO A O 1
ATOM 2476 N N . ALA A 1 338 ? 12.761 15.433 -8.991 1.00 79.81 338 ALA A N 1
ATOM 2477 C CA . ALA A 1 338 ? 12.751 14.003 -8.777 1.00 79.81 338 ALA A CA 1
ATOM 2478 C C . ALA A 1 338 ? 13.553 13.620 -7.523 1.00 79.81 338 ALA A C 1
ATOM 2480 O O . ALA A 1 338 ? 14.577 14.228 -7.206 1.00 79.81 338 ALA A O 1
ATOM 2481 N N . GLY A 1 339 ? 13.107 12.581 -6.818 1.00 81.44 339 GLY A N 1
ATOM 2482 C CA . GLY A 1 339 ? 13.601 12.229 -5.487 1.00 81.44 339 GLY A CA 1
ATOM 2483 C C . GLY A 1 339 ? 12.462 12.064 -4.483 1.00 81.44 339 GLY A C 1
ATOM 2484 O O . GLY A 1 339 ? 11.341 11.729 -4.860 1.00 81.44 339 GLY A O 1
ATOM 2485 N N . GLN A 1 340 ? 12.756 12.248 -3.195 1.00 85.38 340 GLN A N 1
ATOM 2486 C CA . GLN A 1 340 ? 11.738 12.187 -2.146 1.00 85.38 340 GLN A CA 1
ATOM 2487 C C . GLN A 1 340 ? 10.887 13.462 -2.182 1.00 85.38 340 GLN A C 1
ATOM 2489 O O . GLN A 1 340 ? 11.401 14.555 -1.951 1.00 85.38 340 GLN A O 1
ATOM 2494 N N . ALA A 1 341 ? 9.594 13.313 -2.459 1.00 87.25 341 ALA A N 1
ATOM 2495 C CA . ALA A 1 341 ? 8.617 14.392 -2.467 1.00 87.25 341 ALA A CA 1
ATOM 2496 C C . ALA A 1 341 ? 7.601 14.179 -1.341 1.00 87.25 341 ALA A C 1
ATOM 2498 O O . ALA A 1 341 ? 7.156 13.058 -1.095 1.00 87.25 341 ALA A O 1
ATOM 2499 N N . SER A 1 342 ? 7.243 15.261 -0.652 1.00 89.94 342 SER A N 1
ATOM 2500 C CA . SER A 1 342 ? 6.258 15.269 0.431 1.00 89.94 342 SER A CA 1
ATOM 2501 C C . SER A 1 342 ? 5.120 16.202 0.043 1.00 89.94 342 SER A C 1
ATOM 2503 O O . SER A 1 342 ? 5.324 17.403 -0.108 1.00 89.94 342 SER A O 1
ATOM 2505 N N . PHE A 1 343 ? 3.928 15.650 -0.144 1.00 91.19 343 PHE A N 1
ATOM 2506 C CA . PHE A 1 343 ? 2.709 16.378 -0.467 1.00 91.19 343 PHE A CA 1
ATOM 2507 C C . PHE A 1 343 ? 1.836 16.490 0.777 1.00 91.19 343 PHE A C 1
ATOM 2509 O O . PHE A 1 343 ? 1.656 15.522 1.511 1.00 91.19 343 PHE A O 1
ATOM 2516 N N . VAL A 1 344 ? 1.252 17.658 1.014 1.00 90.81 344 VAL A N 1
ATOM 2517 C CA . VAL A 1 344 ? 0.240 17.862 2.052 1.00 90.81 344 VAL A CA 1
ATOM 2518 C C . VAL A 1 344 ? -1.080 18.151 1.358 1.00 90.81 344 VAL A C 1
ATOM 2520 O O . VAL A 1 344 ? -1.325 19.260 0.885 1.00 90.81 344 VAL A O 1
ATOM 2523 N N . VAL A 1 345 ? -1.917 17.121 1.288 1.00 90.62 345 VAL A N 1
ATOM 2524 C CA . VAL A 1 345 ? -3.210 17.126 0.612 1.00 90.62 345 VAL A CA 1
ATOM 2525 C C . VAL A 1 345 ? -4.286 17.575 1.589 1.00 90.62 345 VAL A C 1
ATOM 2527 O O . VAL A 1 345 ? -4.495 16.941 2.621 1.00 90.62 345 VAL A O 1
ATOM 2530 N N . THR A 1 346 ? -4.969 18.669 1.276 1.00 90.56 346 THR A N 1
ATOM 2531 C CA . THR A 1 346 ? -6.029 19.263 2.094 1.00 90.56 346 THR A CA 1
ATOM 2532 C C . THR A 1 346 ? -7.360 19.161 1.378 1.00 90.56 346 THR A C 1
ATOM 2534 O O . THR A 1 346 ? -7.529 19.719 0.296 1.00 90.56 346 THR A O 1
ATOM 2537 N N . ASN A 1 347 ? -8.327 18.496 1.997 1.00 90.94 347 ASN A N 1
ATOM 2538 C CA . ASN A 1 347 ? -9.671 18.416 1.453 1.00 90.94 347 ASN A CA 1
ATOM 2539 C C . ASN A 1 347 ? -10.467 19.685 1.792 1.00 90.94 347 ASN A C 1
ATOM 2541 O O . ASN A 1 347 ? -10.752 19.962 2.958 1.00 90.94 347 ASN A O 1
ATOM 2545 N N . ARG A 1 348 ? -10.819 20.453 0.758 1.00 90.12 348 ARG A N 1
ATOM 2546 C CA . ARG A 1 348 ? -11.683 21.642 0.829 1.00 90.12 348 ARG A CA 1
ATOM 2547 C C . ARG A 1 348 ? -13.110 21.383 0.322 1.00 90.12 348 ARG A C 1
ATOM 2549 O O . ARG A 1 348 ? -13.893 22.325 0.259 1.00 90.12 348 ARG A O 1
ATOM 2556 N N . GLY A 1 349 ? -13.429 20.150 -0.058 1.00 84.62 349 GLY A N 1
ATOM 2557 C CA . GLY A 1 349 ? -14.778 19.710 -0.399 1.00 84.62 349 GLY A CA 1
ATOM 2558 C C . GLY A 1 349 ? -15.635 19.399 0.831 1.00 84.62 349 GLY A C 1
ATOM 2559 O O . GLY A 1 349 ? -15.201 19.505 1.979 1.00 84.62 349 GLY A O 1
ATOM 2560 N N . GLU A 1 350 ? -16.870 18.987 0.571 1.00 82.38 350 GLU A N 1
ATOM 2561 C CA . GLU A 1 350 ? -17.880 18.603 1.562 1.00 82.38 350 GLU A CA 1
ATOM 2562 C C . GLU A 1 350 ? -17.977 17.081 1.750 1.00 82.38 350 GLU A C 1
ATOM 2564 O O . GLU A 1 350 ? -18.639 16.599 2.673 1.00 82.38 350 GLU A O 1
ATOM 2569 N N . ARG A 1 351 ? -17.305 16.303 0.894 1.00 78.50 351 ARG A N 1
ATOM 2570 C CA . ARG A 1 351 ? -17.271 14.833 0.945 1.00 78.50 351 ARG A CA 1
ATOM 2571 C C . ARG A 1 351 ? -15.904 14.308 1.362 1.00 78.50 351 ARG A C 1
ATOM 2573 O O . ARG A 1 351 ? -14.918 15.030 1.321 1.00 78.50 351 ARG A O 1
ATOM 2580 N N . VAL A 1 352 ? -15.844 13.039 1.759 1.00 78.00 352 VAL A N 1
ATOM 2581 C CA . VAL A 1 352 ? -14.569 12.318 1.885 1.00 78.00 352 VAL A CA 1
ATOM 2582 C C . VAL A 1 352 ? -13.991 12.138 0.479 1.00 78.00 352 VAL A C 1
ATOM 2584 O O . VAL A 1 352 ? -14.723 11.715 -0.415 1.00 78.00 352 VAL A O 1
ATOM 2587 N N . LEU A 1 353 ? -12.727 12.516 0.290 1.00 86.06 353 LEU A N 1
ATOM 2588 C CA . LEU A 1 353 ? -12.044 12.546 -1.005 1.00 86.06 353 LEU A CA 1
ATOM 2589 C C . LEU A 1 353 ? -10.677 11.857 -0.930 1.00 86.06 353 LEU A C 1
ATOM 2591 O O . LEU A 1 353 ? -10.132 11.674 0.162 1.00 86.06 353 LEU A O 1
ATOM 2595 N N . GLU A 1 354 ? -10.113 11.549 -2.094 1.00 88.38 354 GLU A N 1
ATOM 2596 C CA . GLU A 1 354 ? -8.774 10.980 -2.251 1.00 88.38 354 GLU A CA 1
ATOM 2597 C C . GLU A 1 354 ? -7.919 11.783 -3.243 1.00 88.38 354 GLU A C 1
ATOM 2599 O O . GLU A 1 354 ? -8.410 12.640 -3.990 1.00 88.38 354 GLU A O 1
ATOM 2604 N N . TRP A 1 355 ? -6.611 11.546 -3.197 1.00 90.62 355 TRP A N 1
ATOM 2605 C CA . TRP A 1 355 ? -5.649 12.110 -4.139 1.00 90.62 355 TRP A CA 1
ATOM 2606 C C . TRP A 1 355 ? -4.610 11.058 -4.507 1.00 90.62 355 TRP A C 1
ATOM 2608 O O . TRP A 1 355 ? -3.925 10.543 -3.620 1.00 90.62 355 TRP A O 1
ATOM 2618 N N . GLU A 1 356 ? -4.487 10.765 -5.799 1.00 90.44 356 GLU A N 1
ATOM 2619 C CA . GLU A 1 356 ? -3.614 9.712 -6.323 1.00 90.44 356 GLU A CA 1
ATOM 2620 C C . GLU A 1 356 ? -2.596 10.289 -7.315 1.00 90.44 356 GLU A C 1
ATOM 2622 O O . GLU A 1 356 ? -2.884 11.233 -8.058 1.00 90.44 356 GLU A O 1
ATOM 2627 N N . ILE A 1 357 ? -1.417 9.672 -7.369 1.00 91.81 357 ILE A N 1
ATOM 2628 C CA . ILE A 1 357 ? -0.400 9.871 -8.401 1.00 91.81 357 ILE A CA 1
ATOM 2629 C C . ILE A 1 357 ? -0.394 8.631 -9.298 1.00 91.81 357 ILE A C 1
ATOM 2631 O O . ILE A 1 357 ? -0.188 7.514 -8.830 1.00 91.81 357 ILE A O 1
ATOM 2635 N N . LEU A 1 358 ? -0.588 8.832 -10.597 1.00 88.75 358 LEU A N 1
ATOM 2636 C CA . LEU A 1 358 ? -0.741 7.792 -11.608 1.00 88.75 358 LEU A CA 1
ATOM 2637 C C . LEU A 1 358 ? 0.409 7.808 -12.624 1.00 88.75 358 LEU A C 1
ATOM 2639 O O . LEU A 1 358 ? 0.762 8.862 -13.162 1.00 88.75 358 LEU A O 1
ATOM 2643 N N . ASP A 1 359 ? 0.892 6.619 -12.980 1.00 83.06 359 ASP A N 1
ATOM 2644 C CA . ASP A 1 359 ? 1.717 6.356 -14.164 1.00 83.06 359 ASP A CA 1
ATOM 2645 C C . ASP A 1 359 ? 0.888 5.567 -15.190 1.00 83.06 359 ASP A C 1
ATOM 2647 O O . ASP A 1 359 ? 0.674 4.354 -15.083 1.00 83.06 359 ASP A O 1
ATOM 2651 N N . GLY A 1 360 ? 0.304 6.291 -16.148 1.00 81.19 360 GLY A N 1
ATOM 2652 C CA . GLY A 1 360 ? -0.667 5.747 -17.096 1.00 81.19 360 GLY A CA 1
ATOM 2653 C C . GLY A 1 360 ? -1.955 5.263 -16.416 1.00 81.19 360 GLY A C 1
ATOM 2654 O O . GLY A 1 360 ? -2.859 6.056 -16.141 1.00 81.19 360 GLY A O 1
ATOM 2655 N N . VAL A 1 361 ? -2.055 3.948 -16.197 1.00 75.06 361 VAL A N 1
ATOM 2656 C CA . VAL A 1 361 ? -3.189 3.278 -15.522 1.00 75.06 361 VAL A CA 1
ATOM 2657 C C . VAL A 1 361 ? -2.836 2.754 -14.130 1.00 75.06 361 VAL A C 1
ATOM 2659 O O . VAL A 1 361 ? -3.719 2.268 -13.431 1.00 75.06 361 VAL A O 1
ATOM 2662 N N . MET A 1 362 ? -1.562 2.825 -13.739 1.00 71.94 362 MET A N 1
ATOM 2663 C CA . MET A 1 362 ? -1.077 2.324 -12.457 1.00 71.94 362 MET A CA 1
ATOM 2664 C C . MET A 1 362 ? -1.088 3.440 -11.418 1.00 71.94 362 MET A C 1
ATOM 2666 O O . MET A 1 362 ? -0.550 4.517 -11.678 1.00 71.94 362 MET A O 1
ATOM 2670 N N . VAL A 1 363 ? -1.636 3.165 -10.236 1.00 81.94 363 VAL A N 1
ATOM 2671 C CA . VAL A 1 363 ? -1.477 4.030 -9.062 1.00 81.94 363 VAL A CA 1
ATOM 2672 C C . VAL A 1 363 ? -0.074 3.820 -8.499 1.00 81.94 363 VAL A C 1
ATOM 2674 O O . VAL A 1 363 ? 0.305 2.700 -8.159 1.00 81.94 363 VAL A O 1
ATOM 2677 N N . LEU A 1 364 ? 0.726 4.885 -8.462 1.00 81.75 364 LEU A N 1
ATOM 2678 C CA . LEU A 1 364 ? 2.059 4.864 -7.861 1.00 81.75 364 LEU A CA 1
ATOM 2679 C C . LEU A 1 364 ? 2.000 5.084 -6.356 1.00 81.75 364 LEU A C 1
ATOM 2681 O O . LEU A 1 364 ? 2.717 4.419 -5.615 1.00 81.75 364 LEU A O 1
ATOM 2685 N N . GLU A 1 365 ? 1.188 6.046 -5.930 1.00 86.62 365 GLU A N 1
ATOM 2686 C CA . GLU A 1 365 ? 0.969 6.377 -4.529 1.00 86.62 365 GLU A CA 1
ATOM 2687 C C . GLU A 1 365 ? -0.342 7.156 -4.404 1.00 86.62 365 GLU A C 1
ATOM 2689 O O . GLU A 1 365 ? -0.644 7.999 -5.253 1.00 86.62 365 GLU A O 1
ATOM 2694 N N . GLU A 1 366 ? -1.088 6.933 -3.329 1.00 86.00 366 GLU A N 1
ATOM 2695 C CA . GLU A 1 366 ? -2.341 7.626 -3.073 1.00 86.00 366 GLU A CA 1
ATOM 2696 C C . GLU A 1 366 ? -2.551 7.932 -1.592 1.00 86.00 366 GLU A C 1
ATOM 2698 O O . GLU A 1 366 ? -1.929 7.379 -0.680 1.00 86.00 366 GLU A O 1
ATOM 2703 N N . ARG A 1 367 ? -3.449 8.880 -1.338 1.00 83.88 367 ARG A N 1
ATOM 2704 C CA . ARG A 1 367 ? -3.966 9.115 0.000 1.00 83.88 367 ARG A CA 1
ATOM 2705 C C . ARG A 1 367 ? -5.482 9.166 -0.033 1.00 83.88 367 ARG A C 1
ATOM 2707 O O . ARG A 1 367 ? -6.069 10.167 -0.439 1.00 83.88 367 ARG A O 1
ATOM 2714 N N . GLU A 1 368 ? -6.084 8.092 0.453 1.00 80.69 368 GLU A N 1
ATOM 2715 C CA . GLU A 1 368 ? -7.530 7.933 0.533 1.00 80.69 368 GLU A CA 1
ATOM 2716 C C . GLU A 1 368 ? -8.138 8.546 1.800 1.00 80.69 368 GLU A C 1
ATOM 2718 O O . GLU A 1 368 ? -7.446 8.920 2.758 1.00 80.69 368 GLU A O 1
ATOM 2723 N N . ASN A 1 369 ? -9.474 8.584 1.826 1.00 73.31 369 ASN A N 1
ATOM 2724 C CA . ASN A 1 369 ? -10.264 8.811 3.031 1.00 73.31 369 ASN A CA 1
ATOM 2725 C C . ASN A 1 369 ? -9.965 10.145 3.752 1.00 73.31 369 ASN A C 1
ATOM 2727 O O . ASN A 1 369 ? -10.017 10.255 4.985 1.00 73.31 369 ASN A O 1
ATOM 2731 N N . ILE A 1 370 ? -9.657 11.194 2.983 1.00 76.62 370 ILE A N 1
ATOM 2732 C CA . ILE A 1 370 ? -9.394 12.536 3.504 1.00 76.62 370 ILE A CA 1
ATOM 2733 C C . ILE A 1 370 ? -10.742 13.196 3.795 1.00 76.62 370 ILE A C 1
ATOM 2735 O O . ILE A 1 370 ? -11.495 13.522 2.880 1.00 76.62 370 ILE A O 1
ATOM 2739 N N . ALA A 1 371 ? -11.076 13.390 5.070 1.00 76.69 371 ALA A N 1
ATOM 2740 C CA . ALA A 1 371 ? -12.350 13.996 5.466 1.00 76.69 371 ALA A CA 1
ATOM 2741 C C . ALA A 1 371 ? -12.414 15.507 5.135 1.00 76.69 371 ALA A C 1
ATOM 2743 O O . ALA A 1 371 ? -11.366 16.154 5.082 1.00 76.69 371 ALA A O 1
ATOM 2744 N N . PRO A 1 372 ? -13.615 16.099 4.973 1.00 81.88 372 PRO A N 1
ATOM 2745 C CA . PRO A 1 372 ? -13.781 17.545 4.786 1.00 81.88 372 PRO A CA 1
ATOM 2746 C C . PRO A 1 372 ? -13.010 18.373 5.824 1.00 81.88 372 PRO A C 1
ATOM 2748 O O . PRO A 1 372 ? -13.147 18.154 7.029 1.00 81.88 372 PRO A O 1
ATOM 2751 N N . GLY A 1 373 ? -12.182 19.317 5.365 1.00 78.56 373 GLY A N 1
ATOM 2752 C CA . GLY A 1 373 ? -11.348 20.175 6.214 1.00 78.56 373 GLY A CA 1
ATOM 2753 C C . GLY A 1 373 ? -10.086 19.512 6.783 1.00 78.56 373 GLY A C 1
ATOM 2754 O O . GLY A 1 373 ? -9.365 20.146 7.555 1.00 78.56 373 GLY A O 1
ATOM 2755 N N . GLN A 1 374 ? -9.800 18.255 6.432 1.00 80.06 374 GLN A N 1
ATOM 2756 C CA . GLN A 1 374 ? -8.615 17.532 6.893 1.00 80.06 374 GLN A CA 1
ATOM 2757 C C . GLN A 1 374 ? -7.431 17.704 5.934 1.00 80.06 374 GLN A C 1
ATOM 2759 O O . GLN A 1 374 ? -7.603 17.731 4.715 1.00 80.06 374 GLN A O 1
ATOM 2764 N N . SER A 1 375 ? -6.219 17.732 6.498 1.00 83.94 375 SER A N 1
ATOM 2765 C CA . SER A 1 375 ? -4.960 17.650 5.750 1.00 83.94 375 SER A CA 1
ATOM 2766 C C . SER A 1 375 ? -4.219 16.350 6.062 1.00 83.94 375 SER A C 1
ATOM 2768 O O . SER A 1 375 ? -4.052 15.989 7.233 1.00 83.94 375 SER A O 1
ATOM 2770 N N . ARG A 1 376 ? -3.746 15.659 5.024 1.00 82.31 376 ARG A N 1
ATOM 2771 C CA . ARG A 1 376 ? -2.952 14.427 5.111 1.00 82.31 376 ARG A CA 1
ATOM 2772 C C . ARG A 1 376 ? -1.644 14.575 4.345 1.00 82.31 376 ARG A C 1
ATOM 2774 O O . ARG A 1 376 ? -1.605 15.209 3.298 1.00 82.31 376 ARG A O 1
ATOM 2781 N N . ARG A 1 377 ? -0.577 13.980 4.877 1.00 85.81 377 ARG A N 1
ATOM 2782 C CA . ARG A 1 377 ? 0.744 13.967 4.242 1.00 85.81 377 ARG A CA 1
ATOM 2783 C C . ARG A 1 377 ? 0.922 12.698 3.406 1.00 85.81 377 ARG A C 1
ATOM 2785 O O . ARG A 1 377 ? 0.617 11.598 3.867 1.00 85.81 377 ARG A O 1
ATOM 2792 N N . LEU A 1 378 ? 1.439 12.850 2.197 1.00 86.12 378 LEU A N 1
ATOM 2793 C CA . LEU A 1 378 ? 1.849 11.777 1.303 1.00 86.12 378 LEU A CA 1
ATOM 2794 C C . LEU A 1 378 ? 3.327 11.969 0.979 1.00 86.12 378 LEU A C 1
ATOM 2796 O O . LEU A 1 378 ? 3.685 12.941 0.325 1.00 86.12 378 LEU A O 1
ATOM 2800 N N . THR A 1 379 ? 4.180 11.061 1.438 1.00 84.88 379 THR A N 1
ATOM 2801 C CA . THR A 1 379 ? 5.611 11.104 1.129 1.00 84.88 379 THR A CA 1
ATOM 2802 C C . THR A 1 379 ? 5.934 9.935 0.224 1.00 84.88 379 THR A C 1
ATOM 2804 O O . THR A 1 379 ? 5.727 8.793 0.620 1.00 84.88 379 THR A O 1
ATOM 2807 N N . THR A 1 380 ? 6.462 10.210 -0.963 1.00 86.06 380 THR A N 1
ATOM 2808 C CA . THR A 1 380 ? 6.809 9.168 -1.931 1.00 86.06 380 THR A CA 1
ATOM 2809 C C . THR A 1 380 ? 8.086 9.517 -2.685 1.00 86.06 380 THR A C 1
ATOM 2811 O O . THR A 1 380 ? 8.595 10.638 -2.597 1.00 86.06 380 THR A O 1
ATOM 2814 N N . GLN A 1 381 ? 8.648 8.543 -3.396 1.00 84.75 381 GLN A N 1
ATOM 2815 C CA . GLN A 1 381 ? 9.868 8.721 -4.174 1.00 84.75 381 GLN A CA 1
ATOM 2816 C C . GLN A 1 381 ? 9.545 8.718 -5.667 1.00 84.75 381 GLN A C 1
ATOM 2818 O O . GLN A 1 381 ? 9.222 7.683 -6.243 1.00 84.75 381 GLN A O 1
ATOM 2823 N N . LEU A 1 382 ? 9.665 9.886 -6.296 1.00 86.50 382 LEU A N 1
ATOM 2824 C CA . LEU A 1 382 ? 9.292 10.097 -7.691 1.00 86.50 382 LEU A CA 1
ATOM 2825 C C . LEU A 1 382 ? 10.513 10.040 -8.612 1.00 86.50 382 LEU A C 1
ATOM 2827 O O . LEU A 1 382 ? 11.558 10.639 -8.336 1.00 86.50 382 LEU A O 1
ATOM 2831 N N . ARG A 1 383 ? 10.371 9.330 -9.734 1.00 82.75 383 ARG A N 1
ATOM 2832 C CA . ARG A 1 383 ? 11.366 9.283 -10.819 1.00 82.75 383 ARG A CA 1
ATOM 2833 C C . ARG A 1 383 ? 11.070 10.370 -11.856 1.00 82.75 383 ARG A C 1
ATOM 2835 O O . ARG A 1 383 ? 9.918 10.787 -11.931 1.00 82.75 383 ARG A O 1
ATOM 2842 N N . PRO A 1 384 ? 12.046 10.812 -12.671 1.00 83.56 384 PRO A N 1
ATOM 2843 C CA . PRO A 1 384 ? 11.790 11.795 -13.716 1.00 83.56 384 PRO A CA 1
ATOM 2844 C C . PRO A 1 384 ? 10.766 11.254 -14.713 1.00 83.56 384 PRO A C 1
ATOM 2846 O O . PRO A 1 384 ? 10.870 10.096 -15.121 1.00 83.56 384 PRO A O 1
ATOM 2849 N N . GLY A 1 385 ? 9.783 12.067 -15.082 1.00 85.19 385 GLY A N 1
ATOM 2850 C CA . GLY A 1 385 ? 8.692 11.628 -15.945 1.00 85.19 385 GLY A CA 1
ATOM 2851 C C . GLY A 1 385 ? 7.454 12.513 -15.860 1.00 85.19 385 GLY A C 1
ATOM 2852 O O . GLY A 1 385 ? 7.367 13.417 -15.028 1.00 85.19 385 GLY A O 1
ATOM 2853 N N . ASP A 1 386 ? 6.502 12.233 -16.744 1.00 90.56 386 ASP A N 1
ATOM 2854 C CA . ASP A 1 386 ? 5.178 12.846 -16.758 1.00 90.56 386 ASP A CA 1
ATOM 2855 C C . ASP A 1 386 ? 4.177 11.906 -16.081 1.00 90.56 386 ASP A C 1
ATOM 2857 O O . ASP A 1 386 ? 3.880 10.829 -16.595 1.00 90.56 386 ASP A O 1
ATOM 2861 N N . TYR A 1 387 ? 3.625 12.341 -14.955 1.00 91.31 387 TYR A N 1
ATOM 2862 C CA . TYR A 1 387 ? 2.595 11.627 -14.211 1.00 91.31 387 TYR A CA 1
ATOM 2863 C C . TYR A 1 387 ? 1.267 12.366 -14.291 1.00 91.31 387 TYR A C 1
ATOM 2865 O O . TYR A 1 387 ? 1.178 13.567 -14.570 1.00 91.31 387 TYR A O 1
ATOM 2873 N N . THR A 1 388 ? 0.208 11.624 -14.017 1.00 92.56 388 THR A N 1
ATOM 2874 C CA . THR A 1 388 ? -1.148 12.155 -13.931 1.00 92.56 388 THR A CA 1
ATOM 2875 C C . THR A 1 388 ? -1.589 12.139 -12.472 1.00 92.56 388 THR A C 1
ATOM 2877 O O . THR A 1 388 ? -1.219 11.228 -11.749 1.00 92.56 388 THR A O 1
ATOM 2880 N N . ILE A 1 389 ? -2.363 13.122 -12.017 1.00 92.25 389 ILE A N 1
ATOM 2881 C CA . ILE A 1 389 ? -2.919 13.123 -10.653 1.00 92.25 389 ILE A CA 1
ATOM 2882 C C . ILE A 1 389 ? -4.443 13.102 -10.692 1.00 92.25 389 ILE A C 1
ATOM 2884 O O . ILE A 1 389 ? -5.051 13.750 -11.548 1.00 92.25 389 ILE A O 1
ATOM 2888 N N . THR A 1 390 ? -5.075 12.364 -9.787 1.00 89.81 390 THR A N 1
ATOM 2889 C CA . THR A 1 390 ? -6.534 12.394 -9.614 1.00 89.81 390 THR A CA 1
ATOM 2890 C C . THR A 1 390 ? -6.897 13.367 -8.508 1.00 89.81 390 THR A C 1
ATOM 2892 O O . THR A 1 390 ? -6.165 13.545 -7.538 1.00 89.81 390 THR A O 1
ATOM 2895 N N . CYS A 1 391 ? -8.004 14.077 -8.692 1.00 83.94 391 CYS A N 1
ATOM 2896 C CA . CYS A 1 391 ? -8.320 15.238 -7.876 1.00 83.94 391 CYS A CA 1
ATOM 2897 C C . CYS A 1 391 ? -9.717 15.097 -7.286 1.00 83.94 391 CYS A C 1
ATOM 2899 O O . CYS A 1 391 ? -10.691 15.600 -7.844 1.00 83.94 391 CYS A O 1
ATOM 2901 N N . GLY A 1 392 ? -9.800 14.391 -6.158 1.00 81.44 392 GLY A N 1
ATOM 2902 C CA . GLY A 1 392 ? -11.032 14.193 -5.412 1.00 81.44 392 GLY A CA 1
ATOM 2903 C C . GLY A 1 392 ? -11.723 12.879 -5.748 1.00 81.44 392 GLY A C 1
ATOM 2904 O O . GLY A 1 392 ? -11.530 11.899 -5.047 1.00 81.44 392 GLY A O 1
ATOM 2905 N N . LEU A 1 393 ? -12.587 12.880 -6.764 1.00 75.88 393 LEU A N 1
ATOM 2906 C CA . LEU A 1 393 ? -13.274 11.674 -7.243 1.00 75.88 393 LEU A CA 1
ATOM 2907 C C . LEU A 1 393 ? -12.619 11.190 -8.540 1.00 75.88 393 LEU A C 1
ATOM 2909 O O . LEU A 1 393 ? -12.251 12.016 -9.373 1.00 75.88 393 LEU A O 1
ATOM 2913 N N . LEU A 1 394 ? -12.593 9.877 -8.788 1.00 71.50 394 LEU A N 1
ATOM 2914 C CA . LEU A 1 394 ? -12.121 9.279 -10.053 1.00 71.50 394 LEU A CA 1
ATOM 2915 C C . LEU A 1 394 ? -12.766 9.875 -11.323 1.00 71.50 394 LEU A C 1
ATOM 2917 O O . LEU A 1 394 ? -12.178 9.831 -12.402 1.00 71.50 394 LEU A O 1
ATOM 2921 N N . SER A 1 395 ? -13.972 10.441 -11.210 1.00 73.00 395 SER A N 1
ATOM 2922 C CA . SER A 1 395 ? -14.679 11.121 -12.303 1.00 73.00 395 SER A CA 1
ATOM 2923 C C . SER A 1 395 ? -14.219 12.562 -12.564 1.00 73.00 395 SER A C 1
ATOM 2925 O O . SER A 1 395 ? -14.651 13.167 -13.546 1.00 73.00 395 SER A O 1
ATOM 2927 N N . ALA A 1 396 ? -13.426 13.152 -11.669 1.00 76.56 396 ALA A N 1
ATOM 2928 C CA . ALA A 1 396 ? -12.921 14.510 -11.812 1.00 76.56 396 ALA A CA 1
ATOM 2929 C C . ALA A 1 396 ? -11.833 14.581 -12.901 1.00 76.56 396 ALA A C 1
ATOM 2931 O O . ALA A 1 396 ? -11.110 13.606 -13.130 1.00 76.56 396 ALA A O 1
ATOM 2932 N N . PRO A 1 397 ? -11.692 15.728 -13.593 1.00 80.94 397 PRO A N 1
ATOM 2933 C CA . PRO A 1 397 ? -10.612 15.927 -14.548 1.00 80.94 397 PRO A CA 1
ATOM 2934 C C . PRO A 1 397 ? -9.256 15.727 -13.870 1.00 80.94 397 PRO A C 1
ATOM 2936 O O . PRO A 1 397 ? -8.977 16.295 -12.812 1.00 80.94 397 PRO A O 1
ATOM 2939 N N . ARG A 1 398 ? -8.413 14.912 -14.504 1.00 86.88 398 ARG A N 1
ATOM 2940 C CA . ARG A 1 398 ? -7.082 14.602 -13.994 1.00 86.88 398 ARG A CA 1
ATOM 2941 C C . ARG A 1 398 ? -6.138 15.793 -14.165 1.00 86.88 398 ARG A C 1
ATOM 2943 O O . ARG A 1 398 ? -6.153 16.459 -15.200 1.00 86.88 398 ARG A O 1
ATOM 2950 N N . GLY A 1 399 ? -5.314 16.037 -13.154 1.00 89.00 399 GLY A N 1
ATOM 2951 C CA . GLY A 1 399 ? -4.220 16.999 -13.200 1.00 89.00 399 GLY A CA 1
ATOM 2952 C C . GLY A 1 399 ? -2.923 16.390 -13.741 1.00 89.00 399 GLY A C 1
ATOM 2953 O O . GLY A 1 399 ? -2.850 15.191 -14.017 1.00 89.00 399 GLY A O 1
ATOM 2954 N N . ARG A 1 400 ? -1.878 17.211 -13.869 1.00 92.62 400 ARG A N 1
ATOM 2955 C CA . ARG A 1 400 ? -0.555 16.805 -14.371 1.00 92.62 400 ARG A CA 1
ATOM 2956 C C . ARG A 1 400 ? 0.532 17.034 -13.324 1.00 92.62 400 ARG A C 1
ATOM 2958 O O . ARG A 1 400 ? 0.621 18.112 -12.745 1.00 92.62 400 ARG A O 1
ATOM 2965 N N . LEU A 1 401 ? 1.391 16.044 -13.130 1.00 93.00 401 LEU A N 1
ATOM 2966 C CA . LEU A 1 401 ? 2.569 16.130 -12.274 1.00 93.00 401 LEU A CA 1
ATOM 2967 C C . LEU A 1 401 ? 3.810 15.869 -13.127 1.00 93.00 401 LEU A C 1
ATOM 2969 O O . LEU A 1 401 ? 4.022 14.754 -13.590 1.00 93.00 401 LEU A O 1
ATOM 2973 N N . VAL A 1 402 ? 4.624 16.898 -13.340 1.00 91.25 402 VAL A N 1
ATOM 2974 C CA . VAL A 1 402 ? 5.888 16.786 -14.076 1.00 91.25 402 VAL A CA 1
ATOM 2975 C C . VAL A 1 402 ? 7.018 16.634 -13.071 1.00 91.25 402 VAL A C 1
ATOM 2977 O O . VAL A 1 402 ? 7.163 17.446 -12.159 1.00 91.25 402 VAL A O 1
ATOM 2980 N N . VAL A 1 403 ? 7.825 15.592 -13.219 1.00 90.06 403 VAL A N 1
ATOM 2981 C CA . VAL A 1 403 ? 8.940 15.332 -12.312 1.00 90.06 403 VAL A CA 1
ATOM 2982 C C . VAL A 1 403 ? 10.246 15.546 -13.062 1.00 90.06 403 VAL A C 1
ATOM 2984 O O . VAL A 1 403 ? 10.585 14.794 -13.976 1.00 90.06 403 VAL A O 1
ATOM 2987 N N . GLU A 1 404 ? 10.969 16.599 -12.692 1.00 85.81 404 GLU A N 1
ATOM 2988 C CA . GLU A 1 404 ? 12.209 17.013 -13.350 1.00 85.81 404 GLU A CA 1
ATOM 2989 C C . GLU A 1 404 ? 13.414 16.269 -12.781 1.00 85.81 404 GLU A C 1
ATOM 2991 O O . GLU A 1 404 ? 13.506 16.035 -11.577 1.00 85.81 404 GLU A O 1
ATOM 2996 N N . ALA A 1 405 ? 14.374 15.912 -13.633 1.00 73.81 405 ALA A N 1
ATOM 2997 C CA . ALA A 1 405 ? 15.610 15.286 -13.176 1.00 73.81 405 ALA A CA 1
ATOM 2998 C C . ALA A 1 405 ? 16.338 16.185 -12.158 1.00 73.81 405 ALA A C 1
ATOM 3000 O O . ALA A 1 405 ? 16.484 17.387 -12.361 1.00 73.81 405 ALA A O 1
ATOM 3001 N N . SER A 1 406 ? 16.802 15.589 -11.057 1.00 67.62 406 SER A N 1
ATOM 3002 C CA . SER A 1 406 ? 17.518 16.287 -9.986 1.00 67.62 406 SER A CA 1
ATOM 3003 C C . SER A 1 406 ? 18.917 15.705 -9.825 1.00 67.62 406 SER A C 1
ATOM 3005 O O . SER A 1 406 ? 19.094 14.486 -9.829 1.00 67.62 406 SER A O 1
ATOM 3007 N N . ALA A 1 407 ? 19.910 16.571 -9.615 1.00 56.69 407 ALA A N 1
ATOM 3008 C CA . ALA A 1 407 ? 21.307 16.184 -9.407 1.00 56.69 407 ALA A CA 1
ATOM 3009 C C . ALA A 1 407 ? 21.528 15.290 -8.165 1.00 56.69 407 ALA A C 1
ATOM 3011 O O . ALA A 1 407 ? 22.577 14.665 -8.034 1.00 56.69 407 ALA A O 1
ATOM 3012 N N . ALA A 1 408 ? 20.548 15.212 -7.257 1.00 55.00 408 ALA A N 1
ATOM 3013 C CA . ALA A 1 408 ? 20.602 14.408 -6.034 1.00 55.00 408 ALA A CA 1
ATOM 3014 C C . ALA A 1 408 ? 20.171 12.934 -6.217 1.00 55.00 408 ALA A C 1
ATOM 3016 O O . ALA A 1 408 ? 20.054 12.201 -5.234 1.00 55.00 408 ALA A O 1
ATOM 3017 N N . GLN A 1 409 ? 19.899 12.483 -7.446 1.00 55.88 409 GLN A N 1
ATOM 3018 C CA . GLN A 1 409 ? 19.430 11.120 -7.696 1.00 55.88 409 GLN A CA 1
ATOM 3019 C C . GLN A 1 409 ? 20.530 10.052 -7.599 1.00 55.88 409 GLN A C 1
ATOM 3021 O O . GLN A 1 409 ? 21.651 10.267 -8.066 1.00 55.88 409 GLN A O 1
ATOM 3026 N N . PRO A 1 410 ? 20.203 8.841 -7.105 1.00 52.78 410 PRO A N 1
ATOM 3027 C CA . PRO A 1 410 ? 21.014 7.671 -7.402 1.00 52.78 410 PRO A CA 1
ATOM 3028 C C . PRO A 1 410 ? 20.939 7.400 -8.911 1.00 52.78 410 PRO A C 1
ATOM 3030 O O . PRO A 1 410 ? 19.852 7.203 -9.457 1.00 52.78 410 PRO A O 1
ATOM 3033 N N . ARG A 1 411 ? 22.098 7.410 -9.586 1.00 56.66 411 ARG A N 1
ATOM 3034 C CA . ARG A 1 411 ? 22.210 7.055 -11.010 1.00 56.66 411 ARG A CA 1
ATOM 3035 C C . ARG A 1 411 ? 21.537 5.703 -11.254 1.00 56.66 411 ARG A C 1
ATOM 3037 O O . ARG A 1 411 ? 21.729 4.770 -10.472 1.00 56.66 411 ARG A O 1
ATOM 3044 N N . GLN A 1 412 ? 20.765 5.596 -12.334 1.00 58.34 412 GLN A N 1
ATOM 3045 C CA . GLN A 1 412 ? 20.148 4.335 -12.734 1.00 58.34 412 GLN A CA 1
ATOM 3046 C C . GLN A 1 412 ? 21.258 3.301 -12.968 1.00 58.34 412 GLN A C 1
ATOM 3048 O O . GLN A 1 412 ? 22.137 3.512 -13.803 1.00 58.34 412 GLN A O 1
ATOM 3053 N N . ALA A 1 413 ? 21.256 2.210 -12.200 1.00 61.09 413 ALA A N 1
ATOM 3054 C CA . ALA A 1 413 ? 22.200 1.123 -12.419 1.00 61.09 413 ALA A CA 1
ATOM 3055 C C . ALA A 1 413 ? 21.838 0.440 -13.743 1.00 61.09 413 ALA A C 1
ATOM 3057 O O . ALA A 1 413 ? 20.758 -0.139 -13.864 1.00 61.09 413 ALA A O 1
ATOM 3058 N N . LEU A 1 414 ? 22.721 0.551 -14.736 1.00 69.56 414 LEU A N 1
ATOM 3059 C CA . LEU A 1 414 ? 22.595 -0.179 -15.993 1.00 69.56 414 LEU A CA 1
ATOM 3060 C C . LEU A 1 414 ? 22.559 -1.679 -15.714 1.00 69.56 414 LEU A C 1
ATOM 3062 O O . LEU A 1 414 ? 23.375 -2.191 -14.948 1.00 69.56 414 LEU A O 1
ATOM 3066 N N . SER A 1 415 ? 21.632 -2.375 -16.365 1.00 76.62 415 SER A N 1
ATOM 3067 C CA . SER A 1 415 ? 21.587 -3.832 -16.348 1.00 76.62 415 SER A CA 1
ATOM 3068 C C . SER A 1 415 ? 22.281 -4.411 -17.582 1.00 76.62 415 SER A C 1
ATOM 3070 O O . SER A 1 415 ? 22.423 -3.741 -18.606 1.00 76.62 415 SER A O 1
ATOM 3072 N N . LEU A 1 416 ? 22.660 -5.691 -17.528 1.00 75.25 416 LEU A N 1
ATOM 3073 C CA . LEU A 1 416 ? 23.194 -6.397 -18.699 1.00 75.25 416 LEU A CA 1
ATOM 3074 C C . LEU A 1 416 ? 22.195 -6.394 -19.875 1.00 75.25 416 LEU A C 1
ATOM 3076 O O . LEU A 1 416 ? 22.604 -6.315 -21.031 1.00 75.25 416 LEU A O 1
ATOM 3080 N N . MET A 1 417 ? 20.888 -6.415 -19.586 1.00 79.56 417 MET A N 1
ATOM 3081 C CA . MET A 1 417 ? 19.827 -6.394 -20.601 1.00 79.56 417 MET A CA 1
ATOM 3082 C C . MET A 1 417 ? 19.821 -5.101 -21.422 1.00 79.56 417 MET A C 1
ATOM 3084 O O . MET A 1 417 ? 19.556 -5.143 -22.622 1.00 79.56 417 MET A O 1
ATOM 3088 N N . ASP A 1 418 ? 20.177 -3.968 -20.810 1.00 83.31 418 ASP A N 1
ATOM 3089 C CA . ASP A 1 418 ? 20.275 -2.681 -21.507 1.00 83.31 418 ASP A CA 1
ATOM 3090 C C . ASP A 1 418 ? 21.389 -2.666 -22.564 1.00 83.31 418 ASP A C 1
ATOM 3092 O O . ASP A 1 418 ? 21.321 -1.899 -23.522 1.00 83.31 418 ASP A O 1
ATOM 3096 N N . MET A 1 419 ? 22.396 -3.536 -22.424 1.00 82.75 419 MET A N 1
ATOM 3097 C CA . MET A 1 419 ? 23.540 -3.616 -23.336 1.00 82.75 419 MET A CA 1
ATOM 3098 C C . MET A 1 419 ? 23.282 -4.513 -24.553 1.00 82.75 419 MET A C 1
ATOM 3100 O O . MET A 1 419 ? 23.998 -4.406 -25.548 1.00 82.75 419 MET A O 1
ATOM 3104 N N . ILE A 1 420 ? 22.261 -5.380 -24.503 1.00 86.00 420 ILE A N 1
ATOM 3105 C CA . ILE A 1 420 ? 21.981 -6.362 -25.564 1.00 86.00 420 ILE A CA 1
ATOM 3106 C C . ILE A 1 420 ? 21.589 -5.670 -26.869 1.00 86.00 420 ILE A C 1
ATOM 3108 O O . ILE A 1 420 ? 22.089 -6.051 -27.925 1.00 86.00 420 ILE A O 1
ATOM 3112 N N . GLY A 1 421 ? 20.718 -4.658 -26.803 1.00 87.62 421 GLY A N 1
ATOM 3113 C CA . GLY A 1 421 ? 20.220 -3.953 -27.988 1.00 87.62 421 GLY A CA 1
ATOM 3114 C C . GLY A 1 421 ? 21.355 -3.355 -28.826 1.00 87.62 421 GLY A C 1
ATOM 3115 O O . GLY A 1 421 ? 21.553 -3.791 -29.962 1.00 87.62 421 GLY A O 1
ATOM 3116 N N . PRO A 1 422 ? 22.165 -2.439 -28.265 1.00 89.00 422 PRO A N 1
ATOM 3117 C CA . PRO A 1 422 ? 23.267 -1.830 -29.009 1.00 89.00 422 PRO A CA 1
ATOM 3118 C C . PRO A 1 422 ? 24.358 -2.819 -29.426 1.00 89.00 422 PRO A C 1
ATOM 3120 O O . PRO A 1 422 ? 24.915 -2.685 -30.513 1.00 89.00 422 PRO A O 1
ATOM 3123 N N . ALA A 1 423 ? 24.645 -3.846 -28.616 1.00 88.75 423 ALA A N 1
ATOM 3124 C CA . ALA A 1 423 ? 25.601 -4.886 -28.998 1.00 88.75 423 ALA A CA 1
ATOM 3125 C C . ALA A 1 423 ? 25.103 -5.723 -30.193 1.00 88.75 423 ALA A C 1
ATOM 3127 O O . ALA A 1 423 ? 25.892 -6.084 -31.068 1.00 88.75 423 ALA A O 1
ATOM 3128 N N . ALA A 1 424 ? 23.800 -6.017 -30.260 1.00 89.50 424 ALA A N 1
ATOM 3129 C CA . ALA A 1 424 ? 23.195 -6.733 -31.380 1.00 89.50 424 ALA A CA 1
ATOM 3130 C C . ALA A 1 424 ? 23.189 -5.888 -32.663 1.00 89.50 424 ALA A C 1
ATOM 3132 O O . ALA A 1 424 ? 23.533 -6.396 -33.731 1.00 89.50 424 ALA A O 1
ATOM 3133 N N . GLU A 1 425 ? 22.858 -4.600 -32.556 1.00 91.69 425 GLU A N 1
ATOM 3134 C CA . GLU A 1 425 ? 22.873 -3.671 -33.689 1.00 91.69 425 GLU A CA 1
ATOM 3135 C C . GLU A 1 425 ? 24.296 -3.471 -34.230 1.00 91.69 425 GLU A C 1
ATOM 3137 O O . GLU A 1 425 ? 24.537 -3.589 -35.433 1.00 91.69 425 GLU A O 1
ATOM 3142 N N . TYR A 1 426 ? 25.277 -3.307 -33.338 1.00 93.00 426 TYR A N 1
ATOM 3143 C CA . TYR A 1 426 ? 26.680 -3.234 -33.735 1.00 93.00 426 TYR A CA 1
ATOM 3144 C C . TYR A 1 426 ? 27.175 -4.539 -34.372 1.00 93.00 426 TYR A C 1
ATOM 3146 O O . TYR A 1 426 ? 27.900 -4.510 -35.363 1.00 93.00 426 TYR A O 1
ATOM 3154 N N . ARG A 1 427 ? 26.746 -5.707 -33.875 1.00 91.94 427 ARG A N 1
ATOM 3155 C CA . ARG A 1 427 ? 27.066 -7.000 -34.500 1.00 91.94 427 ARG A CA 1
ATOM 3156 C C . ARG A 1 427 ? 26.504 -7.111 -35.918 1.00 91.94 427 ARG A C 1
ATOM 3158 O O . ARG A 1 427 ? 27.196 -7.630 -36.794 1.00 91.94 427 ARG A O 1
ATOM 3165 N N . ALA A 1 428 ? 25.281 -6.636 -36.153 1.00 91.31 428 ALA A N 1
ATOM 3166 C CA . ALA A 1 428 ? 24.695 -6.605 -37.492 1.00 91.31 428 ALA A CA 1
ATOM 3167 C C . ALA A 1 428 ? 25.528 -5.721 -38.435 1.00 91.31 428 ALA A C 1
ATOM 3169 O O . ALA A 1 428 ? 25.899 -6.173 -39.520 1.00 91.31 428 ALA A O 1
ATOM 3170 N N . LEU A 1 429 ? 25.923 -4.530 -37.970 1.00 90.88 429 LEU A N 1
ATOM 3171 C CA . LEU A 1 429 ? 26.803 -3.622 -38.707 1.00 90.88 429 LEU A CA 1
ATOM 3172 C C . LEU A 1 429 ? 28.154 -4.275 -39.043 1.00 90.88 429 LEU A C 1
ATOM 3174 O O . LEU A 1 429 ? 28.601 -4.233 -40.189 1.00 90.88 429 LEU A O 1
ATOM 3178 N N . LEU A 1 430 ? 28.805 -4.919 -38.070 1.00 93.12 430 LEU A N 1
ATOM 3179 C CA . LEU A 1 430 ? 30.077 -5.615 -38.292 1.00 93.12 430 LEU A CA 1
ATOM 3180 C C . LEU A 1 430 ? 29.932 -6.775 -39.280 1.00 93.12 430 LEU A C 1
ATOM 3182 O O . LEU A 1 430 ? 30.805 -6.975 -40.124 1.00 93.12 430 LEU A O 1
ATOM 3186 N N . SER A 1 431 ? 28.825 -7.518 -39.217 1.00 92.62 431 SER A N 1
ATOM 3187 C CA . SER A 1 431 ? 28.536 -8.596 -40.162 1.00 92.62 431 SER A CA 1
ATOM 3188 C C . SER A 1 431 ? 28.428 -8.063 -41.591 1.00 92.62 431 SER A C 1
ATOM 3190 O O . SER A 1 431 ? 29.084 -8.595 -42.485 1.00 92.62 431 SER A O 1
ATOM 3192 N N . GLU A 1 432 ? 27.665 -6.990 -41.803 1.00 93.75 432 GLU A N 1
ATOM 3193 C CA . GLU A 1 432 ? 27.513 -6.344 -43.111 1.00 93.75 432 GLU A CA 1
ATOM 3194 C C . GLU A 1 432 ? 28.861 -5.845 -43.656 1.00 93.75 432 GLU A C 1
ATOM 3196 O O . GLU A 1 432 ? 29.257 -6.178 -44.775 1.00 93.75 432 GLU A O 1
ATOM 3201 N N . ARG A 1 433 ? 29.622 -5.110 -42.838 1.00 93.88 433 ARG A N 1
ATOM 3202 C CA . ARG A 1 433 ? 30.924 -4.549 -43.231 1.00 93.88 433 ARG A CA 1
ATOM 3203 C C . ARG A 1 433 ? 31.976 -5.625 -43.490 1.00 93.88 433 ARG A C 1
ATOM 3205 O O . ARG A 1 433 ? 32.763 -5.497 -44.423 1.00 93.88 433 ARG A O 1
ATOM 3212 N N . SER A 1 434 ? 31.976 -6.703 -42.709 1.00 94.31 434 SER A N 1
ATOM 3213 C CA . SER A 1 434 ? 32.886 -7.834 -42.920 1.00 94.31 434 SER A CA 1
ATOM 3214 C C . SER A 1 434 ? 32.563 -8.623 -44.193 1.00 94.31 434 SER A C 1
ATOM 3216 O O . SER A 1 434 ? 33.475 -9.128 -44.848 1.00 94.31 434 SER A O 1
ATOM 3218 N N . ALA A 1 435 ? 31.286 -8.695 -44.585 1.00 94.56 435 ALA A N 1
ATOM 3219 C CA . ALA A 1 435 ? 30.877 -9.277 -45.859 1.00 94.56 435 ALA A CA 1
ATOM 3220 C C . ALA A 1 435 ? 31.314 -8.397 -47.041 1.00 94.56 435 ALA A C 1
ATOM 3222 O O . ALA A 1 435 ? 31.849 -8.917 -48.019 1.00 94.56 435 ALA A O 1
ATOM 3223 N N . ALA A 1 436 ? 31.168 -7.073 -46.925 1.00 95.00 436 ALA A N 1
ATOM 3224 C CA . ALA A 1 436 ? 31.682 -6.131 -47.919 1.00 95.00 436 ALA A CA 1
ATOM 3225 C C . ALA A 1 436 ? 33.212 -6.234 -48.067 1.00 95.00 436 ALA A C 1
ATOM 3227 O O . ALA A 1 436 ? 33.715 -6.281 -49.187 1.00 95.00 436 ALA A O 1
ATOM 3228 N N . LEU A 1 437 ? 33.950 -6.361 -46.954 1.00 95.44 437 LEU A N 1
ATOM 3229 C CA . LEU A 1 437 ? 35.403 -6.571 -46.976 1.00 95.44 437 LEU A CA 1
ATOM 3230 C C . LEU A 1 437 ? 35.776 -7.861 -47.717 1.00 95.44 437 LEU A C 1
ATOM 3232 O O . LEU A 1 437 ? 36.687 -7.854 -48.542 1.00 95.44 437 LEU A O 1
ATOM 3236 N N . ALA A 1 438 ? 35.062 -8.960 -47.458 1.00 94.25 438 ALA A N 1
ATOM 3237 C CA . ALA A 1 438 ? 35.280 -10.213 -48.176 1.00 94.25 438 ALA A CA 1
ATOM 3238 C C . ALA A 1 438 ? 35.030 -10.057 -49.687 1.00 94.25 438 ALA A C 1
ATOM 3240 O O . ALA A 1 438 ? 35.814 -10.560 -50.488 1.00 94.25 438 ALA A O 1
ATOM 3241 N N . GLY A 1 439 ? 33.991 -9.309 -50.075 1.00 94.75 439 GLY A N 1
ATOM 3242 C CA . GLY A 1 439 ? 33.720 -8.969 -51.473 1.00 94.75 439 GLY A CA 1
ATOM 3243 C C . GLY A 1 439 ? 34.849 -8.164 -52.124 1.00 94.75 439 GLY A C 1
ATOM 3244 O O . GLY A 1 439 ? 35.270 -8.495 -53.230 1.00 94.75 439 GLY A O 1
ATOM 3245 N N . ALA A 1 440 ? 35.393 -7.164 -51.424 1.00 93.88 440 ALA A N 1
ATOM 3246 C CA . ALA A 1 440 ? 36.517 -6.362 -51.913 1.00 93.88 440 ALA A CA 1
ATOM 3247 C C . ALA A 1 440 ? 37.806 -7.193 -52.076 1.00 93.88 440 ALA A C 1
ATOM 3249 O O . ALA A 1 440 ? 38.511 -7.060 -53.076 1.00 93.88 440 ALA A O 1
ATOM 3250 N N . ILE A 1 441 ? 38.093 -8.104 -51.138 1.00 93.69 441 ILE A N 1
ATOM 3251 C CA . ILE A 1 441 ? 39.239 -9.027 -51.228 1.00 93.69 441 ILE A CA 1
ATOM 3252 C C . ILE A 1 441 ? 39.062 -10.020 -52.388 1.00 93.69 441 ILE A C 1
ATOM 3254 O O . ILE A 1 441 ? 40.023 -10.333 -53.091 1.00 93.69 441 ILE A O 1
ATOM 3258 N N . GLU A 1 442 ? 37.841 -10.495 -52.632 1.00 92.50 442 GLU A N 1
ATOM 3259 C CA . GLU A 1 442 ? 37.557 -11.374 -53.768 1.00 92.50 442 GLU A CA 1
ATOM 3260 C C . GLU A 1 442 ? 37.709 -10.637 -55.106 1.00 92.50 442 GLU A C 1
ATOM 3262 O O . GLU A 1 442 ? 38.339 -11.158 -56.029 1.00 92.50 442 GLU A O 1
ATOM 3267 N N . ALA A 1 443 ? 37.222 -9.395 -55.192 1.00 90.88 443 ALA A N 1
ATOM 3268 C CA . ALA A 1 443 ? 37.403 -8.535 -56.359 1.00 90.88 443 ALA A CA 1
ATOM 3269 C C . ALA A 1 443 ? 38.889 -8.262 -56.649 1.00 90.88 443 ALA A C 1
ATOM 3271 O O . ALA A 1 443 ? 39.303 -8.290 -57.808 1.00 90.88 443 ALA A O 1
ATOM 3272 N N . LEU A 1 444 ? 39.710 -8.080 -55.606 1.00 89.50 444 LEU A N 1
ATOM 3273 C CA . LEU A 1 444 ? 41.163 -7.951 -55.735 1.00 89.50 444 LEU A CA 1
ATOM 3274 C C . LEU A 1 444 ? 41.790 -9.203 -56.372 1.00 89.50 444 LEU A C 1
ATOM 3276 O O . LEU A 1 444 ? 42.650 -9.084 -57.242 1.00 89.50 444 LEU A O 1
ATOM 3280 N N . GLY A 1 445 ? 41.337 -10.397 -55.980 1.00 86.81 445 GLY A N 1
ATOM 3281 C CA . GLY A 1 445 ? 41.798 -11.659 -56.563 1.00 86.81 445 GLY A CA 1
ATOM 3282 C C . GLY A 1 445 ? 41.356 -11.869 -58.015 1.00 86.81 445 GLY A C 1
ATOM 3283 O O . GLY A 1 445 ? 42.114 -12.426 -58.805 1.00 86.81 445 GLY A O 1
ATOM 3284 N N . GLN A 1 446 ? 40.155 -11.413 -58.381 1.00 87.94 446 GLN A N 1
ATOM 3285 C CA . GLN A 1 446 ? 39.616 -11.524 -59.745 1.00 87.94 446 GLN A CA 1
ATOM 3286 C C . GLN A 1 446 ? 40.238 -10.516 -60.716 1.00 87.94 446 GLN A C 1
ATOM 3288 O O . GLN A 1 446 ? 40.403 -10.811 -61.898 1.00 87.94 446 GLN A O 1
ATOM 3293 N N . ALA A 1 447 ? 40.625 -9.342 -60.220 1.00 86.12 447 ALA A N 1
ATOM 3294 C CA . ALA A 1 447 ? 41.261 -8.289 -60.999 1.00 86.12 447 ALA A CA 1
ATOM 3295 C C . ALA A 1 447 ? 42.747 -8.559 -61.312 1.00 86.12 447 ALA A C 1
ATOM 3297 O O . ALA A 1 447 ? 43.418 -7.653 -61.789 1.00 86.12 447 ALA A O 1
ATOM 3298 N N . SER A 1 448 ? 43.274 -9.773 -61.084 1.00 71.50 448 SER A N 1
ATOM 3299 C CA . SER A 1 448 ? 44.714 -10.112 -61.069 1.00 71.50 448 SER A CA 1
ATOM 3300 C C . SER A 1 448 ? 45.536 -9.700 -62.304 1.00 71.50 448 SER A C 1
ATOM 3302 O O . SER A 1 448 ? 46.763 -9.752 -62.270 1.00 71.50 448 SER A O 1
ATOM 3304 N N . THR A 1 449 ? 44.888 -9.326 -63.408 1.00 79.94 449 THR A N 1
ATOM 3305 C CA . THR A 1 449 ? 45.519 -8.868 -64.656 1.00 79.94 449 THR A CA 1
ATOM 3306 C C . THR A 1 449 ? 45.225 -7.403 -65.016 1.00 79.94 449 THR A C 1
ATOM 3308 O O . THR A 1 449 ? 45.711 -6.940 -66.044 1.00 79.94 449 THR A O 1
ATOM 3311 N N . ASP A 1 450 ? 44.447 -6.670 -64.209 1.00 88.75 450 ASP A N 1
ATOM 3312 C CA . ASP A 1 450 ? 44.020 -5.280 -64.444 1.00 88.75 450 ASP A CA 1
ATOM 3313 C C . ASP A 1 450 ? 44.478 -4.341 -63.298 1.00 88.75 450 ASP A C 1
ATOM 3315 O O . ASP A 1 450 ? 43.795 -4.213 -62.275 1.00 88.75 450 ASP A O 1
ATOM 3319 N N . PRO A 1 451 ? 45.641 -3.668 -63.438 1.00 86.44 451 PRO A N 1
ATOM 3320 C CA . PRO A 1 451 ? 46.226 -2.814 -62.398 1.00 86.44 451 PRO A CA 1
ATOM 3321 C C . PRO A 1 451 ? 45.294 -1.752 -61.780 1.00 86.44 451 PRO A C 1
ATOM 3323 O O . PRO A 1 451 ? 45.247 -1.663 -60.550 1.00 86.44 451 PRO A O 1
ATOM 3326 N N . PRO A 1 452 ? 44.525 -0.950 -62.546 1.00 90.12 452 PRO A N 1
ATOM 3327 C CA . PRO A 1 452 ? 43.597 0.018 -61.963 1.00 90.12 452 PRO A CA 1
ATOM 3328 C C . PRO A 1 452 ? 42.439 -0.630 -61.193 1.00 90.12 452 PRO A C 1
ATOM 3330 O O . PRO A 1 452 ? 41.995 -0.059 -60.195 1.00 90.12 452 PRO A O 1
ATOM 3333 N N . ALA A 1 453 ? 41.944 -1.798 -61.613 1.00 88.81 453 ALA A N 1
ATOM 3334 C CA . ALA A 1 453 ? 40.909 -2.516 -60.871 1.00 88.81 453 ALA A CA 1
ATOM 3335 C C . ALA A 1 453 ? 41.454 -3.097 -59.557 1.00 88.81 453 ALA A C 1
ATOM 3337 O O . ALA A 1 453 ? 40.796 -2.969 -58.524 1.00 88.81 453 ALA A O 1
ATOM 3338 N N . MET A 1 454 ? 42.683 -3.629 -59.560 1.00 86.81 454 MET A N 1
ATOM 3339 C CA . MET A 1 454 ? 43.359 -4.085 -58.337 1.00 86.81 454 MET A CA 1
ATOM 3340 C C . MET A 1 454 ? 43.578 -2.942 -57.342 1.00 86.81 454 MET A C 1
ATOM 3342 O O . MET A 1 454 ? 43.268 -3.089 -56.162 1.00 86.81 454 MET A O 1
ATOM 3346 N N . ALA A 1 455 ? 44.054 -1.785 -57.811 1.00 88.81 455 ALA A N 1
ATOM 3347 C CA . ALA A 1 455 ? 44.275 -0.622 -56.953 1.00 88.81 455 ALA A CA 1
ATOM 3348 C C . ALA A 1 455 ? 42.974 -0.146 -56.281 1.00 88.81 455 ALA A C 1
ATOM 3350 O O . ALA A 1 455 ? 42.959 0.125 -55.079 1.00 88.81 455 ALA A O 1
ATOM 3351 N N . ARG A 1 456 ? 41.864 -0.104 -57.035 1.00 90.50 456 ARG A N 1
ATOM 3352 C CA . ARG A 1 456 ? 40.537 0.250 -56.500 1.00 90.50 456 ARG A CA 1
ATOM 3353 C C . ARG A 1 456 ? 40.058 -0.749 -55.450 1.00 90.50 456 ARG A C 1
ATOM 3355 O O . ARG A 1 456 ? 39.701 -0.325 -54.356 1.00 90.50 456 ARG A O 1
ATOM 3362 N N . ALA A 1 457 ? 40.105 -2.047 -55.755 1.00 90.38 457 ALA A N 1
ATOM 3363 C CA . ALA A 1 457 ? 39.678 -3.098 -54.831 1.00 90.38 457 ALA A CA 1
ATOM 3364 C C . ALA A 1 457 ? 40.522 -3.114 -53.544 1.00 90.38 457 ALA A C 1
ATOM 3366 O O . ALA A 1 457 ? 39.986 -3.288 -52.451 1.00 90.38 457 ALA A O 1
ATOM 3367 N N . ARG A 1 458 ? 41.834 -2.857 -53.652 1.00 90.75 458 ARG A N 1
ATOM 3368 C CA . ARG A 1 458 ? 42.740 -2.719 -52.502 1.00 90.75 458 ARG A CA 1
ATOM 3369 C C . ARG A 1 458 ? 42.383 -1.508 -51.640 1.00 90.75 458 ARG A C 1
ATOM 3371 O O . ARG A 1 458 ? 42.234 -1.659 -50.434 1.00 90.75 458 ARG A O 1
ATOM 3378 N N . THR A 1 459 ? 42.179 -0.335 -52.245 1.00 91.31 459 THR A N 1
ATOM 3379 C CA . THR A 1 459 ? 41.770 0.875 -51.504 1.00 91.31 459 THR A CA 1
ATOM 3380 C C . THR A 1 459 ? 40.421 0.677 -50.807 1.00 91.31 459 THR A C 1
ATOM 3382 O O . THR A 1 459 ? 40.252 1.078 -49.658 1.00 91.31 459 THR A O 1
ATOM 3385 N N . GLU A 1 460 ? 39.466 0.023 -51.471 1.00 93.44 460 GLU A N 1
ATOM 3386 C CA . GLU A 1 460 ? 38.162 -0.303 -50.889 1.00 93.44 460 GLU A CA 1
ATOM 3387 C C . GLU A 1 460 ? 38.289 -1.282 -49.710 1.00 93.44 460 GLU A C 1
ATOM 3389 O O . GLU A 1 460 ? 37.712 -1.046 -48.645 1.00 93.44 460 GLU A O 1
ATOM 3394 N N . ALA A 1 461 ? 39.102 -2.335 -49.854 1.00 93.38 461 ALA A N 1
ATOM 3395 C CA . ALA A 1 461 ? 39.387 -3.281 -48.779 1.00 93.38 461 ALA A CA 1
ATOM 3396 C C . ALA A 1 461 ? 40.068 -2.601 -47.578 1.00 93.38 461 ALA A C 1
ATOM 3398 O O . ALA A 1 461 ? 39.677 -2.835 -46.436 1.00 93.38 461 ALA A O 1
ATOM 3399 N N . GLU A 1 462 ? 41.040 -1.717 -47.810 1.00 92.00 462 GLU A N 1
ATOM 3400 C CA . GLU A 1 462 ? 41.702 -0.948 -46.751 1.00 92.00 462 GLU A CA 1
ATOM 3401 C C . GLU A 1 462 ? 40.737 -0.004 -46.021 1.00 92.00 462 GLU A C 1
ATOM 3403 O O . GLU A 1 462 ? 40.770 0.077 -44.790 1.00 92.00 462 GLU A O 1
ATOM 3408 N N . ALA A 1 463 ? 39.850 0.679 -46.750 1.00 91.62 463 ALA A N 1
ATOM 3409 C CA . ALA A 1 463 ? 38.833 1.552 -46.166 1.00 91.62 463 ALA A CA 1
ATOM 3410 C C . ALA A 1 463 ? 37.853 0.764 -45.276 1.00 91.62 463 ALA A C 1
ATOM 3412 O O . ALA A 1 463 ? 37.576 1.155 -44.137 1.00 91.62 463 ALA A O 1
ATOM 3413 N N . LEU A 1 464 ? 37.377 -0.390 -45.757 1.00 93.38 464 LEU A N 1
ATOM 3414 C CA . LEU A 1 464 ? 36.517 -1.300 -44.994 1.00 93.38 464 LEU A CA 1
ATOM 3415 C C . LEU A 1 464 ? 37.230 -1.860 -43.757 1.00 93.38 464 LEU A C 1
ATOM 3417 O O . LEU A 1 464 ? 36.629 -1.940 -42.685 1.00 93.38 464 LEU A O 1
ATOM 3421 N N . LEU A 1 465 ? 38.518 -2.188 -43.875 1.00 92.19 465 LEU A N 1
ATOM 3422 C CA . LEU A 1 465 ? 39.325 -2.684 -42.764 1.00 92.19 465 LEU A CA 1
ATOM 3423 C C . LEU A 1 465 ? 39.484 -1.635 -41.652 1.00 92.19 465 LEU A C 1
ATOM 3425 O O . LEU A 1 465 ? 39.383 -1.974 -40.472 1.00 92.19 465 LEU A O 1
ATOM 3429 N N . ARG A 1 466 ? 39.667 -0.354 -42.006 1.00 89.88 466 ARG A N 1
ATOM 3430 C CA . ARG A 1 466 ? 39.714 0.750 -41.027 1.00 89.88 466 ARG A CA 1
ATOM 3431 C C . ARG A 1 466 ? 38.399 0.904 -40.275 1.00 89.88 466 ARG A C 1
ATOM 3433 O O . ARG A 1 466 ? 38.422 1.059 -39.057 1.00 89.88 466 ARG A O 1
ATOM 3440 N N . MET A 1 467 ? 37.263 0.768 -40.960 1.00 91.19 467 MET A N 1
ATOM 3441 C CA . MET A 1 467 ? 35.951 0.828 -40.306 1.00 91.19 467 MET A CA 1
ATOM 3442 C C . MET A 1 467 ? 35.705 -0.323 -39.319 1.00 91.19 467 MET A C 1
ATOM 3444 O O . MET A 1 467 ? 34.944 -0.156 -38.370 1.00 91.19 467 MET A O 1
ATOM 3448 N N . LEU A 1 468 ? 36.357 -1.476 -39.504 1.00 92.81 468 LEU A N 1
ATOM 3449 C CA . LEU A 1 468 ? 36.257 -2.627 -38.596 1.00 92.81 468 LEU A CA 1
ATOM 3450 C C . LEU A 1 468 ? 37.228 -2.554 -37.405 1.00 92.81 468 LEU A C 1
ATOM 3452 O O . LEU A 1 468 ? 37.056 -3.288 -36.431 1.00 92.81 468 LEU A O 1
ATOM 3456 N N . ARG A 1 469 ? 38.226 -1.662 -37.441 1.00 90.06 469 ARG A N 1
ATOM 3457 C CA . ARG A 1 469 ? 39.260 -1.523 -36.402 1.00 90.06 469 ARG A CA 1
ATOM 3458 C C . ARG A 1 469 ? 38.700 -1.297 -34.989 1.00 90.06 469 ARG A C 1
ATOM 3460 O O . ARG A 1 469 ? 39.199 -1.950 -34.074 1.00 90.06 469 ARG A O 1
ATOM 3467 N N . PRO A 1 470 ? 37.669 -0.459 -34.749 1.00 91.38 470 PRO A N 1
ATOM 3468 C CA . PRO A 1 470 ? 37.131 -0.280 -33.398 1.00 91.38 470 PRO A CA 1
ATOM 3469 C C . PRO A 1 470 ? 36.658 -1.585 -32.747 1.00 91.38 470 PRO A C 1
ATOM 3471 O O . PRO A 1 470 ? 36.748 -1.740 -31.532 1.00 91.38 470 PRO A O 1
ATOM 3474 N N . ALA A 1 471 ? 36.204 -2.558 -33.542 1.00 91.31 471 ALA A N 1
ATOM 3475 C CA . ALA A 1 471 ? 35.749 -3.845 -33.031 1.00 91.31 471 ALA A CA 1
ATOM 3476 C C . ALA A 1 471 ? 36.876 -4.728 -32.483 1.00 91.31 471 ALA A C 1
ATOM 3478 O O . ALA A 1 471 ? 36.572 -5.698 -31.795 1.00 91.31 471 ALA A O 1
ATOM 3479 N N . THR A 1 472 ? 38.152 -4.420 -32.758 1.00 90.19 472 THR A N 1
ATOM 3480 C CA . THR A 1 472 ? 39.290 -5.210 -32.266 1.00 90.19 472 THR A CA 1
ATOM 3481 C C . THR A 1 472 ? 39.756 -4.794 -30.873 1.00 90.19 472 THR A C 1
ATOM 3483 O O . THR A 1 472 ? 40.489 -5.544 -30.232 1.00 90.19 472 THR A O 1
ATOM 3486 N N . ALA A 1 473 ? 39.305 -3.646 -30.360 1.00 88.69 473 ALA A N 1
ATOM 3487 C CA . ALA A 1 473 ? 39.753 -3.094 -29.084 1.00 88.69 473 ALA A CA 1
ATOM 3488 C C . ALA A 1 473 ? 39.570 -4.077 -27.917 1.00 88.69 473 ALA A C 1
ATOM 3490 O O . ALA A 1 473 ? 38.473 -4.579 -27.689 1.00 88.69 473 ALA A O 1
ATOM 3491 N N . GLY A 1 474 ? 40.640 -4.358 -27.169 1.00 84.06 474 GLY A N 1
ATOM 3492 C CA . GLY A 1 474 ? 40.612 -5.280 -26.025 1.00 84.06 474 GLY A CA 1
ATOM 3493 C C . GLY A 1 474 ? 40.759 -6.772 -26.362 1.00 84.06 474 GLY A C 1
ATOM 3494 O O . GLY A 1 474 ? 40.609 -7.592 -25.465 1.00 84.06 474 GLY A O 1
ATOM 3495 N N . ASP A 1 475 ? 41.067 -7.130 -27.612 1.00 89.50 475 ASP A N 1
ATOM 3496 C CA . ASP A 1 475 ? 41.363 -8.509 -28.036 1.00 89.50 475 ASP A CA 1
ATOM 3497 C C . ASP A 1 475 ? 42.653 -8.521 -28.856 1.00 89.50 475 ASP A C 1
ATOM 3499 O O . ASP A 1 475 ? 42.714 -7.988 -29.969 1.00 89.50 475 ASP A O 1
ATOM 3503 N N . ALA A 1 476 ? 43.705 -9.083 -28.267 1.00 87.44 476 ALA A N 1
ATOM 3504 C CA . ALA A 1 476 ? 45.031 -9.086 -28.866 1.00 87.44 476 ALA A CA 1
ATOM 3505 C C . ALA A 1 476 ? 45.099 -9.974 -30.118 1.00 87.44 476 ALA A C 1
ATOM 3507 O O . ALA A 1 476 ? 45.776 -9.608 -31.078 1.00 87.44 476 ALA A O 1
ATOM 3508 N N . ASP A 1 477 ? 44.366 -11.088 -30.142 1.00 88.62 477 ASP A N 1
ATOM 3509 C CA . ASP A 1 477 ? 44.398 -12.054 -31.243 1.00 88.62 477 ASP A CA 1
ATOM 3510 C C . ASP A 1 477 ? 43.667 -11.503 -32.471 1.00 88.62 477 ASP A C 1
ATOM 3512 O O . ASP A 1 477 ? 44.156 -11.588 -33.605 1.00 88.62 477 ASP A O 1
ATOM 3516 N N . LEU A 1 478 ? 42.517 -10.854 -32.254 1.00 90.81 478 LEU A N 1
ATOM 3517 C CA . LEU A 1 478 ? 41.785 -10.190 -33.328 1.00 90.81 478 LEU A CA 1
ATOM 3518 C C . LEU A 1 478 ? 42.543 -8.962 -33.852 1.00 90.81 478 LEU A C 1
ATOM 3520 O O . LEU A 1 478 ? 42.560 -8.724 -35.060 1.00 90.81 478 LEU A O 1
ATOM 3524 N N . ALA A 1 479 ? 43.207 -8.205 -32.972 1.00 89.69 479 ALA A N 1
ATOM 3525 C CA . ALA A 1 479 ? 44.066 -7.090 -33.372 1.00 89.69 479 ALA A CA 1
ATOM 3526 C C . ALA A 1 479 ? 45.287 -7.562 -34.183 1.00 89.69 479 ALA A C 1
ATOM 3528 O O . ALA A 1 479 ? 45.618 -6.951 -35.201 1.00 89.69 479 ALA A O 1
ATOM 3529 N N . ALA A 1 480 ? 45.918 -8.673 -33.793 1.00 90.25 480 ALA A N 1
ATOM 3530 C CA . ALA A 1 480 ? 47.011 -9.281 -34.549 1.00 90.25 480 ALA A CA 1
ATOM 3531 C C . ALA A 1 480 ? 46.543 -9.771 -35.929 1.00 90.25 480 ALA A C 1
ATOM 3533 O O . ALA A 1 480 ? 47.216 -9.536 -36.934 1.00 90.25 480 ALA A O 1
ATOM 3534 N N . SER A 1 481 ? 45.356 -10.380 -35.998 1.00 92.00 481 SER A N 1
ATOM 3535 C CA . SER A 1 481 ? 44.740 -10.820 -37.256 1.00 92.00 481 SER A CA 1
ATOM 3536 C C . SER A 1 481 ? 44.431 -9.643 -38.190 1.00 92.00 481 SER A C 1
ATOM 3538 O O . SER A 1 481 ? 44.726 -9.709 -39.384 1.00 92.00 481 SER A O 1
ATOM 3540 N N . LEU A 1 482 ? 43.900 -8.538 -37.648 1.00 92.25 482 LEU A N 1
ATOM 3541 C CA . LEU A 1 482 ? 43.682 -7.288 -38.384 1.00 92.25 482 LEU A CA 1
ATOM 3542 C C . LEU A 1 482 ? 45.001 -6.739 -38.945 1.00 92.25 482 LEU A C 1
ATOM 3544 O O . LEU A 1 482 ? 45.065 -6.382 -40.119 1.00 92.25 482 LEU A O 1
ATOM 3548 N N . HIS A 1 483 ? 46.055 -6.698 -38.125 1.00 90.88 483 HIS A N 1
ATOM 3549 C CA . HIS A 1 483 ? 47.369 -6.201 -38.531 1.00 90.88 483 HIS A CA 1
ATOM 3550 C C . HIS A 1 483 ? 48.003 -7.071 -39.626 1.00 90.88 483 HIS A C 1
ATOM 3552 O O . HIS A 1 483 ? 48.540 -6.543 -40.597 1.00 90.88 483 HIS A O 1
ATOM 3558 N N . SER A 1 484 ? 47.876 -8.398 -39.520 1.00 91.94 484 SER A N 1
ATOM 3559 C CA . SER A 1 484 ? 48.331 -9.330 -40.556 1.00 91.94 484 SER A CA 1
ATOM 3560 C C . SER A 1 484 ? 47.583 -9.153 -41.879 1.00 91.94 484 SER A C 1
ATOM 3562 O O . SER A 1 484 ? 48.178 -9.298 -42.941 1.00 91.94 484 SER A O 1
ATOM 3564 N N . LEU A 1 485 ? 46.281 -8.869 -41.843 1.00 94.38 485 LEU A N 1
ATOM 3565 C CA . LEU A 1 485 ? 45.516 -8.587 -43.056 1.00 94.38 485 LEU A CA 1
ATOM 3566 C C . LEU A 1 485 ? 45.887 -7.217 -43.641 1.00 94.38 485 LEU A C 1
ATOM 3568 O O . LEU A 1 485 ? 46.010 -7.075 -44.855 1.00 94.38 485 LEU A O 1
ATOM 3572 N N . GLN A 1 486 ? 46.114 -6.223 -42.782 1.00 92.38 486 GLN A N 1
ATOM 3573 C CA . GLN A 1 486 ? 46.549 -4.890 -43.187 1.00 92.38 486 GLN A CA 1
ATOM 3574 C C . GLN A 1 486 ? 47.918 -4.925 -43.882 1.00 92.38 486 GLN A C 1
ATOM 3576 O O . GLN A 1 486 ? 48.092 -4.253 -44.895 1.00 92.38 486 GLN A O 1
ATOM 3581 N N . SER A 1 487 ? 48.876 -5.713 -43.381 1.00 91.25 487 SER A N 1
ATOM 3582 C CA . SER A 1 487 ? 50.199 -5.839 -44.006 1.00 91.25 487 SER A CA 1
ATOM 3583 C C . SER A 1 487 ? 50.135 -6.519 -45.377 1.00 91.25 487 SER A C 1
ATOM 3585 O O . SER A 1 487 ? 50.801 -6.068 -46.303 1.00 91.25 487 SER A O 1
ATOM 3587 N N . LEU A 1 488 ? 49.286 -7.540 -45.536 1.00 93.12 488 LEU A N 1
ATOM 3588 C CA . LEU A 1 488 ? 49.051 -8.207 -46.823 1.00 93.12 488 LEU A CA 1
ATOM 3589 C C . LEU A 1 488 ? 48.340 -7.315 -47.844 1.00 93.12 488 LEU A C 1
ATOM 3591 O O . LEU A 1 488 ? 48.575 -7.451 -49.039 1.00 93.12 488 LEU A O 1
ATOM 3595 N N . LEU A 1 489 ? 47.453 -6.421 -47.399 1.00 90.75 489 LEU A N 1
ATOM 3596 C CA . LEU A 1 489 ? 46.823 -5.448 -48.293 1.00 90.75 489 LEU A CA 1
ATOM 3597 C C . LEU A 1 489 ? 47.809 -4.358 -48.725 1.00 90.75 489 LEU A C 1
ATOM 3599 O O . LEU A 1 489 ? 47.768 -3.956 -49.884 1.00 90.75 489 LEU A O 1
ATOM 3603 N N . ALA A 1 490 ? 48.709 -3.940 -47.830 1.00 88.75 490 ALA A N 1
ATOM 3604 C CA . ALA A 1 490 ? 49.725 -2.930 -48.113 1.00 88.75 490 ALA A CA 1
ATOM 3605 C C . ALA A 1 490 ? 50.860 -3.433 -49.028 1.00 88.75 490 ALA A C 1
ATOM 3607 O O . ALA A 1 490 ? 51.466 -2.635 -49.742 1.00 88.75 490 ALA A O 1
ATOM 3608 N N . ASP A 1 491 ? 51.164 -4.734 -49.014 1.00 89.38 491 ASP A N 1
ATOM 3609 C CA . ASP A 1 491 ? 52.153 -5.338 -49.909 1.00 89.38 491 ASP A CA 1
ATOM 3610 C C . ASP A 1 491 ? 51.546 -5.604 -51.294 1.00 89.38 491 ASP A C 1
ATOM 3612 O O . ASP A 1 491 ? 50.710 -6.490 -51.488 1.00 89.38 491 ASP A O 1
ATOM 3616 N N . GLU A 1 492 ? 51.990 -4.840 -52.296 1.00 82.88 492 GLU A N 1
ATOM 3617 C CA . GLU A 1 492 ? 51.469 -4.982 -53.653 1.00 82.88 492 GLU A CA 1
ATOM 3618 C C . GLU A 1 492 ? 51.765 -6.344 -54.287 1.00 82.88 492 GLU A C 1
ATOM 3620 O O . GLU A 1 492 ? 51.012 -6.770 -55.167 1.00 82.88 492 GLU A O 1
ATOM 3625 N N . ALA A 1 493 ? 52.824 -7.017 -53.827 1.00 83.88 493 ALA A N 1
ATOM 3626 C CA . ALA A 1 493 ? 53.270 -8.316 -54.309 1.00 83.88 493 ALA A CA 1
ATOM 3627 C C . ALA A 1 493 ? 52.651 -9.497 -53.537 1.00 83.88 493 ALA A C 1
ATOM 3629 O O . ALA A 1 493 ? 52.938 -10.655 -53.860 1.00 83.88 493 ALA A O 1
ATOM 3630 N N . ALA A 1 494 ? 51.803 -9.235 -52.536 1.00 84.81 494 ALA A N 1
ATOM 3631 C CA . ALA A 1 494 ? 51.192 -10.279 -51.726 1.00 84.81 494 ALA A CA 1
ATOM 3632 C C . ALA A 1 494 ? 50.327 -11.236 -52.577 1.00 84.81 494 ALA A C 1
ATOM 3634 O O . ALA A 1 494 ? 49.503 -10.789 -53.384 1.00 84.81 494 ALA A O 1
ATOM 3635 N N . PRO A 1 495 ? 50.441 -12.566 -52.386 1.00 86.62 495 PRO A N 1
ATOM 3636 C CA . PRO A 1 495 ? 49.596 -13.522 -53.091 1.00 86.62 495 PRO A CA 1
ATOM 3637 C C . PRO A 1 495 ? 48.114 -13.328 -52.745 1.00 86.62 495 PRO A C 1
ATOM 3639 O O . PRO A 1 495 ? 47.730 -13.429 -51.580 1.00 86.62 495 PRO A O 1
ATOM 3642 N N . ALA A 1 496 ? 47.252 -13.173 -53.756 1.00 84.69 496 ALA A N 1
ATOM 3643 C CA . ALA A 1 496 ? 45.808 -12.990 -53.556 1.00 84.69 496 ALA A CA 1
ATOM 3644 C C . ALA A 1 496 ? 45.159 -14.111 -52.715 1.00 84.69 496 ALA A C 1
ATOM 3646 O O . ALA A 1 496 ? 44.246 -13.862 -51.930 1.00 84.69 496 ALA A O 1
ATOM 3647 N N . ALA A 1 497 ? 45.662 -15.345 -52.831 1.00 87.88 497 ALA A N 1
ATOM 3648 C CA . ALA A 1 497 ? 45.213 -16.472 -52.014 1.00 87.88 497 ALA A CA 1
ATOM 3649 C C . ALA A 1 497 ? 45.529 -16.289 -50.517 1.00 87.88 497 ALA A C 1
ATOM 3651 O O . ALA A 1 497 ? 44.695 -16.622 -49.679 1.00 87.88 497 ALA A O 1
ATOM 3652 N N . ALA A 1 498 ? 46.696 -15.724 -50.185 1.00 90.25 498 ALA A N 1
ATOM 3653 C CA . ALA A 1 498 ? 47.084 -15.442 -48.804 1.00 90.25 498 ALA A CA 1
ATOM 3654 C C . ALA A 1 498 ? 46.220 -14.320 -48.210 1.00 90.25 498 ALA A C 1
ATOM 3656 O O . ALA A 1 498 ? 45.726 -14.452 -47.091 1.00 90.25 498 ALA A O 1
ATOM 3657 N N . THR A 1 499 ? 45.952 -13.262 -48.983 1.00 91.44 499 THR A N 1
ATOM 3658 C CA . THR A 1 499 ? 45.055 -12.168 -48.578 1.00 91.44 499 THR A CA 1
ATOM 3659 C C . THR A 1 499 ? 43.622 -12.661 -48.361 1.00 91.44 499 THR A C 1
ATOM 3661 O O . THR A 1 499 ? 42.995 -12.297 -47.367 1.00 91.44 499 THR A O 1
ATOM 3664 N N . ARG A 1 500 ? 43.115 -13.553 -49.228 1.00 91.62 500 ARG A N 1
ATOM 3665 C CA . ARG A 1 500 ? 41.798 -14.193 -49.058 1.00 91.62 500 ARG A CA 1
ATOM 3666 C C . ARG A 1 500 ? 41.733 -15.024 -47.778 1.00 91.62 500 ARG A C 1
ATOM 3668 O O . ARG A 1 500 ? 40.813 -14.844 -46.985 1.00 91.62 500 ARG A O 1
ATOM 3675 N N . GLN A 1 501 ? 42.727 -15.878 -47.544 1.00 93.25 501 GLN A N 1
ATOM 3676 C CA . GLN A 1 501 ? 42.782 -16.722 -46.349 1.00 93.25 501 GLN A CA 1
ATOM 3677 C C . GLN A 1 501 ? 42.855 -15.889 -45.058 1.00 93.25 501 GLN A C 1
ATOM 3679 O O . GLN A 1 501 ? 42.161 -16.190 -44.081 1.00 93.25 501 GLN A O 1
ATOM 3684 N N . ALA A 1 502 ? 43.661 -14.824 -45.045 1.00 93.00 502 ALA A N 1
ATOM 3685 C CA . ALA A 1 502 ? 43.734 -13.894 -43.920 1.00 93.00 502 ALA A CA 1
ATOM 3686 C C . ALA A 1 502 ? 42.401 -13.152 -43.703 1.00 93.00 502 ALA A C 1
ATOM 3688 O O . ALA A 1 502 ? 41.942 -13.034 -42.566 1.00 93.00 502 ALA A O 1
ATOM 3689 N N . GLY A 1 503 ? 41.736 -12.727 -44.784 1.00 93.06 503 GLY A N 1
ATOM 3690 C CA . GLY A 1 503 ? 40.407 -12.113 -44.750 1.00 93.06 503 GLY A CA 1
ATOM 3691 C C . GLY A 1 503 ? 39.332 -13.027 -44.164 1.00 93.06 503 GLY A C 1
ATOM 3692 O O . GLY A 1 503 ? 38.562 -12.611 -43.298 1.00 93.06 503 GLY A O 1
ATOM 3693 N N . GLU A 1 504 ? 39.300 -14.292 -44.580 1.00 92.25 504 GLU A N 1
ATOM 3694 C CA . GLU A 1 504 ? 38.364 -15.294 -44.057 1.00 92.25 504 GLU A CA 1
ATOM 3695 C C . GLU A 1 504 ? 38.613 -15.603 -42.579 1.00 92.25 504 GLU A C 1
ATOM 3697 O O . GLU A 1 504 ? 37.661 -15.715 -41.800 1.00 92.25 504 GLU A O 1
ATOM 3702 N N . SER A 1 505 ? 39.885 -15.691 -42.184 1.00 91.00 505 SER A N 1
ATOM 3703 C CA . SER A 1 505 ? 40.291 -15.926 -40.795 1.00 91.00 505 SER A CA 1
ATOM 3704 C C . SER A 1 505 ? 39.863 -14.764 -39.898 1.00 91.00 505 SER A C 1
ATOM 3706 O O . SER A 1 505 ? 39.209 -14.979 -38.876 1.00 91.00 505 SER A O 1
ATOM 3708 N N . PHE A 1 506 ? 40.131 -13.526 -40.326 1.00 94.38 506 PHE A N 1
ATOM 3709 C CA . PHE A 1 506 ? 39.700 -12.320 -39.622 1.00 94.38 506 PHE A CA 1
ATOM 3710 C C . PHE A 1 506 ? 38.172 -12.233 -39.518 1.00 94.38 506 PHE A C 1
ATOM 3712 O O . PHE A 1 506 ? 37.639 -12.000 -38.434 1.00 94.38 506 PHE A O 1
ATOM 3719 N N . ARG A 1 507 ? 37.446 -12.486 -40.615 1.00 93.31 507 ARG A N 1
ATOM 3720 C CA . ARG A 1 507 ? 35.974 -12.482 -40.629 1.00 93.31 507 ARG A CA 1
ATOM 3721 C C . ARG A 1 507 ? 35.389 -13.525 -39.678 1.00 93.31 507 ARG A C 1
ATOM 3723 O O . ARG A 1 507 ? 34.414 -13.243 -38.986 1.00 93.31 507 ARG A O 1
ATOM 3730 N N . THR A 1 508 ? 35.976 -14.718 -39.639 1.00 90.88 508 THR A N 1
ATOM 3731 C CA . THR A 1 508 ? 35.527 -15.803 -38.757 1.00 90.88 508 THR A CA 1
ATOM 3732 C C . THR A 1 508 ? 35.747 -15.441 -37.291 1.00 90.88 508 THR A C 1
ATOM 3734 O O . THR A 1 508 ? 34.824 -15.581 -36.489 1.00 90.88 508 THR A O 1
ATOM 3737 N N . ALA A 1 509 ? 36.926 -14.910 -36.955 1.00 90.06 509 ALA A N 1
ATOM 3738 C CA . ALA A 1 509 ? 37.240 -14.452 -35.604 1.00 90.06 509 ALA A CA 1
ATOM 3739 C C . ALA A 1 509 ? 36.319 -13.297 -35.166 1.00 90.06 509 ALA A C 1
ATOM 3741 O O . ALA A 1 509 ? 35.751 -13.329 -34.075 1.00 90.06 509 ALA A O 1
ATOM 3742 N N . LEU A 1 510 ? 36.077 -12.322 -36.050 1.00 91.38 510 LEU A N 1
ATOM 3743 C CA . LEU A 1 510 ? 35.161 -11.210 -35.793 1.00 91.38 510 LEU A CA 1
ATOM 3744 C C . LEU A 1 510 ? 33.716 -11.690 -35.575 1.00 91.38 510 LEU A C 1
ATOM 3746 O O . LEU A 1 510 ? 33.036 -11.209 -34.673 1.00 91.38 510 LEU A O 1
ATOM 3750 N N . GLY A 1 511 ? 33.248 -12.666 -36.359 1.00 86.69 511 GLY A N 1
ATOM 3751 C CA . GLY A 1 511 ? 31.884 -13.199 -36.268 1.00 86.69 511 GLY A CA 1
ATOM 3752 C C . GLY A 1 511 ? 31.576 -13.965 -34.975 1.00 86.69 511 GLY A C 1
ATOM 3753 O O . GLY A 1 511 ? 30.405 -14.110 -34.613 1.00 86.69 511 GLY A O 1
ATOM 3754 N N . GLN A 1 512 ? 32.601 -14.441 -34.266 1.00 85.75 512 GLN A N 1
ATOM 3755 C CA . GLN A 1 512 ? 32.462 -15.119 -32.972 1.00 85.75 512 GLN A CA 1
ATOM 3756 C C . GLN A 1 512 ? 32.468 -14.146 -31.787 1.00 85.75 512 GLN A C 1
ATOM 3758 O O . GLN A 1 512 ? 32.112 -14.532 -30.673 1.00 85.75 512 GLN A O 1
ATOM 3763 N N . ARG A 1 513 ? 32.829 -12.881 -32.016 1.00 83.19 513 ARG A N 1
ATOM 3764 C CA . ARG A 1 513 ? 33.013 -11.896 -30.959 1.00 83.19 513 ARG A CA 1
ATOM 3765 C C . ARG A 1 513 ? 31.728 -11.132 -30.650 1.00 83.19 513 ARG A C 1
ATOM 3767 O O . ARG A 1 513 ? 31.075 -10.581 -31.534 1.00 83.19 513 ARG A O 1
ATOM 3774 N N . THR A 1 514 ? 31.416 -11.020 -29.363 1.00 82.06 514 THR A N 1
ATOM 3775 C CA . THR A 1 514 ? 30.433 -10.056 -28.854 1.00 82.06 514 THR A CA 1
ATOM 3776 C C . THR A 1 514 ? 31.189 -8.846 -28.319 1.00 82.06 514 THR A C 1
ATOM 3778 O O . THR A 1 514 ? 31.986 -8.974 -27.391 1.00 82.06 514 THR A O 1
ATOM 3781 N N . VAL A 1 515 ? 30.976 -7.672 -28.915 1.00 86.31 515 VAL A N 1
ATOM 3782 C CA . VAL A 1 515 ? 31.627 -6.428 -28.482 1.00 86.31 515 VAL A CA 1
ATOM 3783 C C . VAL A 1 515 ? 30.666 -5.673 -27.572 1.00 86.31 515 VAL A C 1
ATOM 3785 O O . VAL A 1 515 ? 29.595 -5.255 -28.004 1.00 86.31 515 VAL A O 1
ATOM 3788 N N . LEU A 1 516 ? 31.038 -5.528 -26.301 1.00 86.38 516 LEU A N 1
ATOM 3789 C CA . LEU A 1 516 ? 30.255 -4.762 -25.332 1.00 86.38 516 LEU A CA 1
ATOM 3790 C C . LEU A 1 516 ? 30.477 -3.250 -25.515 1.00 86.38 516 LEU A C 1
ATOM 3792 O O . L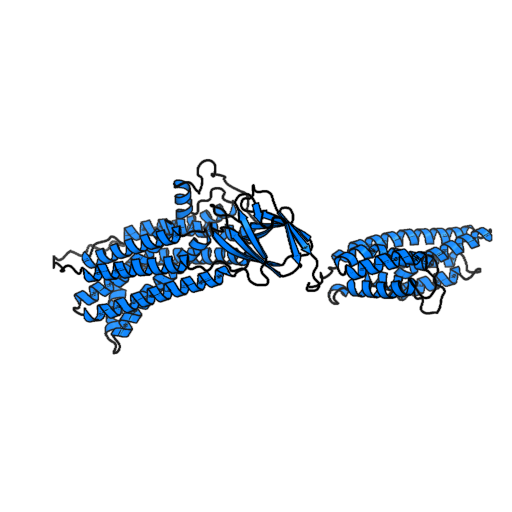EU A 1 516 ? 31.555 -2.855 -25.969 1.00 86.38 516 LEU A O 1
ATOM 3796 N N . PRO A 1 517 ? 29.525 -2.396 -25.094 1.00 88.25 517 PRO A N 1
ATOM 3797 C CA . PRO A 1 517 ? 29.619 -0.938 -25.235 1.00 88.25 517 PRO A CA 1
ATOM 3798 C C . PRO A 1 517 ? 30.918 -0.301 -24.724 1.00 88.25 517 PRO A C 1
ATOM 3800 O O . PRO A 1 517 ? 31.432 0.622 -25.349 1.00 88.25 517 PRO A O 1
ATOM 3803 N N . ASP A 1 518 ? 31.499 -0.825 -23.642 1.00 86.25 518 ASP A N 1
ATOM 3804 C CA . ASP A 1 518 ? 32.792 -0.361 -23.115 1.00 86.25 518 ASP A CA 1
ATOM 3805 C C . ASP A 1 518 ? 33.938 -0.553 -24.130 1.00 86.25 518 ASP A C 1
ATOM 3807 O O . ASP A 1 518 ? 34.704 0.376 -24.399 1.00 86.25 518 ASP A O 1
ATOM 3811 N N . ALA A 1 519 ? 34.000 -1.729 -24.765 1.00 87.75 519 ALA A N 1
ATOM 3812 C CA . ALA A 1 519 ? 34.983 -2.042 -25.800 1.00 87.75 519 ALA A CA 1
ATOM 3813 C C . ALA A 1 519 ? 34.701 -1.288 -27.109 1.00 87.75 519 ALA A C 1
ATOM 3815 O O . ALA A 1 519 ? 35.642 -0.851 -27.770 1.00 87.75 519 ALA A O 1
ATOM 3816 N N . MET A 1 520 ? 33.423 -1.077 -27.458 1.00 91.69 520 MET A N 1
ATOM 3817 C CA . MET A 1 520 ? 33.033 -0.249 -28.606 1.00 91.69 520 MET A CA 1
ATOM 3818 C C . MET A 1 520 ? 33.579 1.178 -28.454 1.00 91.69 520 MET A C 1
ATOM 3820 O O . MET A 1 520 ? 34.252 1.680 -29.353 1.00 91.69 520 MET A O 1
ATOM 3824 N N . LEU A 1 521 ? 33.344 1.809 -27.297 1.00 92.25 521 LEU A N 1
ATOM 3825 C CA . LEU A 1 521 ? 33.801 3.172 -27.004 1.00 92.25 521 LEU A CA 1
ATOM 3826 C C . LEU A 1 521 ? 35.326 3.262 -26.930 1.00 92.25 521 LEU A C 1
ATOM 3828 O O . LEU A 1 521 ? 35.907 4.205 -27.463 1.00 92.25 521 LEU A O 1
ATOM 3832 N N . ALA A 1 522 ? 35.988 2.267 -26.330 1.00 89.31 522 ALA A N 1
ATOM 3833 C CA . ALA A 1 522 ? 37.447 2.187 -26.325 1.00 89.31 522 ALA A CA 1
ATOM 3834 C C . ALA A 1 522 ? 38.024 2.105 -27.750 1.00 89.31 522 ALA A C 1
ATOM 3836 O O . ALA A 1 522 ? 39.001 2.787 -28.059 1.00 89.31 522 ALA A O 1
ATOM 3837 N N . G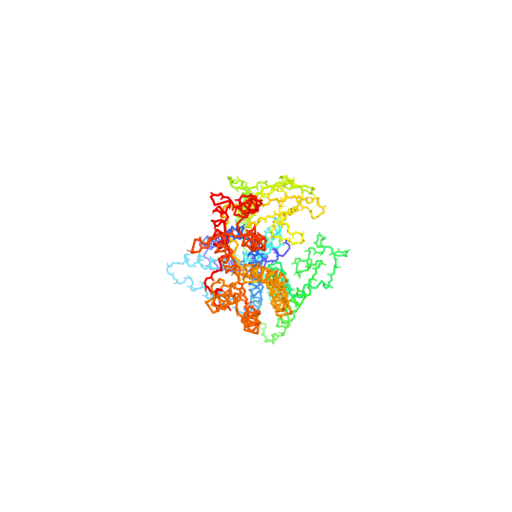LY A 1 523 ? 37.403 1.319 -28.632 1.00 90.38 523 GLY A N 1
ATOM 3838 C CA . GLY A 1 523 ? 37.792 1.224 -30.037 1.00 90.38 523 GLY A CA 1
ATOM 3839 C C . GLY A 1 523 ? 37.546 2.506 -30.827 1.00 90.38 523 GLY A C 1
ATOM 3840 O O . GLY A 1 523 ? 38.407 2.914 -31.604 1.00 90.38 523 GLY A O 1
ATOM 3841 N N . ALA A 1 524 ? 36.412 3.172 -30.601 1.00 91.88 524 ALA A N 1
ATOM 3842 C CA . ALA A 1 524 ? 36.104 4.463 -31.215 1.00 91.88 524 ALA A CA 1
ATOM 3843 C C . ALA A 1 524 ? 37.109 5.547 -30.790 1.00 91.88 524 ALA A C 1
ATOM 3845 O O . ALA A 1 524 ? 37.622 6.283 -31.632 1.00 91.88 524 ALA A O 1
ATOM 3846 N N . ALA A 1 525 ? 37.462 5.596 -29.501 1.00 90.06 525 ALA A N 1
ATOM 3847 C CA . ALA A 1 525 ? 38.474 6.515 -28.987 1.00 90.06 525 ALA A CA 1
ATOM 3848 C C . ALA A 1 525 ? 39.863 6.228 -29.585 1.00 90.06 525 ALA A C 1
ATOM 3850 O O . ALA A 1 525 ? 40.560 7.154 -29.996 1.00 90.06 525 ALA A O 1
ATOM 3851 N N . ALA A 1 526 ? 40.245 4.951 -29.705 1.00 86.88 526 ALA A N 1
ATOM 3852 C CA . ALA A 1 526 ? 41.508 4.551 -30.328 1.00 86.88 526 ALA A CA 1
ATOM 3853 C C . ALA A 1 526 ? 41.573 4.897 -31.828 1.00 86.88 526 ALA A C 1
ATOM 3855 O O . ALA A 1 526 ? 42.644 5.233 -32.330 1.00 86.88 526 ALA A O 1
ATOM 3856 N N . ALA A 1 527 ? 40.442 4.859 -32.541 1.00 87.56 527 ALA A N 1
ATOM 3857 C CA . ALA A 1 527 ? 40.366 5.274 -33.942 1.00 87.56 527 ALA A CA 1
ATOM 3858 C C . ALA A 1 527 ? 40.570 6.791 -34.116 1.00 87.56 527 ALA A C 1
ATOM 3860 O O . ALA A 1 527 ? 41.221 7.225 -35.066 1.00 87.56 527 ALA A O 1
ATOM 3861 N N . LEU A 1 528 ? 40.063 7.602 -33.180 1.00 86.81 528 LEU A N 1
ATOM 3862 C CA . LEU A 1 528 ? 40.243 9.060 -33.192 1.00 86.81 528 LEU A CA 1
ATOM 3863 C C . LEU A 1 528 ? 41.607 9.515 -32.645 1.00 86.81 528 LEU A C 1
ATOM 3865 O O . LEU A 1 528 ? 42.063 10.606 -32.992 1.00 86.81 528 LEU A O 1
ATOM 3869 N N . SER A 1 529 ? 42.267 8.683 -31.836 1.00 83.06 529 SER A N 1
ATOM 3870 C CA . SER A 1 529 ? 43.574 8.954 -31.224 1.00 83.06 529 SER A CA 1
ATOM 3871 C C . SER A 1 529 ? 44.545 7.769 -31.396 1.00 83.06 529 SER A C 1
ATOM 3873 O O . SER A 1 529 ? 44.851 7.080 -30.419 1.00 83.06 529 SER A O 1
ATOM 3875 N N . PRO A 1 530 ? 45.048 7.507 -32.618 1.00 75.31 530 PRO A N 1
ATOM 3876 C CA . PRO A 1 530 ? 45.961 6.394 -32.876 1.00 75.31 530 PRO A CA 1
ATOM 3877 C C . PRO A 1 530 ? 47.301 6.557 -32.137 1.00 75.31 530 PRO A C 1
ATOM 3879 O O . PRO A 1 530 ? 47.925 7.618 -32.175 1.00 75.31 530 PRO A O 1
ATOM 3882 N N . ALA A 1 531 ? 47.769 5.481 -31.495 1.00 63.66 531 ALA A N 1
ATOM 3883 C CA . ALA A 1 531 ? 48.936 5.485 -30.604 1.00 63.66 531 ALA A CA 1
ATOM 3884 C C . ALA A 1 531 ? 50.288 5.770 -31.299 1.00 63.66 531 ALA A C 1
ATOM 3886 O O . ALA A 1 531 ? 51.227 6.213 -30.643 1.00 63.66 531 ALA A O 1
ATOM 3887 N N . GLU A 1 532 ? 50.395 5.555 -32.614 1.00 58.16 532 GLU A N 1
ATOM 3888 C CA . GLU A 1 532 ? 51.655 5.649 -33.377 1.00 58.16 532 GLU A CA 1
ATOM 3889 C C . GLU A 1 532 ? 51.777 6.929 -34.228 1.00 58.16 532 GLU A C 1
ATOM 3891 O O . GLU A 1 532 ? 52.505 6.964 -35.215 1.00 58.16 532 GLU A O 1
ATOM 3896 N N . GLY A 1 533 ? 51.041 7.996 -33.896 1.00 57.81 533 GLY A N 1
ATOM 3897 C CA . GLY A 1 533 ? 51.104 9.252 -34.663 1.00 57.81 533 GLY A CA 1
ATOM 3898 C C . GLY A 1 533 ? 50.546 9.144 -36.091 1.00 57.81 533 GLY A C 1
ATOM 3899 O O . GLY A 1 533 ? 50.834 9.992 -36.935 1.00 57.81 533 GLY A O 1
ATOM 3900 N N . GLY A 1 534 ? 49.746 8.107 -36.363 1.00 66.75 534 GLY A N 1
ATOM 3901 C CA . GLY A 1 534 ? 49.072 7.902 -37.642 1.00 66.75 534 GLY A CA 1
ATOM 3902 C C . GLY A 1 534 ? 48.061 9.006 -37.962 1.00 66.75 534 GLY A C 1
ATOM 3903 O O . GLY A 1 534 ? 47.470 9.628 -37.075 1.00 66.75 534 GLY A O 1
ATOM 3904 N N . THR A 1 535 ? 47.841 9.259 -39.251 1.00 75.00 535 THR A N 1
ATOM 3905 C CA . THR A 1 535 ? 46.827 10.214 -39.702 1.00 75.00 535 THR A CA 1
ATOM 3906 C C . THR A 1 535 ? 45.432 9.612 -39.545 1.00 75.00 535 THR A C 1
ATOM 3908 O O . THR A 1 535 ? 45.133 8.553 -40.089 1.00 75.00 535 THR A O 1
ATOM 3911 N N . VAL A 1 536 ? 44.563 10.298 -38.799 1.00 80.56 536 VAL A N 1
ATOM 3912 C CA . VAL A 1 536 ? 43.142 9.933 -38.680 1.00 80.56 536 VAL A CA 1
ATOM 3913 C C . VAL A 1 536 ? 42.462 10.160 -40.024 1.00 80.56 536 VAL A C 1
ATOM 3915 O O . VAL A 1 536 ? 42.538 11.260 -40.581 1.00 80.56 536 VAL A O 1
ATOM 3918 N N . THR A 1 537 ? 41.803 9.126 -40.533 1.00 84.62 537 THR A N 1
ATOM 3919 C CA . THR A 1 537 ? 41.169 9.129 -41.856 1.00 84.62 537 THR A CA 1
ATOM 3920 C C . THR A 1 537 ? 39.655 9.352 -41.759 1.00 84.62 537 THR A C 1
ATOM 3922 O O . THR A 1 537 ? 39.084 9.205 -40.673 1.00 84.62 537 THR A O 1
ATOM 3925 N N . PRO A 1 538 ? 38.967 9.740 -42.851 1.00 85.94 538 PRO A N 1
ATOM 3926 C CA . PRO A 1 538 ? 37.508 9.874 -42.851 1.00 85.94 538 PRO A CA 1
ATOM 3927 C C . PRO A 1 538 ? 36.791 8.593 -42.409 1.00 85.94 538 PRO A C 1
ATOM 3929 O O . PRO A 1 538 ? 35.757 8.665 -41.747 1.00 85.94 538 PRO A O 1
ATOM 3932 N N . GLU A 1 539 ? 37.364 7.429 -42.718 1.00 87.81 539 GLU A N 1
ATOM 3933 C CA . GLU A 1 539 ? 36.851 6.123 -42.311 1.00 87.81 539 GLU A CA 1
ATOM 3934 C C . GLU A 1 539 ? 36.944 5.918 -40.793 1.00 87.81 539 GLU A C 1
ATOM 3936 O O . GLU A 1 539 ? 36.003 5.402 -40.193 1.00 87.81 539 GLU A O 1
ATOM 3941 N N . ASP A 1 540 ? 38.030 6.374 -40.154 1.00 87.06 540 ASP A N 1
ATOM 3942 C CA . ASP A 1 540 ? 38.183 6.321 -38.692 1.00 87.06 540 ASP A CA 1
ATOM 3943 C C . ASP A 1 540 ? 37.145 7.220 -37.994 1.00 87.06 540 ASP A C 1
ATOM 3945 O O . ASP A 1 540 ? 36.536 6.830 -36.995 1.00 87.06 540 ASP A O 1
ATOM 3949 N N . VAL A 1 541 ? 36.890 8.410 -38.555 1.00 88.00 541 VAL A N 1
ATOM 3950 C CA . VAL A 1 541 ? 35.865 9.343 -38.057 1.00 88.00 541 VAL A CA 1
ATOM 3951 C C . VAL A 1 541 ? 34.461 8.769 -38.232 1.00 88.00 541 VAL A C 1
ATOM 3953 O O . VAL A 1 541 ? 33.635 8.881 -37.324 1.00 88.00 541 VAL A O 1
ATOM 3956 N N . ALA A 1 542 ? 34.179 8.144 -39.377 1.00 88.38 542 ALA A N 1
ATOM 3957 C CA . ALA A 1 542 ? 32.901 7.493 -39.639 1.00 88.38 542 ALA A CA 1
ATOM 3958 C C . ALA A 1 542 ? 32.663 6.330 -38.668 1.00 88.38 542 ALA A C 1
ATOM 3960 O O . ALA A 1 542 ? 31.595 6.251 -38.063 1.00 88.38 542 ALA A O 1
ATOM 3961 N N . ALA A 1 543 ? 33.671 5.481 -38.454 1.00 89.06 543 ALA A N 1
ATOM 3962 C CA . ALA A 1 543 ? 33.578 4.344 -37.546 1.00 89.06 543 ALA A CA 1
ATOM 3963 C C . ALA A 1 543 ? 33.332 4.781 -36.093 1.00 89.06 543 ALA A C 1
ATOM 3965 O O . ALA A 1 543 ? 32.458 4.233 -35.421 1.00 89.06 543 ALA A O 1
ATOM 3966 N N . ALA A 1 544 ? 34.041 5.814 -35.626 1.00 90.50 544 ALA A N 1
ATOM 3967 C CA . ALA A 1 544 ? 33.807 6.385 -34.304 1.00 90.50 544 ALA A CA 1
ATOM 3968 C C . ALA A 1 544 ? 32.408 7.013 -34.192 1.00 90.50 544 ALA A C 1
ATOM 3970 O O . ALA A 1 544 ? 31.700 6.758 -33.223 1.00 90.50 544 ALA A O 1
ATOM 3971 N N . SER A 1 545 ? 31.976 7.772 -35.206 1.00 90.94 545 SER A N 1
ATOM 3972 C CA . SER A 1 545 ? 30.656 8.419 -35.222 1.00 90.94 545 SER A CA 1
ATOM 3973 C C . SER A 1 545 ? 29.507 7.415 -35.129 1.00 90.94 545 SER A C 1
ATOM 3975 O O . SER A 1 545 ? 28.537 7.666 -34.419 1.00 90.94 545 SER A O 1
ATOM 3977 N N . GLU A 1 546 ? 29.606 6.285 -35.832 1.00 91.12 546 GLU A N 1
ATOM 3978 C CA . GLU A 1 546 ? 28.596 5.222 -35.796 1.00 91.12 546 GLU A CA 1
ATOM 3979 C C . GLU A 1 546 ? 28.489 4.586 -34.407 1.00 91.12 546 GLU A C 1
ATOM 3981 O O . GLU A 1 546 ? 27.392 4.489 -33.855 1.00 91.12 546 GLU A O 1
ATOM 3986 N N . VAL A 1 547 ? 29.622 4.245 -33.783 1.00 93.00 547 VAL A N 1
ATOM 3987 C CA . VAL A 1 547 ? 29.639 3.739 -32.400 1.00 93.00 547 VAL A CA 1
ATOM 3988 C C . VAL A 1 547 ? 28.999 4.741 -31.436 1.00 93.00 547 VAL A C 1
ATOM 3990 O O . VAL A 1 547 ? 28.178 4.357 -30.600 1.00 93.00 547 VAL A O 1
ATOM 3993 N N . THR A 1 548 ? 29.330 6.027 -31.568 1.00 93.19 548 THR A N 1
ATOM 3994 C CA . THR A 1 548 ? 28.757 7.084 -30.728 1.00 93.19 548 THR A CA 1
ATOM 3995 C C . THR A 1 548 ? 27.242 7.168 -30.893 1.00 93.19 548 THR A C 1
ATOM 3997 O O . THR A 1 548 ? 26.530 7.231 -29.893 1.00 93.19 548 THR A O 1
ATOM 4000 N N . ARG A 1 549 ? 26.723 7.125 -32.131 1.00 93.62 549 ARG A N 1
ATOM 4001 C CA . ARG A 1 549 ? 25.274 7.179 -32.408 1.00 93.62 549 ARG A CA 1
ATOM 4002 C C . ARG A 1 549 ? 24.523 6.001 -31.804 1.00 93.62 549 ARG A C 1
ATOM 4004 O O . ARG A 1 549 ? 23.471 6.219 -31.211 1.00 93.62 549 ARG A O 1
ATOM 4011 N N . LEU A 1 550 ? 25.074 4.793 -31.913 1.00 93.50 550 LEU A N 1
ATOM 4012 C CA . LEU A 1 550 ? 24.471 3.576 -31.363 1.00 93.50 550 LEU A CA 1
ATOM 4013 C C . LEU A 1 550 ? 24.317 3.640 -29.838 1.00 93.50 550 LEU A C 1
ATOM 4015 O O . LEU A 1 550 ? 23.330 3.163 -29.282 1.00 93.50 550 LEU A O 1
ATOM 4019 N N . LEU A 1 551 ? 25.287 4.243 -29.148 1.00 93.88 551 LEU A N 1
ATOM 4020 C CA . LEU A 1 551 ? 25.323 4.280 -27.683 1.00 93.88 551 LEU A CA 1
ATOM 4021 C C . LEU A 1 551 ? 24.711 5.547 -27.082 1.00 93.88 551 LEU A C 1
ATOM 4023 O O . LEU A 1 551 ? 24.408 5.579 -25.888 1.00 93.88 551 LEU A O 1
ATOM 4027 N N . LEU A 1 552 ? 24.472 6.576 -27.890 1.00 91.69 552 LEU A N 1
ATOM 4028 C CA . LEU A 1 552 ? 23.917 7.845 -27.439 1.00 91.69 552 LEU A CA 1
ATOM 4029 C C . LEU A 1 552 ? 22.553 7.714 -26.727 1.00 91.69 552 LEU A C 1
ATOM 4031 O O . LEU A 1 552 ? 22.395 8.353 -25.685 1.00 91.69 552 LEU A O 1
ATOM 4035 N N . PRO A 1 553 ? 21.593 6.877 -27.180 1.00 89.88 553 PRO A N 1
ATOM 4036 C CA . PRO A 1 553 ? 20.341 6.674 -26.451 1.00 89.88 553 PRO A CA 1
ATOM 4037 C C . PRO A 1 553 ? 20.555 6.080 -25.054 1.00 89.88 553 PRO A C 1
ATOM 4039 O O . PRO A 1 553 ? 19.860 6.464 -24.116 1.00 89.88 553 PRO A O 1
ATOM 4042 N N . LEU A 1 554 ? 21.532 5.178 -24.884 1.00 88.31 554 LEU A N 1
ATOM 4043 C CA . LEU A 1 554 ? 21.876 4.633 -23.567 1.00 88.31 554 LEU A CA 1
ATOM 4044 C C . LEU A 1 554 ? 22.449 5.714 -22.655 1.00 88.31 554 LEU A C 1
ATOM 4046 O O . LEU A 1 554 ? 22.012 5.843 -21.514 1.00 88.31 554 LEU A O 1
ATOM 4050 N N . VAL A 1 555 ? 23.389 6.512 -23.163 1.00 88.19 555 VAL A N 1
ATOM 4051 C CA . VAL A 1 555 ? 24.010 7.594 -22.391 1.00 88.19 555 VAL A CA 1
ATOM 4052 C C . VAL A 1 555 ? 22.984 8.660 -22.027 1.00 88.19 555 VAL A C 1
ATOM 4054 O O . VAL A 1 555 ? 22.982 9.122 -20.895 1.00 88.19 555 VAL A O 1
ATOM 4057 N N . GLN A 1 556 ? 22.041 8.986 -22.914 1.00 87.06 556 GLN A N 1
ATOM 4058 C CA . GLN A 1 556 ? 20.972 9.944 -22.621 1.00 87.06 556 GLN A CA 1
ATOM 4059 C C . GLN A 1 556 ? 20.083 9.509 -21.445 1.00 87.06 556 GLN A C 1
ATOM 4061 O O . GLN A 1 556 ? 19.587 10.365 -20.715 1.00 87.06 556 GLN A O 1
ATOM 4066 N N . ARG A 1 557 ? 19.902 8.198 -21.233 1.00 81.56 557 ARG A N 1
ATOM 4067 C CA . ARG A 1 557 ? 19.151 7.668 -20.082 1.00 81.56 557 ARG A CA 1
ATOM 4068 C C . ARG A 1 557 ? 19.928 7.765 -18.767 1.00 81.56 557 ARG A C 1
ATOM 4070 O O . ARG A 1 557 ? 19.308 7.913 -17.720 1.00 81.56 557 ARG A O 1
ATOM 4077 N N . VAL A 1 558 ? 21.258 7.663 -18.813 1.00 81.69 558 VAL A N 1
ATOM 4078 C CA . VAL A 1 558 ? 22.104 7.503 -17.615 1.00 81.69 558 VAL A CA 1
ATOM 4079 C C . VAL A 1 558 ? 22.814 8.800 -17.219 1.00 81.69 558 VAL A C 1
ATOM 4081 O O . VAL A 1 558 ? 22.831 9.148 -16.042 1.00 81.69 558 VAL A O 1
ATOM 4084 N N . GLU A 1 559 ? 23.368 9.533 -18.187 1.00 85.88 559 GLU A N 1
ATOM 4085 C CA . GLU A 1 559 ? 24.024 10.834 -18.012 1.00 85.88 559 GLU A CA 1
ATOM 4086 C C . GLU A 1 559 ? 23.590 11.818 -19.126 1.00 85.88 559 GLU A C 1
ATOM 4088 O O . GLU A 1 559 ? 24.303 12.004 -20.118 1.00 85.88 559 GLU A O 1
ATOM 4093 N N . PRO A 1 560 ? 22.423 12.483 -18.984 1.00 82.25 560 PRO A N 1
ATOM 4094 C CA . PRO A 1 560 ? 21.861 13.342 -20.031 1.00 82.25 560 PRO A CA 1
ATOM 4095 C C . PRO A 1 560 ? 22.758 14.541 -20.371 1.00 82.25 560 PRO A C 1
ATOM 4097 O O . PRO A 1 560 ? 22.852 14.926 -21.533 1.00 82.25 560 PRO A O 1
ATOM 4100 N N . GLU A 1 561 ? 23.479 15.094 -19.392 1.00 83.19 561 GLU A N 1
ATOM 4101 C CA . GLU A 1 561 ? 24.429 16.189 -19.628 1.00 83.19 561 GLU A CA 1
ATOM 4102 C C . GLU A 1 561 ? 25.609 15.767 -20.513 1.00 83.19 561 GLU A C 1
ATOM 4104 O O . GLU A 1 561 ? 26.061 16.548 -21.349 1.00 83.19 561 GLU A O 1
ATOM 4109 N N . VAL A 1 562 ? 26.109 14.534 -20.349 1.00 87.50 562 VAL A N 1
ATOM 4110 C CA . VAL A 1 562 ? 27.141 13.974 -21.235 1.00 87.50 562 VAL A CA 1
ATOM 4111 C C . VAL A 1 562 ? 26.560 13.782 -22.630 1.00 87.50 562 VAL A C 1
ATOM 4113 O O . VAL A 1 562 ? 27.195 14.164 -23.605 1.00 87.50 562 VAL A O 1
ATOM 4116 N N . ALA A 1 563 ? 25.339 13.253 -22.738 1.00 86.94 563 ALA A N 1
ATOM 4117 C CA . ALA A 1 563 ? 24.697 13.021 -24.029 1.00 86.94 563 ALA A CA 1
ATOM 4118 C C . ALA A 1 563 ? 24.508 14.309 -24.850 1.00 86.94 563 ALA A C 1
ATOM 4120 O O . ALA A 1 563 ? 24.705 14.286 -26.063 1.00 86.94 563 ALA A O 1
ATOM 4121 N N . GLU A 1 564 ? 24.157 15.433 -24.222 1.00 86.44 564 GLU A N 1
ATOM 4122 C CA . GLU A 1 564 ? 24.010 16.714 -24.930 1.00 86.44 564 GLU A CA 1
ATOM 4123 C C . GLU A 1 564 ? 25.351 17.291 -25.412 1.00 86.44 564 GLU A C 1
ATOM 4125 O O . GLU A 1 564 ? 25.435 17.806 -26.533 1.00 86.44 564 GLU A O 1
ATOM 4130 N N . ARG A 1 565 ? 26.427 17.143 -24.624 1.00 88.44 565 ARG A N 1
ATOM 4131 C CA . ARG A 1 565 ? 27.783 17.504 -25.077 1.00 88.44 565 ARG A CA 1
ATOM 4132 C C . ARG A 1 565 ? 28.221 16.641 -26.259 1.00 88.44 565 ARG A C 1
ATOM 4134 O O . ARG A 1 565 ? 28.526 17.178 -27.322 1.00 88.44 565 ARG A O 1
ATOM 4141 N N . VAL A 1 566 ? 28.060 15.323 -26.133 1.00 89.75 566 VAL A N 1
ATOM 4142 C CA . VAL A 1 566 ? 28.379 14.349 -27.184 1.00 89.75 566 VAL A CA 1
ATOM 4143 C C . VAL A 1 566 ? 27.615 14.646 -28.477 1.00 89.75 566 VAL A C 1
ATOM 4145 O O . VAL A 1 566 ? 28.199 14.584 -29.554 1.00 89.75 566 VAL A O 1
ATOM 4148 N N . LYS A 1 567 ? 26.317 14.986 -28.413 1.00 88.62 567 LYS A N 1
ATOM 4149 C CA . LYS A 1 567 ? 25.518 15.372 -29.597 1.00 88.62 567 LYS A CA 1
ATOM 4150 C C . LYS A 1 567 ? 26.124 16.561 -30.333 1.00 88.62 567 LYS A C 1
ATOM 4152 O O . LYS A 1 567 ? 26.179 16.560 -31.564 1.00 88.62 567 LYS A O 1
ATOM 4157 N N . THR A 1 568 ? 26.560 17.561 -29.575 1.00 85.94 568 THR A N 1
ATOM 4158 C CA . THR A 1 568 ? 27.154 18.789 -30.107 1.00 85.94 568 THR A CA 1
ATOM 4159 C C . THR A 1 568 ? 28.481 18.484 -30.796 1.00 85.94 568 THR A C 1
ATOM 4161 O O . THR A 1 568 ? 28.674 18.849 -31.959 1.00 85.94 568 THR A O 1
ATOM 4164 N N . ASP A 1 569 ? 29.348 17.721 -30.132 1.00 85.81 569 ASP A N 1
ATOM 4165 C CA . ASP A 1 569 ? 30.654 17.337 -30.666 1.00 85.81 569 ASP A CA 1
ATOM 4166 C C . ASP A 1 569 ? 30.525 16.407 -31.881 1.00 85.81 569 ASP A C 1
ATOM 4168 O O . ASP A 1 569 ? 31.241 16.557 -32.874 1.00 85.81 569 ASP A O 1
ATOM 4172 N N . LEU A 1 570 ? 29.550 15.492 -31.865 1.00 86.31 570 LEU A N 1
ATOM 4173 C CA . LEU A 1 570 ? 29.267 14.562 -32.962 1.00 86.31 570 LEU A CA 1
ATOM 4174 C C . LEU A 1 570 ? 28.792 15.282 -34.225 1.00 86.31 570 LEU A C 1
ATOM 4176 O O . LEU A 1 570 ? 29.153 14.885 -35.333 1.00 86.31 570 LEU A O 1
ATOM 4180 N N . ALA A 1 571 ? 28.007 16.351 -34.077 1.00 84.06 571 ALA A N 1
ATOM 4181 C CA . ALA A 1 571 ? 27.577 17.180 -35.200 1.00 84.06 571 ALA A CA 1
ATOM 4182 C C . ALA A 1 571 ? 28.742 17.978 -35.822 1.00 84.06 571 ALA A C 1
ATOM 4184 O O . ALA A 1 571 ? 28.735 18.241 -37.028 1.00 84.06 571 ALA A O 1
ATOM 4185 N N . GLY A 1 572 ? 29.744 18.348 -35.016 1.00 76.62 572 GLY A N 1
ATOM 4186 C CA . GLY A 1 572 ? 30.945 19.066 -35.456 1.00 76.62 572 GLY A CA 1
ATOM 4187 C C . GLY A 1 572 ? 32.037 18.172 -36.057 1.00 76.62 572 GLY A C 1
ATOM 4188 O O . GLY A 1 572 ? 32.812 18.629 -36.902 1.00 76.62 572 GLY A O 1
ATOM 4189 N N . LEU A 1 573 ? 32.075 16.889 -35.683 1.00 77.38 573 LEU A N 1
ATOM 4190 C CA . LEU A 1 573 ? 33.151 15.954 -36.030 1.00 77.38 573 LEU A CA 1
ATOM 4191 C C . LEU A 1 573 ? 33.443 15.821 -37.545 1.00 77.38 573 LEU A C 1
ATOM 4193 O O . LEU A 1 573 ? 34.620 15.822 -37.909 1.00 77.38 573 LEU A O 1
ATOM 4197 N N . PRO A 1 574 ? 32.444 15.777 -38.456 1.00 67.94 574 PRO A N 1
ATOM 4198 C CA . PRO A 1 574 ? 32.698 15.690 -39.899 1.00 67.94 574 PRO A CA 1
ATOM 4199 C C . PRO A 1 574 ? 33.254 16.982 -40.520 1.00 67.94 574 PRO A C 1
ATOM 4201 O O . PRO A 1 574 ? 33.824 16.937 -41.608 1.00 67.94 574 PRO A O 1
ATOM 4204 N N . ARG A 1 575 ? 33.055 18.140 -39.872 1.00 61.97 575 ARG A N 1
ATOM 4205 C CA . ARG A 1 575 ? 33.401 19.470 -40.412 1.00 61.97 575 ARG A CA 1
ATOM 4206 C C . ARG A 1 575 ? 34.770 19.961 -39.937 1.00 61.97 575 ARG A C 1
ATOM 4208 O O . ARG A 1 575 ? 35.500 20.551 -40.727 1.00 61.97 575 ARG A O 1
ATOM 4215 N N . ASP A 1 576 ? 35.137 19.644 -38.695 1.00 56.00 576 ASP A N 1
ATOM 4216 C CA . ASP A 1 576 ? 36.370 20.097 -38.034 1.00 56.00 576 ASP A CA 1
ATOM 4217 C C . ASP A 1 576 ? 37.311 18.940 -37.677 1.00 56.00 576 ASP A C 1
ATOM 4219 O O . ASP A 1 576 ? 37.969 18.929 -36.635 1.00 56.00 576 ASP A O 1
ATOM 4223 N N . ALA A 1 577 ? 37.446 17.966 -38.579 1.00 55.09 577 ALA A N 1
ATOM 4224 C CA . ALA A 1 577 ? 38.369 16.841 -38.430 1.00 55.09 577 ALA A CA 1
ATOM 4225 C C . ALA A 1 577 ? 39.863 17.244 -38.470 1.00 55.09 577 ALA A C 1
ATOM 4227 O O . ALA A 1 577 ? 40.714 16.386 -38.684 1.00 55.09 577 ALA A O 1
ATOM 4228 N N . LYS A 1 578 ? 40.229 18.519 -38.273 1.00 57.16 578 LYS A N 1
ATOM 4229 C CA . LYS A 1 578 ? 41.625 18.960 -38.126 1.00 57.16 578 LYS A CA 1
ATOM 4230 C C . LYS A 1 578 ? 42.142 18.646 -36.709 1.00 57.16 578 LYS A C 1
ATOM 4232 O O . LYS A 1 578 ? 41.356 18.633 -35.761 1.00 57.16 578 LYS A O 1
ATOM 4237 N N . PRO A 1 579 ? 43.452 18.397 -36.524 1.00 50.16 579 PRO A N 1
ATOM 4238 C CA . PRO A 1 579 ? 44.020 18.167 -35.197 1.00 50.16 579 PRO A CA 1
ATOM 4239 C C . PRO A 1 579 ? 43.831 19.424 -34.329 1.00 50.16 579 PRO A C 1
ATOM 4241 O O . PRO A 1 579 ? 44.390 20.467 -34.655 1.00 50.16 579 PRO A O 1
ATOM 4244 N N . GLY A 1 580 ? 43.035 19.343 -33.254 1.00 54.06 580 GLY A N 1
ATOM 4245 C CA . GLY A 1 580 ? 43.009 20.371 -32.200 1.00 54.06 580 GLY A CA 1
ATOM 4246 C C . GLY A 1 580 ? 41.648 20.831 -31.660 1.00 54.06 580 GLY A C 1
ATOM 4247 O O . GLY A 1 580 ? 41.638 21.456 -30.607 1.00 54.06 580 GLY A O 1
ATOM 4248 N N . GLY A 1 581 ? 40.522 20.532 -32.319 1.00 63.50 581 GLY A N 1
ATOM 4249 C CA . GLY A 1 581 ? 39.193 21.027 -31.906 1.00 63.50 581 GLY A CA 1
ATOM 4250 C C . GLY A 1 581 ? 38.204 19.916 -31.545 1.00 63.50 581 GLY A C 1
ATOM 4251 O O . GLY A 1 581 ? 38.353 19.243 -30.527 1.00 63.50 581 GLY A O 1
ATOM 4252 N N . ALA A 1 582 ? 37.222 19.692 -32.423 1.00 66.94 582 ALA A N 1
ATOM 4253 C CA . ALA A 1 582 ? 36.133 18.726 -32.236 1.00 66.94 582 ALA A CA 1
ATOM 4254 C C . ALA A 1 582 ? 36.612 17.283 -31.994 1.00 66.94 582 ALA A C 1
ATOM 4256 O O . ALA A 1 582 ? 35.948 16.516 -31.307 1.00 66.94 582 ALA A O 1
ATOM 4257 N N . ARG A 1 583 ? 37.791 16.908 -32.512 1.00 74.31 583 ARG A N 1
ATOM 4258 C CA . ARG A 1 583 ? 38.369 15.571 -32.306 1.00 74.31 583 ARG A CA 1
ATOM 4259 C C . ARG A 1 583 ? 38.800 15.326 -30.857 1.00 74.31 583 ARG A C 1
ATOM 4261 O O . ARG A 1 583 ? 38.492 14.280 -30.306 1.00 74.31 583 ARG A O 1
ATOM 4268 N N . ASN A 1 584 ? 39.503 16.282 -30.245 1.00 77.31 584 ASN A N 1
ATOM 4269 C CA . ASN A 1 584 ? 39.995 16.132 -28.870 1.00 77.31 584 ASN A CA 1
ATOM 4270 C C . ASN A 1 584 ? 38.841 16.187 -27.865 1.00 77.31 584 ASN A C 1
ATOM 4272 O O . ASN A 1 584 ? 38.849 15.437 -26.892 1.00 77.31 584 ASN A O 1
ATOM 4276 N N . ALA A 1 585 ? 37.855 17.050 -28.132 1.00 81.06 585 ALA A N 1
ATOM 4277 C CA . ALA A 1 585 ? 36.623 17.132 -27.356 1.00 81.06 585 ALA A CA 1
ATOM 4278 C C . ALA A 1 585 ? 35.853 15.799 -27.417 1.00 81.06 585 ALA A C 1
ATOM 4280 O O . ALA A 1 585 ? 35.627 15.183 -26.377 1.00 81.06 585 ALA A O 1
ATOM 4281 N N . MET A 1 586 ? 35.653 15.256 -28.627 1.00 85.88 586 MET A N 1
ATOM 4282 C CA . MET A 1 586 ? 35.027 13.947 -28.832 1.00 85.88 586 MET A CA 1
ATOM 4283 C C . MET A 1 586 ? 35.773 12.802 -28.130 1.00 85.88 586 MET A C 1
ATOM 4285 O O . MET A 1 586 ? 35.133 11.953 -27.523 1.00 85.88 586 MET A O 1
ATOM 4289 N N . THR A 1 587 ? 37.110 12.750 -28.162 1.00 84.44 587 THR A N 1
ATOM 4290 C CA . THR A 1 587 ? 37.858 11.699 -27.442 1.00 84.44 587 THR A CA 1
ATOM 4291 C C . THR A 1 587 ? 37.620 11.765 -25.927 1.00 84.44 587 THR A C 1
ATOM 4293 O O . THR A 1 587 ? 37.432 10.724 -25.298 1.00 84.44 587 THR A O 1
ATOM 4296 N N . GLY A 1 588 ? 37.583 12.968 -25.342 1.00 85.31 588 GLY A N 1
ATOM 4297 C CA . GLY A 1 588 ? 37.250 13.150 -23.924 1.00 85.31 588 GLY A CA 1
ATOM 4298 C C . GLY A 1 588 ? 35.803 12.765 -23.602 1.00 85.31 588 GLY A C 1
ATOM 4299 O O . GLY A 1 588 ? 35.537 12.107 -22.595 1.00 85.31 588 GLY A O 1
ATOM 4300 N N . ASP A 1 589 ? 34.876 13.104 -24.492 1.00 89.00 589 ASP A N 1
ATOM 4301 C CA . ASP A 1 589 ? 33.462 12.763 -24.363 1.00 89.00 589 ASP A CA 1
ATOM 4302 C C . ASP A 1 589 ? 33.204 11.253 -24.520 1.00 89.00 589 ASP A C 1
ATOM 4304 O O . ASP A 1 589 ? 32.398 10.693 -23.778 1.00 89.00 589 ASP A O 1
ATOM 4308 N N . LEU A 1 590 ? 33.949 10.546 -25.377 1.00 90.31 590 LEU A N 1
ATOM 4309 C CA . LEU A 1 590 ? 33.905 9.080 -25.469 1.00 90.31 590 LEU A CA 1
ATOM 4310 C C . LEU A 1 590 ? 34.380 8.404 -24.177 1.00 90.31 590 LEU A C 1
ATOM 4312 O O . LEU A 1 590 ? 33.823 7.382 -23.772 1.00 90.31 590 LEU A O 1
ATOM 4316 N N . GLU A 1 591 ? 35.378 8.970 -23.494 1.00 88.31 591 GLU A N 1
ATOM 4317 C CA . GLU A 1 591 ? 35.815 8.467 -22.189 1.00 88.31 591 GLU A CA 1
ATOM 4318 C C . GLU A 1 591 ? 34.766 8.731 -21.097 1.00 88.31 591 GLU A C 1
ATOM 4320 O O . GLU A 1 591 ? 34.509 7.857 -20.261 1.00 88.31 591 GLU A O 1
ATOM 4325 N N . ALA A 1 592 ? 34.092 9.885 -21.144 1.00 86.94 592 ALA A N 1
ATOM 4326 C CA . ALA A 1 592 ? 32.952 10.177 -20.279 1.00 86.94 592 ALA A CA 1
ATOM 4327 C C . ALA A 1 592 ? 31.785 9.204 -20.527 1.00 86.94 592 ALA A C 1
ATOM 4329 O O . ALA A 1 592 ? 31.258 8.634 -19.570 1.00 86.94 592 ALA A O 1
ATOM 4330 N N . MET A 1 593 ? 31.443 8.924 -21.791 1.00 90.31 593 MET A N 1
ATOM 4331 C CA . MET A 1 593 ? 30.461 7.896 -22.158 1.00 90.31 593 MET A CA 1
ATOM 4332 C C . MET A 1 593 ? 30.875 6.518 -21.633 1.00 90.31 593 MET A C 1
ATOM 4334 O O . MET A 1 593 ? 30.046 5.798 -21.081 1.00 90.31 593 MET A O 1
ATOM 4338 N N . ARG A 1 594 ? 32.158 6.151 -21.749 1.00 88.94 594 ARG A N 1
ATOM 4339 C CA . ARG A 1 594 ? 32.660 4.856 -21.266 1.00 88.94 594 ARG A CA 1
ATOM 4340 C C . ARG A 1 594 ? 32.492 4.732 -19.757 1.00 88.94 594 ARG A C 1
ATOM 4342 O O . ARG A 1 594 ? 32.047 3.700 -19.266 1.00 88.94 594 ARG A O 1
ATOM 4349 N N . LYS A 1 595 ? 32.803 5.797 -19.017 1.00 85.25 595 LYS A N 1
ATOM 4350 C CA . LYS A 1 595 ? 32.616 5.844 -17.563 1.00 85.25 595 LYS A CA 1
ATOM 4351 C C . LYS A 1 595 ? 31.137 5.771 -17.173 1.00 85.25 595 LYS A C 1
ATOM 4353 O O . LYS A 1 595 ? 30.812 5.082 -16.210 1.00 85.25 595 LYS A O 1
ATOM 4358 N N . ALA A 1 596 ? 30.262 6.442 -17.920 1.00 82.44 596 ALA A N 1
ATOM 4359 C CA . ALA A 1 596 ? 28.817 6.409 -17.703 1.00 82.44 596 ALA A CA 1
ATOM 4360 C C . ALA A 1 596 ? 28.213 5.018 -17.965 1.00 82.44 596 ALA A C 1
ATOM 4362 O O . ALA A 1 596 ? 27.296 4.604 -17.261 1.00 82.44 596 ALA A O 1
ATOM 4363 N N . LEU A 1 597 ? 28.744 4.282 -18.949 1.00 84.56 597 LEU A N 1
ATOM 4364 C CA . LEU A 1 597 ? 28.273 2.949 -19.340 1.00 84.56 597 LEU A CA 1
ATOM 4365 C C . LEU A 1 597 ? 29.036 1.793 -18.666 1.00 84.56 597 LEU A C 1
ATOM 4367 O O . LEU A 1 597 ? 28.846 0.630 -19.032 1.00 84.56 597 LEU A O 1
ATOM 4371 N N . ALA A 1 598 ? 29.899 2.082 -17.690 1.00 77.50 598 ALA A N 1
ATOM 4372 C CA . ALA A 1 598 ? 30.687 1.064 -17.008 1.00 77.50 598 ALA A CA 1
ATOM 4373 C C . ALA A 1 598 ? 29.795 0.161 -16.136 1.00 77.50 598 ALA A C 1
ATOM 4375 O O . ALA A 1 598 ? 29.197 0.608 -15.157 1.00 77.50 598 ALA A O 1
ATOM 4376 N N . LEU A 1 599 ? 29.738 -1.131 -16.474 1.00 67.12 599 LEU A N 1
ATOM 4377 C CA . LEU A 1 599 ? 29.062 -2.140 -15.654 1.00 67.12 599 LEU A CA 1
ATOM 4378 C C . LEU A 1 599 ? 29.811 -2.371 -14.323 1.00 67.12 599 LEU A C 1
ATOM 4380 O O . LEU A 1 599 ? 31.048 -2.347 -14.314 1.00 67.12 599 LEU A O 1
ATOM 4384 N N . PRO A 1 600 ? 29.100 -2.654 -13.213 1.00 64.25 600 PRO A N 1
ATOM 4385 C CA . PRO A 1 600 ? 29.716 -3.097 -11.963 1.00 64.25 600 PRO A CA 1
ATOM 4386 C C . PRO A 1 600 ? 30.571 -4.359 -12.170 1.00 64.25 600 PRO A C 1
ATOM 4388 O O . PRO A 1 600 ? 30.195 -5.256 -12.921 1.00 64.25 600 PRO A O 1
ATOM 4391 N N . ASP A 1 601 ? 31.697 -4.488 -11.458 1.00 53.59 601 ASP A N 1
ATOM 4392 C CA . ASP A 1 601 ? 32.663 -5.591 -11.658 1.00 53.59 601 ASP A CA 1
ATOM 4393 C C . ASP A 1 601 ? 32.081 -7.008 -11.482 1.00 53.59 601 ASP A C 1
ATOM 4395 O O . ASP A 1 601 ? 32.664 -7.977 -11.971 1.00 53.59 601 ASP A O 1
ATOM 4399 N N . ARG A 1 602 ? 30.939 -7.148 -10.792 1.00 51.75 602 ARG A N 1
ATOM 4400 C CA . ARG A 1 602 ? 30.210 -8.421 -10.670 1.00 51.75 602 ARG A CA 1
ATOM 4401 C C . ARG A 1 602 ? 29.556 -8.855 -11.983 1.00 51.75 602 ARG A C 1
ATOM 4403 O O . ARG A 1 602 ? 29.626 -10.037 -12.297 1.00 51.75 602 ARG A O 1
ATOM 4410 N N . ASP A 1 603 ? 29.009 -7.913 -12.744 1.00 54.25 603 ASP A N 1
ATOM 4411 C CA . ASP A 1 603 ? 28.278 -8.179 -13.991 1.00 54.25 603 ASP A CA 1
ATOM 4412 C C . ASP A 1 603 ? 29.219 -8.253 -15.204 1.00 54.25 603 ASP A C 1
ATOM 4414 O O . ASP A 1 603 ? 28.861 -8.789 -16.243 1.00 54.25 603 ASP A O 1
ATOM 4418 N N . ARG A 1 604 ? 30.460 -7.758 -15.075 1.00 53.00 604 ARG A N 1
ATOM 4419 C CA . ARG A 1 604 ? 31.516 -7.921 -16.094 1.00 53.00 604 ARG A CA 1
ATOM 4420 C C . ARG A 1 604 ? 32.057 -9.352 -16.217 1.00 53.00 604 ARG A C 1
ATOM 4422 O O . ARG A 1 604 ? 32.712 -9.650 -17.209 1.00 53.00 604 ARG A O 1
ATOM 4429 N N . ARG A 1 605 ? 31.892 -10.195 -15.188 1.00 48.41 605 ARG A N 1
ATOM 4430 C CA . ARG A 1 605 ? 32.464 -11.560 -15.134 1.00 48.41 605 ARG A CA 1
ATOM 4431 C C . ARG A 1 605 ? 31.462 -12.668 -15.470 1.00 48.41 605 ARG A C 1
ATOM 4433 O O . ARG A 1 605 ? 31.898 -13.801 -15.667 1.00 48.41 605 ARG A O 1
ATOM 4440 N N . SER A 1 606 ? 30.167 -12.356 -15.455 1.00 43.78 606 SER A N 1
ATOM 4441 C CA . SER A 1 606 ? 29.066 -13.229 -15.887 1.00 43.78 606 SER A CA 1
ATOM 4442 C C . SER A 1 606 ? 28.828 -13.083 -17.377 1.00 43.78 606 SER A C 1
ATOM 4444 O O . SER A 1 606 ? 28.562 -14.117 -18.023 1.00 43.78 606 SER A O 1
#

Sequence (606 aa):
MIIAFLIMLREGIEAALIVGIVASYLVRSNRRDWLPALWLGVALACAASLAVGAALDLVIGELPQRGQELFEAVIGLVAAAMLTSMVFWMRKAARSIKGELQAGVDAALSGGRQGLALVGLAFLAVVREGLESVFFLLAIAQQGSGWQPALGAAFGLLLAAGVGYAIYALGVKLNLRVFFRWTGVLILFVAAGLVANAVRSLHEAGLWNHLQQTVYDLGPVLPADGVPGAILSGFFGYQERAALGEVVAYLAFLTPTLALFLRRGQAGTVAAVAPSPAGRRMPPLRLAGIATLLLVCGGAGAFIYAASKRQPAVVGAHDIAIAITERSCEPAALTVPAGQASFVVTNRGERVLEWEILDGVMVLEERENIAPGQSRRLTTQLRPGDYTITCGLLSAPRGRLVVEASAAQPRQALSLMDMIGPAAEYRALLSERSAALAGAIEALGQASTDPPAMARARTEAEALLRMLRPATAGDADLAASLHSLQSLLADEAAPAAATRQAGESFRTALGQRTVLPDAMLAGAAAALSPAEGGTVTPEDVAAASEVTRLLLPLVQRVEPEVAERVKTDLAGLPRDAKPGGARNAMTGDLEAMRKALALPDRDRRS